Protein AF-0000000087527273 (afdb_homodimer)

Radius of gyration: 26.48 Å; Cα contacts (8 Å, |Δi|>4): 1247; chains: 2; bounding box: 47×79×61 Å

InterPro domains:
  IPR000304 Pyrroline-5-carboxylate reductase-like [MF_01925] (5-268)
  IPR000304 Pyrroline-5-carboxylate reductase-like [PIRSF000193] (7-270)
  IPR000304 Pyrroline-5-carboxylate reductase-like [TIGR00112] (7-268)
  IPR008927 6-phosphogluconate dehydrogenase-like, C-terminal domain superfamily [SSF48179] (163-269)
  IPR028939 Pyrroline-5-carboxylate reductase, catalytic, N-terminal [PF03807] (7-101)
  IPR029036 Pyrroline-5-carboxylate reductase, dimerisation domain [PF14748] (164-268)
  IPR036291 NAD(P)-binding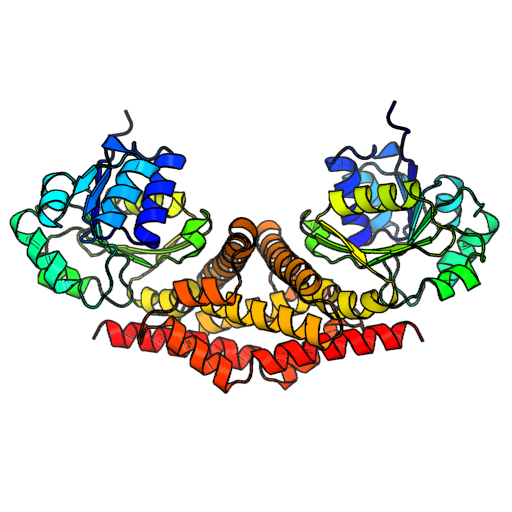 domain superfamily [SSF51735] (7-162)
  IPR053790 Pyrroline-5-carboxylate reductase-like conserved site [PS00521] (223-246)

Nearest PDB structures (foldseek):
  2rcy-assembly1_A  TM=9.368E-01  e=1.283E-28  Plasmodium falciparum 3D7
  5uax-assembly1_E  TM=9.467E-01  e=1.026E-27  Homo sapiens
  2rcy-assembly1_B-2  TM=9.434E-01  e=1.641E-26  Plasmodium falciparum 3D7
  2rcy-assembly1_D-2  TM=9.380E-01  e=2.476E-25  Plasmodium falciparum 3D7
  2ahr-assembly1_E  TM=9.218E-01  e=1.065E-22  Streptococcus pyogenes M1 GAS

Structure (mmCIF, N/CA/C/O backbone):
data_AF-0000000087527273-model_v1
#
loop_
_entity.id
_entity.type
_entity.pdbx_description
1 polymer 'Pyrroline-5-carboxylate reductase'
#
loop_
_atom_site.group_PDB
_atom_site.id
_atom_site.type_symbol
_atom_site.label_atom_id
_atom_site.label_alt_id
_atom_site.label_comp_id
_atom_site.label_asym_id
_atom_site.label_entity_id
_atom_site.label_seq_id
_atom_site.pdbx_PDB_ins_code
_atom_site.Cartn_x
_atom_site.Cartn_y
_atom_site.Cartn_z
_atom_site.occupancy
_atom_site.B_iso_or_equiv
_atom_site.auth_seq_id
_atom_site.auth_comp_id
_atom_site.auth_asym_id
_atom_site.auth_atom_id
_atom_site.pdbx_PDB_model_num
ATOM 1 N N . MET A 1 1 ? -1.279 -35.938 15.32 1 35.81 1 MET A N 1
ATOM 2 C CA . MET A 1 1 ? 0.022 -35.375 14.992 1 35.81 1 MET A CA 1
ATOM 3 C C . MET A 1 1 ? 0.002 -34.75 13.609 1 35.81 1 MET A C 1
ATOM 5 O O . MET A 1 1 ? -0.466 -35.344 12.648 1 35.81 1 MET A O 1
ATOM 9 N N . LYS A 1 2 ? 0.248 -33.469 13.531 1 56.56 2 LYS A N 1
ATOM 10 C CA . LYS A 1 2 ? 0.127 -32.875 12.203 1 56.56 2 LYS A CA 1
ATOM 11 C C . LYS A 1 2 ? 1.088 -33.531 11.219 1 56.56 2 LYS A C 1
ATOM 13 O O . LYS A 1 2 ? 2.291 -33.625 11.477 1 56.56 2 LYS A O 1
ATOM 18 N N . LYS A 1 3 ? 0.528 -34.375 10.297 1 73.62 3 LYS A N 1
ATOM 19 C CA . LYS A 1 3 ? 1.35 -35.062 9.305 1 73.62 3 LYS A CA 1
ATOM 20 C C . LYS A 1 3 ? 2.406 -34.125 8.727 1 73.62 3 LYS A C 1
ATOM 22 O O . LYS A 1 3 ? 2.115 -32.969 8.422 1 73.62 3 LYS A O 1
ATOM 27 N N . THR A 1 4 ? 3.676 -34.688 8.789 1 85.88 4 THR A N 1
ATOM 28 C CA . THR A 1 4 ? 4.797 -33.906 8.258 1 85.88 4 THR A CA 1
ATOM 29 C C . THR A 1 4 ? 4.613 -33.656 6.762 1 85.88 4 THR A C 1
ATOM 31 O O . THR A 1 4 ? 4.277 -34.562 6.004 1 85.88 4 THR A O 1
ATOM 34 N N . LEU A 1 5 ? 4.652 -32.406 6.418 1 91.62 5 LEU A N 1
ATOM 35 C CA . LEU A 1 5 ? 4.488 -32 5.023 1 91.62 5 LEU A CA 1
ATOM 36 C C . LEU A 1 5 ? 5.836 -31.953 4.316 1 91.62 5 LEU A C 1
ATOM 38 O O . LEU A 1 5 ? 6.703 -31.156 4.695 1 91.62 5 LEU A O 1
ATOM 42 N N . TYR A 1 6 ? 6.066 -32.969 3.4 1 94.12 6 TYR A N 1
ATOM 43 C CA . TYR A 1 6 ? 7.246 -32.938 2.545 1 94.12 6 TYR A CA 1
ATOM 44 C C . TYR A 1 6 ? 6.949 -32.25 1.224 1 94.12 6 TYR A C 1
ATOM 46 O O . TYR A 1 6 ? 6.129 -32.719 0.434 1 94.12 6 TYR A O 1
ATOM 54 N N . VAL A 1 7 ? 7.688 -31.141 0.986 1 97.56 7 VAL A N 1
ATOM 55 C CA . VAL A 1 7 ? 7.367 -30.312 -0.168 1 97.56 7 VAL A CA 1
ATOM 56 C C . VAL A 1 7 ? 8.562 -30.25 -1.113 1 97.56 7 VAL A C 1
ATOM 58 O O . VAL A 1 7 ? 9.703 -30.094 -0.673 1 97.56 7 VAL A O 1
ATOM 61 N N . GLY A 1 8 ? 8.312 -30.594 -2.316 1 97.88 8 GLY A N 1
ATOM 62 C CA . GLY A 1 8 ? 9.281 -30.375 -3.381 1 97.88 8 GLY A CA 1
ATOM 63 C C . GLY A 1 8 ? 9 -29.109 -4.188 1 97.88 8 GLY A C 1
ATOM 64 O O . GLY A 1 8 ? 7.848 -28.812 -4.492 1 97.88 8 GLY A O 1
ATOM 65 N N . MET A 1 9 ? 10.055 -28.344 -4.469 1 97.75 9 MET A N 1
ATOM 66 C CA . MET A 1 9 ? 9.977 -27.156 -5.297 1 97.75 9 MET A CA 1
ATOM 67 C C . MET A 1 9 ? 10.797 -27.312 -6.57 1 97.75 9 MET A C 1
ATOM 69 O O . MET A 1 9 ? 11.969 -27.688 -6.516 1 97.75 9 MET A O 1
ATOM 73 N N . ILE A 1 10 ? 10.148 -27.156 -7.652 1 97.44 10 ILE A N 1
ATOM 74 C CA . ILE A 1 10 ? 10.883 -27.109 -8.914 1 97.44 10 ILE A CA 1
ATOM 75 C C . ILE A 1 10 ? 10.984 -25.656 -9.391 1 97.44 10 ILE A C 1
ATOM 77 O O . ILE A 1 10 ? 10.023 -25.094 -9.914 1 97.44 10 ILE A O 1
ATOM 81 N N . GLY A 1 11 ? 12.188 -25.078 -9.32 1 95.88 11 GLY A N 1
ATOM 82 C CA . GLY A 1 11 ? 12.414 -23.656 -9.5 1 95.88 11 GLY A CA 1
ATOM 83 C C . GLY A 1 11 ? 12.734 -22.922 -8.203 1 95.88 11 GLY A C 1
ATOM 84 O O . GLY A 1 11 ? 11.867 -22.797 -7.336 1 95.88 11 GLY A O 1
ATOM 85 N N . GLY A 1 12 ? 13.875 -22.453 -8.062 1 94.75 12 GLY A N 1
ATOM 86 C CA . GLY A 1 12 ? 14.32 -21.75 -6.875 1 94.75 12 GLY A CA 1
ATOM 87 C C . GLY A 1 12 ? 14.422 -20.25 -7.082 1 94.75 12 GLY A C 1
ATOM 88 O O . GLY A 1 12 ? 15.281 -19.594 -6.484 1 94.75 12 GLY A O 1
ATOM 89 N N . GLY A 1 13 ? 13.633 -19.719 -7.969 1 92.81 13 GLY A N 1
ATOM 90 C CA . GLY A 1 13 ? 13.648 -18.281 -8.203 1 92.81 13 GLY A CA 1
ATOM 91 C C . GLY A 1 13 ? 12.992 -17.484 -7.082 1 92.81 13 GLY A C 1
ATOM 92 O O . GLY A 1 13 ? 12.922 -17.953 -5.945 1 92.81 13 GLY A O 1
ATOM 93 N N . GLN A 1 14 ? 12.539 -16.281 -7.359 1 90.44 14 GLN A N 1
ATOM 94 C CA . GLN A 1 14 ? 12.008 -15.367 -6.355 1 90.44 14 GLN A CA 1
ATOM 95 C C . GLN A 1 14 ? 10.758 -15.938 -5.691 1 90.44 14 GLN A C 1
ATOM 97 O O . GLN A 1 14 ? 10.641 -15.93 -4.465 1 90.44 14 GLN A O 1
ATOM 102 N N . MET A 1 15 ? 9.836 -16.375 -6.543 1 93.94 15 MET A N 1
ATOM 103 C CA . MET A 1 15 ? 8.602 -16.906 -5.984 1 93.94 15 MET A CA 1
ATOM 104 C C . MET A 1 15 ? 8.867 -18.188 -5.191 1 93.94 15 MET A C 1
ATOM 106 O O . MET A 1 15 ? 8.281 -18.406 -4.133 1 93.94 15 MET A O 1
ATOM 110 N N . GLY A 1 16 ? 9.703 -19.078 -5.809 1 95.75 16 GLY A N 1
ATOM 111 C CA . GLY A 1 16 ? 10.094 -20.266 -5.066 1 95.75 16 GLY A CA 1
ATOM 112 C C . GLY A 1 16 ? 10.688 -19.953 -3.707 1 95.75 16 GLY A C 1
ATOM 113 O O . GLY A 1 16 ? 10.328 -20.578 -2.709 1 95.75 16 GLY A O 1
ATOM 114 N N . GLU A 1 17 ? 11.562 -19 -3.668 1 94.94 17 GLU A N 1
ATOM 115 C CA . GLU A 1 17 ? 12.195 -18.578 -2.42 1 94.94 17 GLU A CA 1
ATOM 116 C C . GLU A 1 17 ? 11.164 -18.062 -1.427 1 94.94 17 GLU A C 1
ATOM 118 O O . GLU A 1 17 ? 11.219 -18.375 -0.237 1 94.94 17 GLU A O 1
ATOM 123 N N . ALA A 1 18 ? 10.258 -17.234 -1.884 1 95.88 18 ALA A N 1
ATOM 124 C CA . ALA A 1 18 ? 9.211 -16.688 -1.03 1 95.88 18 ALA A CA 1
ATOM 125 C C . ALA A 1 18 ? 8.406 -17.812 -0.371 1 95.88 18 ALA A C 1
ATOM 127 O O . ALA A 1 18 ? 8.086 -17.734 0.817 1 95.88 18 ALA A O 1
ATOM 128 N N . LEU A 1 19 ? 8.109 -18.797 -1.13 1 97.56 19 LEU A N 1
ATOM 129 C CA . LEU A 1 19 ? 7.305 -19.891 -0.621 1 97.56 19 LEU A CA 1
ATOM 130 C C . LEU A 1 19 ? 8.094 -20.719 0.385 1 97.56 19 LEU A C 1
ATOM 132 O O . LEU A 1 19 ? 7.551 -21.156 1.407 1 97.56 19 LEU A O 1
ATOM 136 N N . ILE A 1 20 ? 9.367 -20.984 0.062 1 97.31 20 ILE A N 1
ATOM 137 C CA . ILE A 1 20 ? 10.242 -21.688 0.998 1 97.31 20 ILE A CA 1
ATOM 138 C C . ILE A 1 20 ? 10.266 -20.953 2.334 1 97.31 20 ILE A C 1
ATOM 140 O O . ILE A 1 20 ? 9.984 -21.547 3.381 1 97.31 20 ILE A O 1
ATOM 144 N N . ARG A 1 21 ? 10.523 -19.688 2.285 1 96.69 21 ARG A N 1
ATOM 145 C CA . ARG A 1 21 ? 10.586 -18.844 3.482 1 96.69 21 ARG A CA 1
ATOM 146 C C . ARG A 1 21 ? 9.266 -18.875 4.242 1 96.69 21 ARG A C 1
ATOM 148 O O . ARG A 1 21 ? 9.242 -19.078 5.457 1 96.69 21 ARG A O 1
ATOM 155 N N . GLY A 1 22 ? 8.195 -18.688 3.52 1 96.88 22 GLY A N 1
ATOM 156 C CA . GLY A 1 22 ? 6.875 -18.672 4.137 1 96.88 22 GLY A CA 1
ATOM 157 C C . GLY A 1 22 ? 6.535 -19.969 4.848 1 96.88 22 GLY A C 1
ATOM 158 O O . GLY A 1 22 ? 6.023 -19.938 5.969 1 96.88 22 GLY A O 1
ATOM 159 N N . MET A 1 23 ? 6.801 -21.078 4.219 1 97.06 23 MET A N 1
ATOM 160 C CA . MET A 1 23 ? 6.48 -22.375 4.793 1 97.06 23 MET A CA 1
ATOM 161 C C . MET A 1 23 ? 7.281 -22.625 6.066 1 97.06 23 MET A C 1
ATOM 163 O O . MET A 1 23 ? 6.754 -23.156 7.047 1 97.06 23 MET A O 1
ATOM 167 N N . ILE A 1 24 ? 8.539 -22.203 6.062 1 97.25 24 ILE A N 1
ATOM 168 C CA . ILE A 1 24 ? 9.406 -22.406 7.219 1 97.25 24 ILE A CA 1
ATOM 169 C C . ILE A 1 24 ? 9 -21.469 8.352 1 97.25 24 ILE A C 1
ATOM 171 O O . ILE A 1 24 ? 8.789 -21.906 9.484 1 97.25 24 ILE A O 1
ATOM 175 N N . GLU A 1 25 ? 8.828 -20.234 8.07 1 95.88 25 GLU A N 1
ATOM 176 C CA . GLU A 1 25 ? 8.547 -19.219 9.086 1 95.88 25 GLU A CA 1
ATOM 177 C C . GLU A 1 25 ? 7.176 -19.438 9.719 1 95.88 25 GLU A C 1
ATOM 179 O O . GLU A 1 25 ? 6.973 -19.156 10.898 1 95.88 25 GLU A O 1
ATOM 184 N N . SER A 1 26 ? 6.266 -19.906 8.93 1 95.31 26 SER A N 1
ATOM 185 C CA . SER A 1 26 ? 4.918 -20.141 9.445 1 95.31 26 SER A CA 1
ATOM 186 C C . SER A 1 26 ? 4.852 -21.422 10.266 1 95.31 26 SER A C 1
ATOM 188 O O . SER A 1 26 ? 3.867 -21.656 10.969 1 95.31 26 SER A O 1
ATOM 190 N N . GLY A 1 27 ? 5.883 -22.266 10.102 1 95.62 27 GLY A N 1
ATOM 191 C CA . GLY A 1 27 ? 5.898 -23.547 10.805 1 95.62 27 GLY A CA 1
ATOM 192 C C . GLY A 1 27 ? 5.133 -24.641 10.086 1 95.62 27 GLY A C 1
ATOM 193 O O . GLY A 1 27 ? 4.887 -25.703 10.641 1 95.62 27 GLY A O 1
ATOM 194 N N . LEU A 1 28 ? 4.711 -24.359 8.898 1 95.31 28 LEU A N 1
ATOM 195 C CA . LEU A 1 28 ? 3.971 -25.344 8.125 1 95.31 28 LEU A CA 1
ATOM 196 C C . LEU A 1 28 ? 4.797 -26.625 7.938 1 95.31 28 LEU A C 1
ATOM 198 O O . LEU A 1 28 ? 4.25 -27.719 7.922 1 95.31 28 LEU A O 1
ATOM 202 N N . THR A 1 29 ? 6.086 -26.453 7.738 1 95.81 29 THR A N 1
ATOM 203 C CA . THR A 1 29 ? 7.039 -27.562 7.641 1 95.81 29 THR A CA 1
ATOM 204 C C . THR A 1 29 ? 8.445 -27.094 8.016 1 95.81 29 THR A C 1
ATOM 206 O O . THR A 1 29 ? 8.641 -25.938 8.367 1 95.81 29 THR A O 1
ATOM 209 N N . LYS A 1 30 ? 9.344 -28.031 8.102 1 96.88 30 LYS A N 1
ATOM 210 C CA . LYS A 1 30 ? 10.734 -27.719 8.43 1 96.88 30 LYS A CA 1
ATOM 211 C C . LYS A 1 30 ? 11.602 -27.672 7.176 1 96.88 30 LYS A C 1
ATOM 213 O O . LYS A 1 30 ? 11.266 -28.297 6.16 1 96.88 30 LYS A O 1
ATOM 218 N N . ALA A 1 31 ? 12.68 -26.984 7.258 1 97.94 31 ALA A N 1
ATOM 219 C CA . ALA A 1 31 ? 13.602 -26.812 6.137 1 97.94 31 ALA A CA 1
ATOM 220 C C . ALA A 1 31 ? 14.062 -28.156 5.59 1 97.94 31 ALA A C 1
ATOM 222 O O . ALA A 1 31 ? 14.172 -28.344 4.375 1 97.94 31 ALA A O 1
ATOM 223 N N . GLU A 1 32 ? 14.281 -29.125 6.469 1 96.44 32 GLU A N 1
ATOM 224 C CA . GLU A 1 32 ? 14.805 -30.422 6.066 1 96.44 32 GLU A CA 1
ATOM 225 C C . GLU A 1 32 ? 13.789 -31.203 5.242 1 96.44 32 GLU A C 1
ATOM 227 O O . GLU A 1 32 ? 14.141 -32.156 4.555 1 96.44 32 GLU A O 1
ATOM 232 N N . ASN A 1 33 ? 12.531 -30.734 5.383 1 96.94 33 ASN A N 1
ATOM 233 C CA . ASN A 1 33 ? 11.461 -31.422 4.66 1 96.94 33 ASN A CA 1
ATOM 234 C C . ASN A 1 33 ? 11.211 -30.766 3.299 1 96.94 33 ASN A C 1
ATOM 236 O O . ASN A 1 33 ? 10.297 -31.172 2.572 1 96.94 33 ASN A O 1
ATOM 240 N N . ILE A 1 34 ? 11.953 -29.781 2.889 1 98 34 ILE A N 1
ATOM 241 C CA . ILE A 1 34 ? 11.805 -29.078 1.615 1 98 34 ILE A CA 1
ATOM 242 C C . ILE A 1 34 ? 12.977 -29.438 0.697 1 98 34 ILE A C 1
ATOM 244 O O . ILE A 1 34 ? 14.133 -29.328 1.098 1 98 34 ILE A O 1
ATOM 248 N N . THR A 1 35 ? 12.688 -29.953 -0.451 1 98 35 THR A N 1
ATOM 249 C CA . THR A 1 35 ? 13.672 -30.188 -1.501 1 98 35 THR A CA 1
ATOM 250 C C . THR A 1 35 ? 13.422 -29.281 -2.697 1 98 35 THR A C 1
ATOM 252 O O . THR A 1 35 ? 12.297 -29.203 -3.207 1 98 35 THR A O 1
ATOM 255 N N . VAL A 1 36 ? 14.492 -28.578 -3.199 1 98.19 36 VAL A N 1
ATOM 256 C CA . VAL A 1 36 ? 14.32 -27.609 -4.277 1 98.19 36 VAL A CA 1
ATOM 257 C C . VAL A 1 36 ? 15.227 -27.984 -5.449 1 98.19 36 VAL A C 1
ATOM 259 O O . VAL A 1 36 ? 16.422 -28.219 -5.27 1 98.19 36 VAL A O 1
ATOM 262 N N . ALA A 1 37 ? 14.641 -28.125 -6.594 1 97.69 37 ALA A N 1
ATOM 263 C CA . ALA A 1 37 ? 15.406 -28.281 -7.828 1 97.69 37 ALA A CA 1
ATOM 264 C C . ALA A 1 37 ? 15.727 -26.922 -8.445 1 97.69 37 ALA A C 1
ATOM 266 O O . ALA A 1 37 ? 14.812 -26.141 -8.766 1 97.69 37 ALA A O 1
ATOM 267 N N . GLU A 1 38 ? 16.953 -26.578 -8.688 1 96.62 38 GLU A N 1
ATOM 268 C CA . GLU A 1 38 ? 17.453 -25.328 -9.242 1 96.62 38 GLU A CA 1
ATOM 269 C C . GLU A 1 38 ? 18.719 -25.547 -10.055 1 96.62 38 GLU A C 1
ATOM 271 O O . GLU A 1 38 ? 19.703 -26.062 -9.539 1 96.62 38 GLU A O 1
ATOM 276 N N . PRO A 1 39 ? 18.609 -25.172 -11.328 1 92.94 39 PRO A N 1
ATOM 277 C CA . PRO A 1 39 ? 19.734 -25.516 -12.211 1 92.94 39 PRO A CA 1
ATOM 278 C C . PRO A 1 39 ? 20.984 -24.688 -11.93 1 92.94 39 PRO A C 1
ATOM 280 O O . PRO A 1 39 ? 22.094 -25.156 -12.188 1 92.94 39 PRO A O 1
ATOM 283 N N . MET A 1 40 ? 20.875 -23.5 -11.43 1 95.25 40 MET A N 1
ATOM 284 C CA . MET A 1 40 ? 22.031 -22.625 -11.203 1 95.25 40 MET A CA 1
ATOM 285 C C . MET A 1 40 ? 22.719 -22.969 -9.883 1 95.25 40 MET A C 1
ATOM 287 O O . MET A 1 40 ? 22.109 -22.875 -8.812 1 95.25 40 MET A O 1
ATOM 291 N N . VAL A 1 41 ? 23.969 -23.219 -9.977 1 96.75 41 VAL A N 1
ATOM 292 C CA . VAL A 1 41 ? 24.734 -23.672 -8.82 1 96.75 41 VAL A CA 1
ATOM 293 C C . VAL A 1 41 ? 24.734 -22.594 -7.746 1 96.75 41 VAL A C 1
ATOM 295 O O . VAL A 1 41 ? 24.5 -22.875 -6.566 1 96.75 41 VAL A O 1
ATOM 298 N N . ARG A 1 42 ? 25.016 -21.344 -8.148 1 97 42 ARG A N 1
ATOM 299 C CA . ARG A 1 42 ? 25.078 -20.25 -7.195 1 97 42 ARG A CA 1
ATOM 300 C C . ARG A 1 42 ? 23.75 -20.094 -6.457 1 97 42 ARG A C 1
ATOM 302 O O . ARG A 1 42 ? 23.734 -19.812 -5.254 1 97 42 ARG A O 1
ATOM 309 N N . ARG A 1 43 ? 22.672 -20.281 -7.141 1 96.94 43 ARG A N 1
ATOM 310 C CA . ARG A 1 43 ? 21.344 -20.156 -6.547 1 96.94 43 ARG A CA 1
ATOM 311 C C . ARG A 1 43 ? 21.062 -21.328 -5.613 1 96.94 43 ARG A C 1
ATOM 313 O O . ARG A 1 43 ? 20.453 -21.141 -4.551 1 96.94 43 ARG A O 1
ATOM 320 N N . ARG A 1 44 ? 21.438 -22.531 -5.977 1 97.12 44 ARG A N 1
ATOM 321 C CA . ARG A 1 44 ? 21.297 -23.688 -5.098 1 97.12 44 ARG A CA 1
ATOM 322 C C . ARG A 1 44 ? 22.031 -23.484 -3.787 1 97.12 44 ARG A C 1
ATOM 324 O O . ARG A 1 44 ? 21.5 -23.734 -2.709 1 97.12 44 ARG A O 1
ATOM 331 N N . GLU A 1 45 ? 23.25 -22.984 -3.92 1 97.69 45 GLU A N 1
ATOM 332 C CA . GLU A 1 45 ? 24.078 -22.734 -2.74 1 97.69 45 GLU A CA 1
ATOM 333 C C . GLU A 1 45 ? 23.438 -21.672 -1.846 1 97.69 45 GLU A C 1
ATOM 335 O O . GLU A 1 45 ? 23.422 -21.812 -0.622 1 97.69 45 GLU A O 1
ATOM 340 N N . TYR A 1 46 ? 22.938 -20.703 -2.455 1 97.62 46 TYR A N 1
ATOM 341 C CA . TYR A 1 46 ? 22.297 -19.625 -1.709 1 97.62 46 TYR A CA 1
ATOM 342 C C . TYR A 1 46 ? 21.078 -20.141 -0.939 1 97.62 46 TYR A C 1
ATOM 344 O O . TYR A 1 46 ? 20.953 -19.891 0.263 1 97.62 46 TYR A O 1
ATOM 352 N N . LEU A 1 47 ? 20.188 -20.875 -1.572 1 97.69 47 LEU A N 1
ATOM 353 C CA . LEU A 1 47 ? 18.984 -21.391 -0.944 1 97.69 47 LEU A CA 1
ATOM 354 C C . LEU A 1 47 ? 19.328 -22.375 0.17 1 97.69 47 LEU A C 1
ATOM 356 O O . LEU A 1 47 ? 18.703 -22.375 1.229 1 97.69 47 LEU A O 1
ATOM 360 N N . GLY A 1 48 ? 20.281 -23.25 -0.128 1 97.56 48 GLY A N 1
ATOM 361 C CA . GLY A 1 48 ? 20.734 -24.203 0.874 1 97.56 48 GLY A CA 1
ATOM 362 C C . GLY A 1 48 ? 21.328 -23.547 2.104 1 97.56 48 GLY A C 1
ATOM 363 O O . GLY A 1 48 ? 21.031 -23.938 3.232 1 97.56 48 GLY A O 1
ATOM 364 N N . SER A 1 49 ? 22.156 -22.531 1.898 1 97.81 49 SER A N 1
ATOM 365 C CA . SER A 1 49 ? 22.844 -21.859 3.004 1 97.81 49 SER A CA 1
ATOM 366 C C . SER A 1 49 ? 21.906 -20.938 3.766 1 97.81 49 SER A C 1
ATOM 368 O O . SER A 1 49 ? 21.984 -20.828 4.992 1 97.81 49 SER A O 1
ATOM 370 N N . THR A 1 50 ? 21.016 -20.328 3.094 1 97.38 50 THR A N 1
ATOM 371 C CA . THR A 1 50 ? 20.141 -19.312 3.691 1 97.38 50 THR A CA 1
ATOM 372 C C . THR A 1 50 ? 18.984 -19.969 4.434 1 97.38 50 THR A C 1
ATOM 374 O O . THR A 1 50 ? 18.625 -19.531 5.527 1 97.38 50 THR A O 1
ATOM 377 N N . TYR A 1 51 ? 18.453 -21 3.854 1 97.69 51 TYR A N 1
ATOM 378 C CA . TYR A 1 51 ? 17.203 -21.531 4.398 1 97.69 51 TYR A CA 1
ATOM 379 C C . TYR A 1 51 ? 17.406 -22.969 4.906 1 97.69 51 TYR A C 1
ATOM 381 O O . TYR A 1 51 ? 16.5 -23.547 5.512 1 97.69 51 TYR A O 1
ATOM 389 N N . GLN A 1 52 ? 18.531 -23.578 4.621 1 98 52 GLN A N 1
ATOM 390 C CA . GLN A 1 52 ? 18.891 -24.922 5.07 1 98 52 GLN A CA 1
ATOM 391 C C . GLN A 1 52 ? 18 -25.984 4.41 1 98 52 GLN A C 1
ATOM 393 O O . GLN A 1 52 ? 17.672 -27 5.027 1 98 52 GLN A O 1
ATOM 398 N N . VAL A 1 53 ? 17.531 -25.688 3.246 1 98.12 53 VAL A N 1
ATOM 399 C CA . VAL A 1 53 ? 16.75 -26.656 2.477 1 98.12 53 VAL A CA 1
ATOM 400 C C . VAL A 1 53 ? 17.688 -27.547 1.658 1 98.12 53 VAL A C 1
ATOM 402 O O . VAL A 1 53 ? 18.875 -27.234 1.511 1 98.12 53 VAL A O 1
ATOM 405 N N . LYS A 1 54 ? 17.172 -28.656 1.222 1 97.44 54 LYS A N 1
ATOM 406 C CA . LYS A 1 54 ? 17.922 -29.531 0.312 1 97.44 54 LYS A CA 1
ATOM 407 C C . LYS A 1 54 ? 17.797 -29.047 -1.13 1 97.44 54 LYS A C 1
ATOM 409 O O . LYS A 1 54 ? 16.719 -29.094 -1.721 1 97.44 54 LYS A O 1
ATOM 414 N N . ALA A 1 55 ? 18.875 -28.609 -1.687 1 97.19 55 ALA A N 1
ATOM 415 C CA . ALA A 1 55 ? 18.875 -28.141 -3.074 1 97.19 55 ALA A CA 1
ATOM 416 C C . ALA A 1 55 ? 19.469 -29.203 -3.998 1 97.19 55 ALA A C 1
ATOM 418 O O . ALA A 1 55 ? 20.562 -29.734 -3.73 1 97.19 55 ALA A O 1
ATOM 419 N N . VAL A 1 56 ? 18.781 -29.594 -4.984 1 96.69 56 VAL A N 1
ATOM 420 C CA . VAL A 1 56 ? 19.219 -30.641 -5.906 1 96.69 56 VAL A CA 1
ATOM 421 C C . VAL A 1 56 ? 19.266 -30.078 -7.328 1 96.69 56 VAL A C 1
ATOM 423 O O . VAL A 1 56 ? 18.828 -28.953 -7.578 1 96.69 56 VAL A O 1
ATOM 426 N N . GLU A 1 57 ? 19.688 -30.859 -8.266 1 94.06 57 GLU A N 1
ATOM 427 C CA . GLU A 1 57 ? 19.953 -30.375 -9.609 1 94.06 57 GLU A CA 1
ATOM 428 C C . GLU A 1 57 ? 18.75 -30.56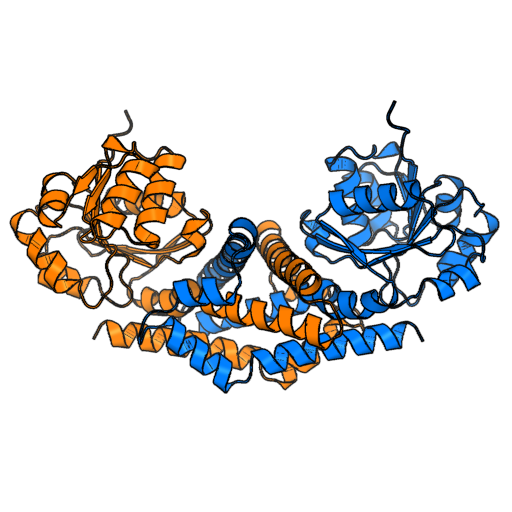2 -10.523 1 94.06 57 GLU A C 1
ATOM 430 O O . GLU A 1 57 ? 18.531 -29.781 -11.453 1 94.06 57 GLU A O 1
ATOM 435 N N . THR A 1 58 ? 18 -31.625 -10.234 1 93.44 58 THR A N 1
ATOM 436 C CA . THR A 1 58 ? 17.016 -31.953 -11.258 1 93.44 58 THR A CA 1
ATOM 437 C C . THR A 1 58 ? 15.625 -32.062 -10.641 1 93.44 58 THR A C 1
ATOM 439 O O . THR A 1 58 ? 15.484 -32.375 -9.461 1 93.44 58 THR A O 1
ATOM 442 N N . ALA A 1 59 ? 14.609 -31.891 -11.523 1 95.25 59 ALA A N 1
ATOM 443 C CA . ALA A 1 59 ? 13.211 -32.031 -11.141 1 95.25 59 ALA A CA 1
ATOM 444 C C . ALA A 1 59 ? 12.891 -33.469 -10.781 1 95.25 59 ALA A C 1
ATOM 446 O O . ALA A 1 59 ? 12.062 -33.75 -9.898 1 95.25 59 ALA A O 1
ATOM 447 N N . ALA A 1 60 ? 13.523 -34.406 -11.398 1 94 60 ALA A N 1
ATOM 448 C CA . ALA A 1 60 ? 13.305 -35.812 -11.148 1 94 60 ALA A CA 1
ATOM 449 C C . ALA A 1 60 ? 13.594 -36.156 -9.695 1 94 60 ALA A C 1
ATOM 451 O O . ALA A 1 60 ? 12.859 -36.938 -9.078 1 94 60 ALA A O 1
ATOM 452 N N . GLU A 1 61 ? 14.641 -35.625 -9.18 1 94.19 61 GLU A N 1
ATOM 453 C CA . GLU A 1 61 ? 15.023 -35.875 -7.793 1 94.19 61 GLU A CA 1
ATOM 454 C C . GLU A 1 61 ? 13.961 -35.375 -6.824 1 94.19 61 GLU A C 1
ATOM 456 O O . GLU A 1 61 ? 13.695 -36 -5.797 1 94.19 61 GLU A O 1
ATOM 461 N N . VAL A 1 62 ? 13.406 -34.188 -7.156 1 96.06 62 VAL A N 1
ATOM 462 C CA . VAL A 1 62 ? 12.352 -33.625 -6.332 1 96.06 62 VAL A CA 1
ATOM 463 C C . VAL A 1 62 ? 11.133 -34.531 -6.332 1 96.06 62 VAL A C 1
ATOM 465 O O . VAL A 1 62 ? 10.539 -34.781 -5.277 1 96.06 62 VAL A O 1
ATOM 468 N N . ALA A 1 63 ? 10.75 -35.031 -7.5 1 93.69 63 ALA A N 1
ATOM 469 C CA . ALA A 1 63 ? 9.57 -35.875 -7.637 1 93.69 63 ALA A CA 1
ATOM 470 C C . ALA A 1 63 ? 9.734 -37.156 -6.852 1 93.69 63 ALA A C 1
ATOM 472 O O . ALA A 1 63 ? 8.75 -37.75 -6.371 1 93.69 63 ALA A O 1
ATOM 473 N N . GLU A 1 64 ? 10.977 -37.594 -6.66 1 91.25 64 GLU A N 1
ATOM 474 C CA . GLU A 1 64 ? 11.266 -38.844 -5.93 1 91.25 64 GLU A CA 1
ATOM 475 C C . GLU A 1 64 ? 11.133 -38.625 -4.426 1 91.25 64 GLU A C 1
ATOM 477 O O . GLU A 1 64 ? 10.727 -39.531 -3.699 1 91.25 64 GLU A O 1
ATOM 482 N N . LYS A 1 65 ? 11.328 -37.438 -3.979 1 90.19 65 LYS A N 1
ATOM 483 C CA . LYS A 1 65 ? 11.523 -37.219 -2.551 1 90.19 65 LYS A CA 1
ATOM 484 C C . LYS A 1 65 ? 10.328 -36.5 -1.938 1 90.19 65 LYS A C 1
ATOM 486 O O . LYS A 1 65 ? 10.242 -36.344 -0.717 1 90.19 65 LYS A O 1
ATOM 491 N N . SER A 1 66 ? 9.453 -36.062 -2.742 1 94 66 SER A N 1
ATOM 492 C CA . SER A 1 66 ? 8.352 -35.25 -2.24 1 94 66 SER A CA 1
ATOM 493 C C . SER A 1 66 ? 7.02 -35.719 -2.812 1 94 66 SER A C 1
ATOM 495 O O . SER A 1 66 ? 6.969 -36.281 -3.918 1 94 66 SER A O 1
ATOM 497 N N . ARG A 1 67 ? 6.027 -35.5 -2.018 1 92.88 67 ARG A N 1
ATOM 498 C CA . ARG A 1 67 ? 4.699 -35.875 -2.484 1 92.88 67 ARG A CA 1
ATOM 499 C C . ARG A 1 67 ? 3.889 -34.656 -2.883 1 92.88 67 ARG A C 1
ATOM 501 O O . ARG A 1 67 ? 2.926 -34.75 -3.646 1 92.88 67 ARG A O 1
ATOM 508 N N . VAL A 1 68 ? 4.16 -33.5 -2.344 1 97.56 68 VAL A N 1
ATOM 509 C CA . VAL A 1 68 ? 3.637 -32.219 -2.795 1 97.56 68 VAL A CA 1
ATOM 510 C C . VAL A 1 68 ? 4.707 -31.484 -3.594 1 97.56 68 VAL A C 1
ATOM 512 O O . VAL A 1 68 ? 5.773 -31.156 -3.064 1 97.56 68 VAL A O 1
ATOM 515 N N . ILE A 1 69 ? 4.449 -31.266 -4.832 1 98.12 69 ILE A N 1
ATOM 516 C CA . ILE A 1 69 ? 5.434 -30.641 -5.715 1 98.12 69 ILE A CA 1
ATOM 517 C C . ILE A 1 69 ? 4.895 -29.312 -6.234 1 98.12 69 ILE A C 1
ATOM 519 O O . ILE A 1 69 ? 3.832 -29.266 -6.859 1 98.12 69 ILE A O 1
ATOM 523 N N . ILE A 1 70 ? 5.613 -28.25 -5.969 1 98.5 70 ILE A N 1
ATOM 524 C CA . ILE A 1 70 ? 5.281 -26.938 -6.492 1 98.5 70 ILE A CA 1
ATOM 525 C C . ILE A 1 70 ? 6.102 -26.656 -7.75 1 98.5 70 ILE A C 1
ATOM 527 O O . ILE A 1 70 ? 7.332 -26.656 -7.707 1 98.5 70 ILE A O 1
ATOM 531 N N . LEU A 1 71 ? 5.414 -26.453 -8.805 1 97.88 71 LEU A N 1
ATOM 532 C CA . LEU A 1 71 ? 6.031 -26.094 -10.078 1 97.88 71 LEU A CA 1
ATOM 533 C C . LEU A 1 71 ? 6.18 -24.578 -10.203 1 97.88 71 LEU A C 1
ATOM 535 O O . LEU A 1 71 ? 5.273 -23.906 -10.688 1 97.88 71 LEU A O 1
ATOM 539 N N . ALA A 1 72 ? 7.359 -24.094 -9.844 1 96.81 72 ALA A N 1
ATOM 540 C CA . ALA A 1 72 ? 7.645 -22.672 -9.805 1 96.81 72 ALA A CA 1
ATOM 541 C C . ALA A 1 72 ? 8.578 -22.266 -10.938 1 96.81 72 ALA A C 1
ATOM 543 O O . ALA A 1 72 ? 9.594 -21.594 -10.711 1 96.81 72 ALA A O 1
ATOM 544 N N . VAL A 1 73 ? 8.273 -22.656 -12.156 1 94.44 73 VAL A N 1
ATOM 545 C CA . VAL A 1 73 ? 9.078 -22.359 -13.336 1 94.44 73 VAL A CA 1
ATOM 546 C C . VAL A 1 73 ? 8.289 -21.469 -14.289 1 94.44 73 VAL A C 1
ATOM 548 O O . VAL A 1 73 ? 7.062 -21.359 -14.172 1 94.44 73 VAL A O 1
ATOM 551 N N . LYS A 1 74 ? 8.984 -20.891 -15.18 1 90.12 74 LYS A N 1
ATOM 552 C CA . LYS A 1 74 ? 8.344 -20.078 -16.219 1 90.12 74 LYS A CA 1
ATOM 553 C C . LYS A 1 74 ? 7.5 -20.938 -17.156 1 90.12 74 LYS A C 1
ATOM 555 O O . LYS A 1 74 ? 7.809 -22.109 -17.359 1 90.12 74 LYS A O 1
ATOM 560 N N . PRO A 1 75 ? 6.473 -20.297 -17.734 1 93.12 75 PRO A N 1
ATOM 561 C CA . PRO A 1 75 ? 5.57 -21.062 -18.594 1 93.12 75 PRO A CA 1
ATOM 562 C C . PRO A 1 75 ? 6.301 -21.734 -19.766 1 93.12 75 PRO A C 1
ATOM 564 O O . PRO A 1 75 ? 5.992 -22.875 -20.109 1 93.12 75 PRO A O 1
ATOM 567 N N . GLN A 1 76 ? 7.312 -21.141 -20.25 1 89.56 76 GLN A N 1
ATOM 568 C CA . GLN A 1 76 ? 7.98 -21.609 -21.469 1 89.56 76 GLN A CA 1
ATOM 569 C C . GLN A 1 76 ? 8.734 -22.906 -21.219 1 89.56 76 GLN A C 1
ATOM 571 O O . GLN A 1 76 ? 8.977 -23.688 -22.141 1 89.56 76 GLN A O 1
ATOM 576 N N . ILE A 1 77 ? 9.07 -23.203 -20 1 92.38 77 ILE A N 1
ATOM 577 C CA . ILE A 1 77 ? 9.883 -24.391 -19.734 1 92.38 77 ILE A CA 1
ATOM 578 C C . ILE A 1 77 ? 9.062 -25.422 -18.953 1 92.38 77 ILE A C 1
ATOM 580 O O . ILE A 1 77 ? 9.602 -26.406 -18.469 1 92.38 77 ILE A O 1
ATOM 584 N N . MET A 1 78 ? 7.789 -25.25 -18.844 1 95.44 78 MET A N 1
ATOM 585 C CA . MET A 1 78 ? 6.91 -26.125 -18.062 1 95.44 78 MET A CA 1
ATOM 586 C C . MET A 1 78 ? 6.898 -27.531 -18.625 1 95.44 78 MET A C 1
ATOM 588 O O . MET A 1 78 ? 7.082 -28.5 -17.891 1 95.44 78 MET A O 1
ATOM 592 N N . GLU A 1 79 ? 6.723 -27.656 -19.938 1 96 79 GLU A N 1
ATOM 593 C CA . GLU A 1 79 ? 6.582 -28.969 -20.547 1 96 79 GLU A CA 1
ATOM 594 C C . GLU A 1 79 ? 7.836 -29.812 -20.328 1 96 79 GLU A C 1
ATOM 596 O O . GLU A 1 79 ? 7.754 -30.953 -19.844 1 96 79 GLU A O 1
ATOM 601 N N . PRO A 1 80 ? 9.039 -29.297 -20.641 1 95.62 80 PRO A N 1
ATOM 602 C CA . PRO A 1 80 ? 10.242 -30.094 -20.391 1 95.62 80 PRO A CA 1
ATOM 603 C C . PRO A 1 80 ? 10.391 -30.5 -18.922 1 95.62 80 PRO A C 1
ATOM 605 O O . PRO A 1 80 ? 10.828 -31.609 -18.625 1 95.62 80 PRO A O 1
ATOM 608 N N . VAL A 1 81 ? 10.07 -29.672 -18.016 1 95.38 81 VAL A N 1
ATOM 609 C CA . VAL A 1 81 ? 10.18 -29.922 -16.594 1 95.38 81 VAL A CA 1
ATOM 610 C C . VAL A 1 81 ? 9.219 -31.031 -16.188 1 95.38 81 VAL A C 1
ATOM 612 O O . VAL A 1 81 ? 9.586 -31.953 -15.461 1 95.38 81 VAL A O 1
ATOM 615 N N . LEU A 1 82 ? 7.988 -30.953 -16.641 1 96.19 82 LEU A N 1
ATOM 616 C CA . LEU A 1 82 ? 6.984 -31.969 -16.344 1 96.19 82 LEU A CA 1
ATOM 617 C C . LEU A 1 82 ? 7.406 -33.344 -16.891 1 96.19 82 LEU A C 1
ATOM 619 O O . LEU A 1 82 ? 7.254 -34.344 -16.203 1 96.19 82 LEU A O 1
ATOM 623 N N . ARG A 1 83 ? 7.883 -33.344 -18.047 1 96 83 ARG A N 1
ATOM 624 C CA . ARG A 1 83 ? 8.305 -34.594 -18.672 1 96 83 ARG A CA 1
ATOM 625 C C . ARG A 1 83 ? 9.422 -35.25 -17.875 1 96 83 ARG A C 1
ATOM 627 O O . ARG A 1 83 ? 9.484 -36.469 -17.781 1 96 83 ARG A O 1
ATOM 634 N N . GLN A 1 84 ? 10.266 -34.406 -17.297 1 93.88 84 GLN A N 1
ATOM 635 C CA . GLN A 1 84 ? 11.336 -34.938 -16.453 1 93.88 84 GLN A CA 1
ATOM 636 C C . GLN A 1 84 ? 10.773 -35.625 -15.211 1 93.88 84 GLN A C 1
ATOM 638 O O . GLN A 1 84 ? 11.414 -36.531 -14.656 1 93.88 84 GLN A O 1
ATOM 643 N N . CYS A 1 85 ? 9.625 -35.25 -14.797 1 93.69 85 CYS A N 1
ATOM 644 C CA . CYS A 1 85 ? 9.047 -35.719 -13.547 1 93.69 85 CYS A CA 1
ATOM 645 C C . CYS A 1 85 ? 8.141 -36.938 -13.789 1 93.69 85 CYS A C 1
ATOM 647 O O . CYS A 1 85 ? 7.879 -37.719 -12.867 1 93.69 85 CYS A O 1
ATOM 649 N N . CYS A 1 86 ? 7.66 -37.156 -14.977 1 91.38 86 CYS A N 1
ATOM 650 C CA . CYS A 1 86 ? 6.578 -38.062 -15.32 1 91.38 86 CYS A CA 1
ATOM 651 C C . CYS A 1 86 ? 6.859 -39.469 -14.797 1 91.38 86 CYS A C 1
ATOM 653 O O . CYS A 1 86 ? 5.973 -40.125 -14.242 1 91.38 86 CYS A O 1
ATOM 655 N N . ALA A 1 87 ? 8.109 -39.906 -14.953 1 90.5 87 ALA A N 1
ATOM 656 C CA . ALA A 1 87 ? 8.461 -41.281 -14.602 1 90.5 87 ALA A CA 1
ATOM 657 C C . ALA A 1 87 ? 8.344 -41.5 -13.094 1 90.5 87 ALA A C 1
ATOM 659 O O . ALA A 1 87 ? 8.211 -42.625 -12.633 1 90.5 87 ALA A O 1
ATOM 660 N N . HIS A 1 88 ? 8.367 -40.469 -12.359 1 93.19 88 HIS A N 1
ATOM 661 C CA . HIS A 1 88 ? 8.398 -40.594 -10.906 1 93.19 88 HIS A CA 1
ATOM 662 C C . HIS A 1 88 ? 7.055 -40.219 -10.297 1 93.19 88 HIS A C 1
ATOM 664 O O . HIS A 1 88 ? 6.844 -40.375 -9.094 1 93.19 88 HIS A O 1
ATOM 670 N N . LEU A 1 89 ? 6.156 -39.656 -11.047 1 93.75 89 LEU A N 1
ATOM 671 C CA . LEU A 1 89 ? 4.867 -39.219 -10.531 1 93.75 89 LEU A CA 1
ATOM 672 C C . LEU A 1 89 ? 3.904 -40.375 -10.359 1 93.75 89 LEU A C 1
ATOM 674 O O . LEU A 1 89 ? 3.83 -41.25 -11.219 1 93.75 89 LEU A O 1
ATOM 678 N N . THR A 1 90 ? 3.275 -40.438 -9.25 1 90.81 90 THR A N 1
ATOM 679 C CA . THR A 1 90 ? 2.215 -41.375 -8.961 1 90.81 90 THR A CA 1
ATOM 680 C C . THR A 1 90 ? 0.937 -40.656 -8.531 1 90.81 90 THR A C 1
ATOM 682 O O . THR A 1 90 ? 0.894 -39.438 -8.492 1 90.81 90 THR A O 1
ATOM 685 N N . ASP A 1 91 ? -0.112 -41.469 -8.172 1 88.88 91 ASP A N 1
ATOM 686 C CA . ASP A 1 91 ? -1.399 -40.906 -7.773 1 88.88 91 ASP A CA 1
ATOM 687 C C . ASP A 1 91 ? -1.318 -40.25 -6.387 1 88.88 91 ASP A C 1
ATOM 689 O O . ASP A 1 91 ? -2.223 -39.531 -5.98 1 88.88 91 ASP A O 1
ATOM 693 N N . ASP A 1 92 ? -0.203 -40.469 -5.785 1 89.75 92 ASP A N 1
ATOM 694 C CA . ASP A 1 92 ? -0.036 -39.906 -4.441 1 89.75 92 ASP A CA 1
ATOM 695 C C . ASP A 1 92 ? 0.557 -38.5 -4.484 1 89.75 92 ASP A C 1
ATOM 697 O O . ASP A 1 92 ? 0.619 -37.844 -3.459 1 89.75 92 ASP A O 1
ATOM 701 N N . HIS A 1 93 ? 0.921 -38.125 -5.684 1 95.12 93 HIS A N 1
ATOM 702 C CA . HIS A 1 93 ? 1.545 -36.812 -5.812 1 95.12 93 HIS A CA 1
ATOM 703 C C . HIS A 1 93 ? 0.497 -35.719 -6.008 1 95.12 93 HIS A C 1
ATOM 705 O O . HIS A 1 93 ? -0.497 -35.906 -6.707 1 95.12 93 HIS A O 1
ATOM 711 N N . LEU A 1 94 ? 0.63 -34.625 -5.34 1 97.81 94 LEU A N 1
ATOM 712 C CA . LEU A 1 94 ? -0.073 -33.375 -5.602 1 97.81 94 LEU A CA 1
ATOM 713 C C . LEU A 1 94 ? 0.828 -32.406 -6.344 1 97.81 94 LEU A C 1
ATOM 715 O O . LEU A 1 94 ? 1.915 -32.062 -5.863 1 97.81 94 LEU A O 1
ATOM 719 N N . LEU A 1 95 ? 0.417 -31.984 -7.535 1 98.19 95 LEU A N 1
ATOM 720 C CA . LEU A 1 95 ? 1.137 -30.969 -8.297 1 98.19 95 LEU A CA 1
ATOM 721 C C . LEU A 1 95 ? 0.486 -29.609 -8.133 1 98.19 95 LEU A C 1
ATOM 723 O O . LEU A 1 95 ? -0.727 -29.469 -8.305 1 98.19 95 LEU A O 1
ATOM 727 N N . ILE A 1 96 ? 1.262 -28.625 -7.738 1 98.62 96 ILE A N 1
ATOM 728 C CA . ILE A 1 96 ? 0.811 -27.234 -7.617 1 98.62 96 ILE A CA 1
ATOM 729 C C . ILE A 1 96 ? 1.588 -26.359 -8.594 1 98.62 96 ILE A C 1
ATOM 731 O O . ILE A 1 96 ? 2.801 -26.188 -8.453 1 98.62 96 ILE A O 1
ATOM 735 N N . SER A 1 97 ? 0.94 -25.812 -9.547 1 98.44 97 SER A N 1
ATOM 736 C CA . SER A 1 97 ? 1.596 -24.953 -10.531 1 98.44 97 SER A CA 1
ATOM 737 C C . SER A 1 97 ? 1.327 -23.484 -10.258 1 98.44 97 SER A C 1
ATOM 739 O O . SER A 1 97 ? 0.188 -23.094 -9.992 1 98.44 97 SER A O 1
ATOM 741 N N . ILE A 1 98 ? 2.365 -22.672 -10.344 1 97.75 98 ILE A N 1
ATOM 742 C CA . ILE A 1 98 ? 2.18 -21.219 -10.188 1 97.75 98 ILE A CA 1
ATOM 743 C C . ILE A 1 98 ? 2.562 -20.5 -11.477 1 97.75 98 ILE A C 1
ATOM 745 O O . ILE A 1 98 ? 2.869 -19.312 -11.461 1 97.75 98 ILE A O 1
ATOM 749 N N . ALA A 1 99 ? 2.631 -21.25 -12.617 1 94.94 99 ALA A N 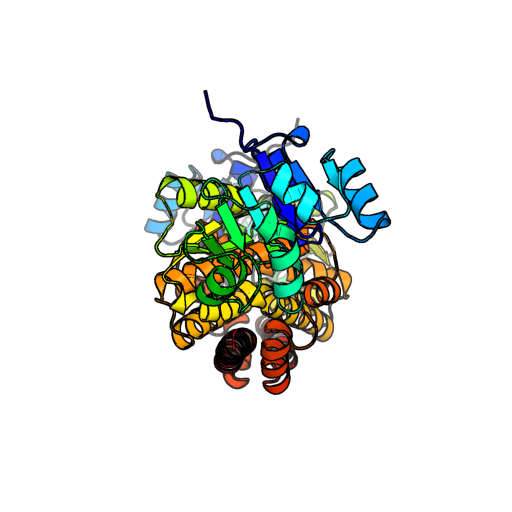1
ATOM 750 C CA . ALA A 1 99 ? 3.008 -20.672 -13.906 1 94.94 99 ALA A CA 1
ATOM 751 C C . ALA A 1 99 ? 1.847 -19.906 -14.523 1 94.94 99 ALA A C 1
ATOM 753 O O . ALA A 1 99 ? 0.73 -20.406 -14.625 1 94.94 99 ALA A O 1
ATOM 754 N N . ALA A 1 100 ? 2.164 -18.688 -14.969 1 93.19 100 ALA A N 1
ATOM 755 C CA . ALA A 1 100 ? 1.153 -17.828 -15.586 1 93.19 100 ALA A CA 1
ATOM 756 C C . ALA A 1 100 ? 0.663 -18.422 -16.906 1 93.19 100 ALA A C 1
ATOM 758 O O . ALA A 1 100 ? 1.466 -18.844 -17.734 1 93.19 100 ALA A O 1
ATOM 759 N N . GLY A 1 101 ? -0.633 -18.531 -17.031 1 94.69 101 GLY A N 1
ATOM 760 C CA . GLY A 1 101 ? -1.248 -18.797 -18.328 1 94.69 101 GLY A CA 1
ATOM 761 C C . GLY A 1 101 ? -1.336 -20.266 -18.656 1 94.69 101 GLY A C 1
ATOM 762 O O . GLY A 1 101 ? -1.979 -20.656 -19.625 1 94.69 101 GLY A O 1
ATOM 763 N N . ILE A 1 102 ? -0.701 -21.188 -17.906 1 96.56 102 ILE A N 1
ATOM 764 C CA . ILE A 1 102 ? -0.724 -22.609 -18.188 1 96.56 102 ILE A CA 1
ATOM 765 C C . ILE A 1 102 ? -1.961 -23.25 -17.547 1 96.56 102 ILE A C 1
ATOM 767 O O . ILE A 1 102 ? -2.059 -23.344 -16.328 1 96.56 102 ILE A O 1
ATOM 771 N N . PRO A 1 103 ? -2.855 -23.719 -18.312 1 97.44 103 PRO A N 1
ATOM 772 C CA . PRO A 1 103 ? -4.094 -24.25 -17.734 1 97.44 103 PRO A CA 1
ATOM 773 C C . PRO A 1 103 ? -3.91 -25.656 -17.141 1 97.44 103 PRO A C 1
ATOM 775 O O . PRO A 1 103 ? -2.939 -26.344 -17.469 1 97.44 103 PRO A O 1
ATOM 778 N N . LEU A 1 104 ? -4.848 -26.047 -16.344 1 97.75 104 LEU A N 1
ATOM 779 C CA . LEU A 1 104 ? -4.863 -27.375 -15.734 1 97.75 104 LEU A CA 1
ATOM 780 C C . LEU A 1 104 ? -4.828 -28.453 -16.797 1 97.75 104 LEU A C 1
ATOM 782 O O . LEU A 1 104 ? -4.145 -29.469 -16.641 1 97.75 104 LEU A O 1
ATOM 786 N N . SER A 1 105 ? -5.559 -28.25 -17.891 1 96.81 105 SER A N 1
ATOM 787 C CA . SER A 1 105 ? -5.66 -29.234 -18.953 1 96.81 105 SER A CA 1
ATOM 788 C C . SER A 1 105 ? -4.297 -29.531 -19.578 1 96.81 105 SER A C 1
ATOM 790 O O . SER A 1 105 ? -4.008 -30.672 -19.953 1 96.81 105 SER A O 1
ATOM 792 N N . PHE A 1 106 ? -3.5 -28.516 -19.688 1 96.75 106 PHE A N 1
ATOM 793 C CA . PHE A 1 106 ? -2.16 -28.703 -20.234 1 96.75 106 PHE A CA 1
ATOM 794 C C . PHE A 1 106 ? -1.33 -29.609 -19.328 1 96.75 106 PHE A C 1
ATOM 796 O O . PHE A 1 106 ? -0.676 -30.531 -19.812 1 96.75 106 PHE A O 1
ATOM 803 N N . ILE A 1 107 ? -1.312 -29.328 -18.031 1 97.12 107 ILE A N 1
ATOM 804 C CA . ILE A 1 107 ? -0.538 -30.109 -17.078 1 97.12 107 ILE A CA 1
ATOM 805 C C . ILE A 1 107 ? -1.049 -31.547 -17.047 1 97.12 107 ILE A C 1
ATOM 807 O O . ILE A 1 107 ? -0.258 -32.5 -17 1 97.12 107 ILE A O 1
ATOM 811 N N . GLU A 1 108 ? -2.342 -31.703 -17.156 1 95.75 108 GLU A N 1
ATOM 812 C CA . GLU A 1 108 ? -2.945 -33.031 -17.219 1 95.75 108 GLU A CA 1
ATOM 813 C C . GLU A 1 108 ? -2.457 -33.812 -18.438 1 95.75 108 GLU A C 1
ATOM 815 O O . GLU A 1 108 ? -2.162 -35 -18.359 1 95.75 108 GLU A O 1
ATOM 820 N N . GLN A 1 109 ? -2.445 -33.125 -19.484 1 95.38 109 GLN A N 1
ATOM 821 C CA . GLN A 1 109 ? -2.043 -33.75 -20.734 1 95.38 109 GLN A CA 1
ATOM 822 C C . GLN A 1 109 ? -0.602 -34.25 -20.672 1 95.38 109 GLN A C 1
ATOM 824 O O . GLN A 1 109 ? -0.283 -35.344 -21.188 1 95.38 109 GLN A O 1
ATOM 829 N N . VAL A 1 110 ? 0.243 -33.531 -20.031 1 96 110 VAL A N 1
ATOM 830 C CA . VAL A 1 110 ? 1.665 -33.844 -20.016 1 96 110 VAL A CA 1
ATOM 831 C C . VAL A 1 110 ? 1.961 -34.812 -18.875 1 96 110 VAL A C 1
ATOM 833 O O . VAL A 1 110 ? 2.652 -35.812 -19.062 1 96 110 VAL A O 1
ATOM 836 N N . ALA A 1 111 ? 1.428 -34.594 -17.688 1 94.38 111 ALA A N 1
ATOM 837 C CA . ALA A 1 111 ? 1.783 -35.312 -16.469 1 94.38 111 ALA A CA 1
ATOM 838 C C . ALA A 1 111 ? 0.898 -36.562 -16.297 1 94.38 111 ALA A C 1
ATOM 840 O O . ALA A 1 111 ? 1.232 -37.469 -15.539 1 94.38 111 ALA A O 1
ATOM 841 N N . GLY A 1 112 ? -0.236 -36.562 -17.016 1 91.94 112 GLY A N 1
ATOM 842 C CA . GLY A 1 112 ? -1.183 -37.656 -16.891 1 91.94 112 GLY A CA 1
ATOM 843 C C . GLY A 1 112 ? -2.543 -37.219 -16.375 1 91.94 112 GLY A C 1
ATOM 844 O O . GLY A 1 112 ? -2.635 -36.375 -15.492 1 91.94 112 GLY A O 1
ATOM 845 N N . ASP A 1 113 ? -3.613 -37.781 -16.719 1 88.19 113 ASP A N 1
ATOM 846 C CA . ASP A 1 113 ? -4.988 -37.344 -16.516 1 88.19 113 ASP A CA 1
ATOM 847 C C . ASP A 1 113 ? -5.473 -37.719 -15.109 1 88.19 113 ASP A C 1
ATOM 849 O O . ASP A 1 113 ? -6.496 -37.188 -14.648 1 88.19 113 ASP A O 1
ATOM 853 N N . LYS A 1 114 ? -4.773 -38.5 -14.43 1 90.94 114 LYS A N 1
ATOM 854 C CA . LYS A 1 114 ? -5.23 -38.906 -13.117 1 90.94 114 LYS A CA 1
ATOM 855 C C . LYS A 1 114 ? -4.531 -38.125 -12.008 1 90.94 114 LYS A C 1
ATOM 857 O O . LYS A 1 114 ? -4.809 -38.344 -10.82 1 90.94 114 LYS A O 1
ATOM 862 N N . ARG A 1 115 ? -3.738 -37.219 -12.453 1 94.25 115 ARG A N 1
ATOM 863 C CA . ARG A 1 115 ? -2.943 -36.5 -11.477 1 94.25 115 ARG A CA 1
ATOM 864 C C . ARG A 1 115 ? -3.797 -35.469 -10.734 1 94.25 115 ARG A C 1
ATOM 866 O O . ARG A 1 115 ? -4.723 -34.875 -11.312 1 94.25 115 ARG A O 1
ATOM 873 N N . ARG A 1 116 ? -3.531 -35.312 -9.414 1 97.81 116 ARG A N 1
ATOM 874 C CA . ARG A 1 116 ? -4.098 -34.25 -8.617 1 97.81 116 ARG A CA 1
ATOM 875 C C . ARG A 1 116 ? -3.314 -32.938 -8.812 1 97.81 116 ARG A C 1
ATOM 877 O O . ARG A 1 116 ? -2.121 -32.875 -8.516 1 97.81 116 ARG A O 1
ATOM 884 N N . ILE A 1 117 ? -3.979 -31.938 -9.367 1 98.31 117 ILE A N 1
ATOM 885 C CA . ILE A 1 117 ? -3.289 -30.719 -9.773 1 98.31 117 ILE A CA 1
ATOM 886 C C . ILE A 1 117 ? -4.047 -29.5 -9.25 1 98.31 117 ILE A C 1
ATOM 888 O O . ILE A 1 117 ? -5.27 -29.422 -9.367 1 98.31 117 ILE A O 1
ATOM 892 N N . VAL A 1 118 ? -3.348 -28.578 -8.633 1 98.75 118 VAL A N 1
ATOM 893 C CA . VAL A 1 118 ? -3.85 -27.266 -8.273 1 98.75 118 VAL A CA 1
ATOM 894 C C . VAL A 1 118 ? -3.092 -26.188 -9.047 1 98.75 118 VAL A C 1
ATOM 896 O O . VAL A 1 118 ? -1.86 -26.219 -9.125 1 98.75 118 VAL A O 1
ATOM 899 N N . ARG A 1 119 ? -3.803 -25.312 -9.68 1 98.56 119 ARG A N 1
ATOM 900 C CA . ARG A 1 119 ? -3.238 -24.125 -10.305 1 98.56 119 ARG A CA 1
ATOM 901 C C . ARG A 1 119 ? -3.385 -22.906 -9.398 1 98.56 119 ARG A C 1
ATOM 903 O O . ARG A 1 119 ? -4.473 -22.641 -8.883 1 98.56 119 ARG A O 1
ATOM 910 N N . VAL A 1 120 ? -2.287 -22.203 -9.133 1 98.75 120 VAL A N 1
ATOM 911 C CA . VAL A 1 120 ? -2.293 -21.031 -8.266 1 98.75 120 VAL A CA 1
ATOM 912 C C . VAL A 1 120 ? -1.646 -19.844 -8.992 1 98.75 120 VAL A C 1
ATOM 914 O O . VAL A 1 120 ? -0.624 -20.016 -9.664 1 98.75 120 VAL A O 1
ATOM 917 N N . MET A 1 121 ? -2.266 -18.719 -8.914 1 98.56 121 MET A N 1
ATOM 918 C CA . MET A 1 121 ? -1.649 -17.484 -9.375 1 98.56 121 MET A CA 1
ATOM 919 C C . MET A 1 121 ? -1.26 -16.594 -8.195 1 98.56 121 MET A C 1
ATOM 921 O O . MET A 1 121 ? -2.092 -15.844 -7.672 1 98.56 121 MET A O 1
ATOM 925 N N . PRO A 1 122 ? -0.026 -16.625 -7.824 1 98.31 122 PRO A N 1
ATOM 926 C CA . PRO A 1 122 ? 0.468 -15.711 -6.785 1 98.31 122 PRO A CA 1
ATOM 927 C C . PRO A 1 122 ? 1.036 -14.414 -7.355 1 98.31 122 PRO A C 1
ATOM 929 O O . PRO A 1 122 ? 0.835 -14.117 -8.539 1 98.31 122 PRO A O 1
ATOM 932 N N . ASN A 1 123 ? 1.605 -13.57 -6.461 1 97.88 123 ASN A N 1
ATOM 933 C CA . ASN A 1 123 ? 2.309 -12.375 -6.922 1 97.88 123 ASN A CA 1
ATOM 934 C C . ASN A 1 123 ? 3.492 -12.039 -6.02 1 97.88 123 ASN A C 1
ATOM 936 O O . ASN A 1 123 ? 3.672 -12.656 -4.969 1 97.88 123 ASN A O 1
ATOM 940 N N . THR A 1 124 ? 4.359 -11.172 -6.402 1 96.81 124 THR A N 1
ATOM 941 C CA . THR A 1 124 ? 5.691 -10.969 -5.848 1 96.81 124 THR A CA 1
ATOM 942 C C . THR A 1 124 ? 5.602 -10.453 -4.414 1 96.81 124 THR A C 1
ATOM 944 O O . THR A 1 124 ? 6.512 -10.688 -3.609 1 96.81 124 THR A O 1
ATOM 947 N N . PRO A 1 125 ? 4.57 -9.797 -4 1 98.44 125 PRO A N 1
ATOM 948 C CA . PRO A 1 125 ? 4.512 -9.367 -2.6 1 98.44 125 PRO A CA 1
ATOM 949 C C . PRO A 1 125 ? 4.57 -10.539 -1.621 1 98.44 125 PRO A C 1
ATOM 951 O O . PRO A 1 125 ? 4.742 -10.336 -0.417 1 98.44 125 PRO A O 1
ATOM 954 N N . ALA A 1 126 ? 4.418 -11.773 -2.133 1 97.94 126 ALA A N 1
ATOM 955 C CA . ALA A 1 126 ? 4.66 -12.961 -1.319 1 97.94 126 ALA A CA 1
ATOM 956 C C . ALA A 1 126 ? 6.043 -12.914 -0.672 1 97.94 126 ALA A C 1
ATOM 958 O O . ALA A 1 126 ? 6.258 -13.492 0.393 1 97.94 126 ALA A O 1
ATOM 959 N N . LEU A 1 127 ? 6.941 -12.172 -1.257 1 95.94 127 LEU A N 1
ATOM 960 C CA . LEU A 1 127 ? 8.312 -12.047 -0.777 1 95.94 127 LEU A CA 1
ATOM 961 C C . LEU A 1 127 ? 8.352 -11.375 0.589 1 95.94 127 LEU A C 1
ATOM 963 O O . LEU A 1 127 ? 9.344 -11.484 1.313 1 95.94 127 LEU A O 1
ATOM 967 N N . VAL A 1 128 ? 7.312 -10.633 0.919 1 96.69 128 VAL A N 1
ATOM 968 C CA . VAL A 1 128 ? 7.23 -9.977 2.221 1 96.69 128 VAL A CA 1
ATOM 969 C C . VAL A 1 128 ? 5.984 -10.453 2.961 1 96.69 128 VAL A C 1
ATOM 971 O O . VAL A 1 128 ? 5.375 -9.695 3.721 1 96.69 128 VAL A O 1
ATOM 974 N N . LEU A 1 129 ? 5.543 -11.648 2.584 1 96.31 129 LEU A N 1
ATOM 975 C CA . LEU A 1 129 ? 4.453 -12.359 3.244 1 96.31 129 LEU A CA 1
ATOM 976 C C . LEU A 1 129 ? 3.143 -11.594 3.107 1 96.31 129 LEU A C 1
ATOM 978 O O . LEU A 1 129 ? 2.318 -11.586 4.027 1 96.31 129 LEU A O 1
ATOM 982 N N . ALA A 1 130 ? 2.99 -10.836 2.061 1 98.12 130 ALA A N 1
ATOM 983 C CA . ALA A 1 130 ? 1.775 -10.07 1.79 1 98.12 130 ALA A CA 1
ATOM 984 C C . ALA A 1 130 ? 1.272 -10.328 0.372 1 98.12 130 ALA A C 1
ATOM 986 O O . ALA A 1 130 ? 0.773 -9.414 -0.289 1 98.12 130 ALA A O 1
ATOM 987 N N . GLY A 1 131 ? 1.456 -11.508 -0.065 1 98.5 131 GLY A N 1
ATOM 988 C CA . GLY A 1 131 ? 1.037 -11.898 -1.401 1 98.5 131 GLY A CA 1
ATOM 989 C C . GLY A 1 131 ? -0.47 -11.977 -1.555 1 98.5 131 GLY A C 1
ATOM 990 O O . GLY A 1 131 ? -1.192 -12.133 -0.568 1 98.5 131 GLY A O 1
ATOM 991 N N . ALA A 1 132 ? -0.932 -11.789 -2.762 1 98.75 132 ALA A N 1
ATOM 992 C CA . ALA A 1 132 ? -2.295 -12.086 -3.199 1 98.75 132 ALA A CA 1
ATOM 993 C C . ALA A 1 132 ? -2.318 -13.25 -4.184 1 98.75 132 ALA A C 1
ATOM 995 O O . ALA A 1 132 ? -1.699 -13.188 -5.246 1 98.75 132 ALA A O 1
ATOM 996 N N . SER A 1 133 ? -3.008 -14.344 -3.785 1 98.75 133 SER A N 1
ATOM 997 C CA . SER A 1 133 ? -3.037 -15.531 -4.633 1 98.75 133 SER A CA 1
ATOM 998 C C . SER A 1 133 ? -4.465 -16.016 -4.848 1 98.75 133 SER A C 1
ATOM 1000 O O . SER A 1 133 ? -5.34 -15.789 -4.012 1 98.75 133 SER A O 1
ATOM 1002 N N . ALA A 1 134 ? -4.699 -16.609 -5.926 1 98.88 134 ALA A N 1
ATOM 1003 C CA . ALA A 1 134 ? -5.922 -17.344 -6.223 1 98.88 134 ALA A CA 1
ATOM 1004 C C . ALA A 1 134 ? -5.602 -18.734 -6.766 1 98.88 134 ALA A C 1
ATOM 1006 O O . ALA A 1 134 ? -4.59 -18.938 -7.441 1 98.88 134 ALA A O 1
ATOM 1007 N N . MET A 1 135 ? -6.48 -19.719 -6.441 1 98.75 135 MET A N 1
ATOM 1008 C CA . MET A 1 135 ? -6.156 -21.094 -6.809 1 98.75 135 MET A CA 1
ATOM 1009 C C . MET A 1 135 ? -7.391 -21.828 -7.336 1 98.75 135 MET A C 1
ATOM 1011 O O . MET A 1 135 ? -8.523 -21.438 -7.027 1 98.75 135 MET A O 1
ATOM 1015 N N . SER A 1 136 ? -7.176 -22.781 -8.109 1 98.75 136 SER A N 1
ATOM 1016 C CA . SER A 1 136 ? -8.18 -23.688 -8.656 1 98.75 136 SER A CA 1
ATOM 1017 C C . SER A 1 136 ? -7.633 -25.109 -8.789 1 98.75 136 SER A C 1
ATOM 1019 O O . SER A 1 136 ? -6.469 -25.297 -9.148 1 98.75 136 SER A O 1
ATOM 1021 N N . GLY A 1 137 ? -8.453 -26.109 -8.484 1 98.5 137 GLY A N 1
ATOM 1022 C CA . GLY A 1 137 ? -8.07 -27.5 -8.617 1 98.5 137 GLY A CA 1
ATOM 1023 C C . GLY A 1 137 ? -8.734 -28.203 -9.797 1 98.5 137 GLY A C 1
ATOM 1024 O O . GLY A 1 137 ? -9.773 -27.75 -10.281 1 98.5 137 GLY A O 1
ATOM 1025 N N . ASN A 1 138 ? -8.047 -29.234 -10.297 1 97.69 138 ASN A N 1
ATOM 1026 C CA . ASN A 1 138 ? -8.68 -30.016 -11.352 1 97.69 138 ASN A CA 1
ATOM 1027 C C . ASN A 1 138 ? -9.711 -31 -10.781 1 97.69 138 ASN A C 1
ATOM 1029 O O . ASN A 1 138 ? -10.055 -30.906 -9.602 1 97.69 138 ASN A O 1
ATOM 1033 N N . GLU A 1 139 ? -10.25 -31.812 -11.617 1 96.38 139 GLU A N 1
ATOM 1034 C CA . GLU A 1 139 ? -11.352 -32.688 -11.234 1 96.38 139 GLU A CA 1
ATOM 1035 C C . GLU A 1 139 ? -10.883 -33.781 -10.281 1 96.38 139 GLU A C 1
ATOM 1037 O O . GLU A 1 139 ? -11.688 -34.344 -9.539 1 96.38 139 GLU A O 1
ATOM 1042 N N . ASN A 1 140 ? -9.625 -34.062 -10.234 1 96.69 140 ASN A N 1
ATOM 1043 C CA . ASN A 1 140 ? -9.078 -35.188 -9.453 1 96.69 140 ASN A CA 1
ATOM 1044 C C . ASN A 1 140 ? -8.727 -34.75 -8.039 1 96.69 140 ASN A C 1
ATOM 1046 O O . ASN A 1 140 ? -8.367 -35.562 -7.199 1 96.69 140 ASN A O 1
ATOM 1050 N N . ILE A 1 141 ? -8.844 -33.5 -7.742 1 96.69 141 ILE A N 1
ATOM 1051 C CA . ILE A 1 141 ? -8.367 -32.969 -6.477 1 96.69 141 ILE A CA 1
ATOM 1052 C C . ILE A 1 141 ? -9.25 -33.438 -5.336 1 96.69 141 ILE A C 1
ATOM 1054 O O . ILE A 1 141 ? -10.453 -33.656 -5.52 1 96.69 141 ILE A O 1
ATOM 1058 N N . ARG A 1 142 ? -8.594 -33.594 -4.223 1 96.12 142 ARG A N 1
ATOM 1059 C CA . ARG A 1 142 ? -9.281 -33.875 -2.963 1 96.12 142 ARG A CA 1
ATOM 1060 C C . ARG A 1 142 ? -9.32 -32.625 -2.09 1 96.12 142 ARG A C 1
ATOM 1062 O O . ARG A 1 142 ? -8.57 -31.672 -2.316 1 96.12 142 ARG A O 1
ATOM 1069 N N . GLN A 1 143 ? -10.25 -32.656 -1.146 1 96.31 143 GLN A N 1
ATOM 1070 C CA . GLN A 1 143 ? -10.367 -31.531 -0.228 1 96.31 143 GLN A CA 1
ATOM 1071 C C . GLN A 1 143 ? -9.047 -31.281 0.502 1 96.31 143 GLN A C 1
ATOM 1073 O O . GLN A 1 143 ? -8.648 -30.125 0.692 1 96.31 143 GLN A O 1
ATOM 1078 N N . GLU A 1 144 ? -8.453 -32.281 0.913 1 96.31 144 GLU A N 1
ATOM 1079 C CA . GLU A 1 144 ? -7.18 -32.188 1.626 1 96.31 144 GLU A CA 1
ATOM 1080 C C . GLU A 1 144 ? -6.117 -31.516 0.765 1 96.31 144 GLU A C 1
ATOM 1082 O O . GLU A 1 144 ? -5.258 -30.797 1.28 1 96.31 144 GLU A O 1
ATOM 1087 N N . ASP A 1 145 ? -6.141 -31.781 -0.502 1 97.44 145 ASP A N 1
ATOM 1088 C CA . ASP A 1 145 ? -5.191 -31.172 -1.429 1 97.44 145 ASP A CA 1
ATOM 1089 C C . ASP A 1 145 ? -5.363 -29.656 -1.47 1 97.44 145 ASP A C 1
ATOM 1091 O O . ASP A 1 145 ? -4.379 -28.906 -1.412 1 97.44 145 ASP A O 1
ATOM 1095 N N . MET A 1 146 ? -6.605 -29.25 -1.53 1 98 146 MET A N 1
ATOM 1096 C CA . MET A 1 146 ? -6.91 -27.812 -1.562 1 98 146 MET A CA 1
ATOM 1097 C C . MET A 1 146 ? -6.496 -27.141 -0.257 1 98 146 MET A C 1
ATOM 1099 O O . MET A 1 146 ? -6.035 -26 -0.261 1 98 146 MET A O 1
ATOM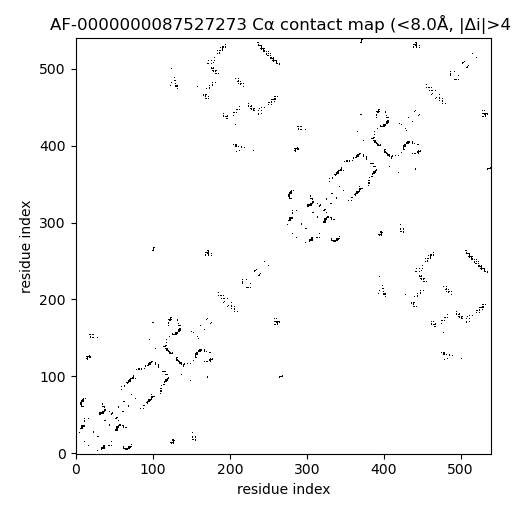 1103 N N . GLU A 1 147 ? -6.691 -27.797 0.783 1 97.75 147 GLU A N 1
ATOM 1104 C CA . GLU A 1 147 ? -6.301 -27.281 2.088 1 97.75 147 GLU A CA 1
ATOM 1105 C C . GLU A 1 147 ? -4.789 -27.094 2.184 1 97.75 147 GLU A C 1
ATOM 1107 O O . GLU A 1 147 ? -4.305 -26.109 2.725 1 97.75 147 GLU A O 1
ATOM 1112 N N . ILE A 1 148 ? -4.082 -28.078 1.674 1 97.12 148 ILE A N 1
ATOM 1113 C CA . ILE A 1 148 ? -2.625 -28.016 1.673 1 97.12 148 ILE A CA 1
ATOM 1114 C C . ILE A 1 148 ? -2.17 -26.797 0.863 1 97.12 148 ILE A C 1
ATOM 1116 O O . ILE A 1 148 ? -1.338 -26.016 1.323 1 97.12 148 ILE A O 1
ATOM 1120 N N . ALA A 1 149 ? -2.715 -26.656 -0.329 1 98.25 149 ALA A N 1
ATOM 1121 C CA . ALA A 1 149 ? -2.377 -25.5 -1.172 1 98.25 149 ALA A CA 1
ATOM 1122 C C . ALA A 1 149 ? -2.717 -24.188 -0.477 1 98.25 149 ALA A C 1
ATOM 1124 O O . ALA A 1 149 ? -1.922 -23.25 -0.492 1 98.25 149 ALA A O 1
ATOM 1125 N N . GLN A 1 150 ? -3.875 -24.156 0.12 1 98.19 150 GLN A N 1
ATOM 1126 C CA . GLN A 1 150 ? -4.312 -22.969 0.851 1 98.19 150 GLN A CA 1
ATOM 1127 C C . GLN A 1 150 ? -3.33 -22.625 1.966 1 98.19 150 GLN A C 1
ATOM 1129 O O . GLN A 1 150 ? -2.977 -21.453 2.143 1 98.19 150 GLN A O 1
ATOM 1134 N N . GLN A 1 151 ? -2.926 -23.578 2.678 1 97.62 151 GLN A N 1
ATOM 1135 C CA . GLN A 1 151 ? -2.006 -23.344 3.787 1 97.62 151 GLN A CA 1
ATOM 1136 C C . GLN A 1 151 ? -0.661 -22.828 3.287 1 97.62 151 GLN A C 1
ATOM 1138 O O . GLN A 1 151 ? -0.076 -21.922 3.893 1 97.62 151 GLN A O 1
ATOM 1143 N N . ILE A 1 152 ? -0.21 -23.406 2.225 1 98 152 ILE A N 1
ATOM 1144 C CA . ILE A 1 152 ? 1.078 -23.016 1.667 1 98 152 ILE A CA 1
ATOM 1145 C C . ILE A 1 152 ? 1.031 -21.547 1.262 1 98 152 ILE A C 1
ATOM 1147 O O . ILE A 1 152 ? 1.875 -20.75 1.684 1 98 152 ILE A O 1
ATOM 1151 N N . PHE A 1 153 ? 0.025 -21.125 0.58 1 98.44 153 PHE A N 1
ATOM 1152 C CA . PHE A 1 153 ? 0.012 -19.781 0.027 1 98.44 153 PHE A CA 1
ATOM 1153 C C . PHE A 1 153 ? -0.5 -18.781 1.055 1 98.44 153 PHE A C 1
ATOM 1155 O O . PHE A 1 153 ? -0.179 -17.594 0.985 1 98.44 153 PHE A O 1
ATOM 1162 N N . ALA A 1 154 ? -1.28 -19.281 2.012 1 97.12 154 ALA A N 1
ATOM 1163 C CA . ALA A 1 154 ? -1.678 -18.422 3.123 1 97.12 154 ALA A CA 1
ATOM 1164 C C . ALA A 1 154 ? -0.479 -18.062 3.996 1 97.12 154 ALA A C 1
ATOM 1166 O O . ALA A 1 154 ? -0.508 -17.062 4.727 1 97.12 154 ALA A O 1
ATOM 1167 N N . SER A 1 155 ? 0.586 -18.891 3.918 1 96.94 155 SER A N 1
ATOM 1168 C CA . SER A 1 155 ? 1.792 -18.625 4.695 1 96.94 155 SER A CA 1
ATOM 1169 C C . SER A 1 155 ? 2.537 -17.406 4.168 1 96.94 155 SER A C 1
ATOM 1171 O O . SER A 1 155 ? 3.365 -16.828 4.875 1 96.94 155 SER A O 1
ATOM 1173 N N . VAL A 1 156 ? 2.25 -16.984 2.963 1 98.06 156 VAL A N 1
ATOM 1174 C CA . VAL A 1 156 ? 2.979 -15.867 2.379 1 98.06 156 VAL A CA 1
ATOM 1175 C C . VAL A 1 156 ? 1.995 -14.773 1.96 1 98.06 156 VAL A C 1
ATOM 1177 O O . VAL A 1 156 ? 2.33 -13.906 1.147 1 98.06 156 VAL A O 1
ATOM 1180 N N . GLY A 1 157 ? 0.842 -14.734 2.436 1 98.06 157 GLY A N 1
ATOM 1181 C CA . GLY A 1 157 ? -0.187 -13.758 2.107 1 98.06 157 GLY A CA 1
ATOM 1182 C C . GLY A 1 157 ? -1.592 -14.32 2.197 1 98.06 157 GLY A C 1
ATOM 1183 O O . GLY A 1 157 ? -1.933 -15.008 3.166 1 98.06 157 GLY A O 1
ATOM 1184 N N . THR A 1 158 ? -2.436 -13.953 1.195 1 98.31 158 THR A N 1
ATOM 1185 C CA . THR A 1 158 ? -3.797 -14.469 1.12 1 98.31 158 THR A CA 1
ATOM 1186 C C . THR A 1 158 ? -3.957 -15.398 -0.078 1 98.31 158 THR A C 1
ATOM 1188 O O . THR A 1 158 ? -3.174 -15.336 -1.028 1 98.31 158 THR A O 1
ATOM 1191 N N . CYS A 1 159 ? -4.914 -16.25 0.009 1 98.56 159 CYS A N 1
ATOM 1192 C CA . CYS A 1 159 ? -5.207 -17.172 -1.086 1 98.56 159 CYS A CA 1
ATOM 1193 C C . CYS A 1 159 ? -6.691 -17.5 -1.143 1 98.56 159 CYS A C 1
ATOM 1195 O O . CYS A 1 159 ? -7.266 -17.969 -0.159 1 98.56 159 CYS A O 1
ATOM 1197 N N . ILE A 1 160 ? -7.281 -17.234 -2.275 1 98.56 160 ILE A N 1
ATOM 1198 C CA . ILE A 1 160 ? -8.703 -17.531 -2.418 1 98.56 160 ILE A CA 1
ATOM 1199 C C . ILE A 1 160 ? -8.906 -18.578 -3.512 1 98.56 160 ILE A C 1
ATOM 1201 O O . ILE A 1 160 ? -8.07 -18.719 -4.402 1 98.56 160 ILE A O 1
ATOM 1205 N N . GLU A 1 161 ? -9.984 -19.328 -3.389 1 98.56 161 GLU A N 1
ATOM 1206 C CA . GLU A 1 161 ? -10.352 -20.297 -4.422 1 98.56 161 GLU A CA 1
ATOM 1207 C C . GLU A 1 161 ? -11.297 -19.688 -5.449 1 98.56 161 GLU A C 1
ATOM 1209 O O . GLU A 1 161 ? -12.258 -19 -5.086 1 98.56 161 GLU A O 1
ATOM 1214 N N . VAL A 1 162 ? -11.023 -19.875 -6.699 1 98.62 162 VAL A N 1
ATOM 1215 C CA . VAL A 1 162 ? -11.867 -19.391 -7.797 1 98.62 162 VAL A CA 1
ATOM 1216 C C . VAL A 1 162 ? -11.961 -20.469 -8.875 1 98.62 162 VAL A C 1
ATOM 1218 O O . VAL A 1 162 ? -11.125 -21.375 -8.93 1 98.62 162 VAL A O 1
ATOM 1221 N N . PRO A 1 163 ? -12.977 -20.375 -9.734 1 98.38 163 PRO A N 1
ATOM 1222 C CA . PRO A 1 163 ? -12.953 -21.219 -10.922 1 98.38 163 PRO A CA 1
ATOM 1223 C C . PRO A 1 163 ? -11.75 -20.953 -11.82 1 98.38 163 PRO A C 1
ATOM 1225 O O . PRO A 1 163 ? -11.289 -19.812 -11.906 1 98.38 163 PRO A O 1
ATOM 1228 N N . GLU A 1 164 ? -11.242 -21.984 -12.508 1 98.25 164 GLU A N 1
ATOM 1229 C CA . GLU A 1 164 ? -10.016 -21.859 -13.289 1 98.25 164 GLU A CA 1
ATOM 1230 C C . GLU A 1 164 ? -10.148 -20.781 -14.352 1 98.25 164 GLU A C 1
ATOM 1232 O O . GLU A 1 164 ? -9.18 -20.078 -14.664 1 98.25 164 GLU A O 1
ATOM 1237 N N . ASN A 1 165 ? -11.359 -20.625 -14.93 1 97.75 165 ASN A N 1
ATOM 1238 C CA . ASN A 1 165 ? -11.547 -19.688 -16.031 1 97.75 165 ASN A CA 1
ATOM 1239 C C . ASN A 1 165 ? -11.344 -18.25 -15.586 1 97.75 165 ASN A C 1
ATOM 1241 O O . ASN A 1 165 ? -11.258 -17.344 -16.422 1 97.75 165 ASN A O 1
ATOM 1245 N N . LEU A 1 166 ? -11.266 -17.969 -14.273 1 98.69 166 LEU A N 1
ATOM 1246 C CA . LEU A 1 166 ? -11.047 -16.625 -13.758 1 98.69 166 LEU A CA 1
ATOM 1247 C C . LEU A 1 166 ? -9.562 -16.359 -13.516 1 98.69 166 LEU A C 1
ATOM 1249 O O . LEU A 1 166 ? -9.164 -15.219 -13.25 1 98.69 166 LEU A O 1
ATOM 1253 N N . LEU A 1 167 ? -8.695 -17.359 -13.672 1 98.69 167 LEU A N 1
ATOM 1254 C CA . LEU A 1 167 ? -7.301 -17.219 -13.258 1 98.69 167 LEU A CA 1
ATOM 1255 C C . LEU A 1 167 ? -6.531 -16.312 -14.219 1 98.69 167 LEU A C 1
ATOM 1257 O O . LEU A 1 167 ? -5.535 -15.695 -13.836 1 98.69 167 LEU A O 1
ATOM 1261 N N . ASP A 1 168 ? -7.008 -16.25 -15.477 1 98.69 168 ASP A N 1
ATOM 1262 C CA . ASP A 1 168 ? -6.359 -15.297 -16.359 1 98.69 168 ASP A CA 1
ATOM 1263 C C . ASP A 1 168 ? -6.629 -13.859 -15.922 1 98.69 168 ASP A C 1
ATOM 1265 O O . ASP A 1 168 ? -5.738 -13.008 -15.984 1 98.69 168 ASP A O 1
ATOM 1269 N N . ALA A 1 169 ? -7.879 -13.617 -15.531 1 98.88 169 ALA A N 1
ATOM 1270 C CA . ALA A 1 169 ? -8.219 -12.305 -15.008 1 98.88 169 ALA A CA 1
ATOM 1271 C C . ALA A 1 169 ? -7.449 -12.008 -13.719 1 98.88 169 ALA A C 1
ATOM 1273 O O . ALA A 1 169 ? -7.016 -10.875 -13.492 1 98.88 169 ALA A O 1
ATOM 1274 N N . VAL A 1 170 ? -7.234 -13.008 -12.867 1 98.94 170 VAL A N 1
ATOM 1275 C CA . VAL A 1 170 ? -6.43 -12.875 -11.656 1 98.94 170 VAL A CA 1
ATOM 1276 C C . VAL A 1 170 ? -4.996 -12.508 -12.031 1 98.94 170 VAL A C 1
ATOM 1278 O O . VAL A 1 170 ? -4.387 -11.641 -11.398 1 98.94 170 VAL A O 1
ATOM 1281 N N . THR A 1 171 ? -4.477 -13.188 -13.016 1 98.62 171 THR A N 1
ATOM 1282 C CA . THR A 1 171 ? -3.127 -12.906 -13.492 1 98.62 171 THR A CA 1
ATOM 1283 C C . THR A 1 171 ? -3.002 -11.445 -13.93 1 98.62 171 THR A C 1
ATOM 1285 O O . THR A 1 171 ? -2.031 -10.773 -13.586 1 98.62 171 THR A O 1
ATOM 1288 N N . GLY A 1 172 ? -3.971 -10.953 -14.648 1 98.81 172 GLY A N 1
ATOM 1289 C CA . GLY A 1 172 ? -3.959 -9.578 -15.109 1 98.81 172 GLY A CA 1
ATOM 1290 C C . GLY A 1 172 ? -4.062 -8.57 -13.984 1 98.81 172 GLY A C 1
ATOM 1291 O O . GLY A 1 172 ? -3.432 -7.508 -14.031 1 98.81 172 GLY A O 1
ATOM 1292 N N . LEU A 1 173 ? -4.848 -8.875 -12.977 1 98.88 173 LEU A N 1
ATOM 1293 C CA . LEU A 1 173 ? -5.102 -7.934 -11.891 1 98.88 173 LEU A CA 1
ATOM 1294 C C . LEU A 1 173 ? -4.016 -8.031 -10.828 1 98.88 173 LEU A C 1
ATOM 1296 O O . LEU A 1 173 ? -3.209 -7.109 -10.672 1 98.88 173 LEU A O 1
ATOM 1300 N N . SER A 1 174 ? -3.938 -9.156 -10.156 1 98.81 174 SER A N 1
ATOM 1301 C CA . SER A 1 174 ? -3.059 -9.258 -9 1 98.81 174 SER A CA 1
ATOM 1302 C C . SER A 1 174 ? -1.704 -9.844 -9.375 1 98.81 174 SER A C 1
ATOM 1304 O O . SER A 1 174 ? -0.686 -9.516 -8.766 1 98.81 174 SER A O 1
ATOM 1306 N N . GLY A 1 175 ? -1.682 -10.727 -10.352 1 98.38 175 GLY A N 1
ATOM 1307 C CA . GLY A 1 175 ? -0.402 -11.242 -10.812 1 98.38 175 GLY A CA 1
ATOM 1308 C C . GLY A 1 175 ? 0.511 -10.172 -11.375 1 98.38 175 GLY A C 1
ATOM 1309 O O . GLY A 1 175 ? 1.691 -10.109 -11.023 1 98.38 175 GLY A O 1
ATOM 1310 N N . SER A 1 176 ? -0.066 -9.352 -12.211 1 98.62 176 SER A N 1
ATOM 1311 C CA . SER A 1 176 ? 0.68 -8.273 -12.859 1 98.62 176 SER A CA 1
ATOM 1312 C C . SER A 1 176 ? 0.583 -6.977 -12.062 1 98.62 176 SER A C 1
ATOM 1314 O O . SER A 1 176 ? 1.343 -6.039 -12.305 1 98.62 176 SER A O 1
ATOM 1316 N N . GLY A 1 177 ? -0.311 -6.941 -11.125 1 98.81 177 GLY A N 1
ATOM 1317 C CA . GLY A 1 177 ? -0.705 -5.762 -10.367 1 98.81 177 GLY A CA 1
ATOM 1318 C C . GLY A 1 177 ? 0.47 -5.039 -9.734 1 98.81 177 GLY A C 1
ATOM 1319 O O . GLY A 1 177 ? 0.55 -3.809 -9.789 1 98.81 177 GLY A O 1
ATOM 1320 N N . PRO A 1 178 ? 1.402 -5.766 -9.102 1 98.81 178 PRO A N 1
ATOM 1321 C CA . PRO A 1 178 ? 2.566 -5.094 -8.516 1 98.81 178 PRO A CA 1
ATOM 1322 C C . PRO A 1 178 ? 3.295 -4.199 -9.523 1 98.81 178 PRO A C 1
ATOM 1324 O O . PRO A 1 178 ? 3.76 -3.113 -9.164 1 98.81 178 PRO A O 1
ATOM 1327 N N . GLY A 1 179 ? 3.402 -4.652 -10.758 1 98.81 179 GLY A N 1
ATOM 1328 C CA . GLY A 1 179 ? 4.02 -3.816 -11.781 1 98.81 179 GLY A CA 1
ATOM 1329 C C . GLY A 1 179 ? 3.322 -2.482 -11.961 1 98.81 179 GLY A C 1
ATOM 1330 O O . GLY A 1 179 ? 3.979 -1.45 -12.125 1 98.81 179 GLY A O 1
ATOM 1331 N N . TYR A 1 180 ? 1.953 -2.461 -11.938 1 98.94 180 TYR A N 1
ATOM 1332 C CA . TYR A 1 180 ? 1.178 -1.23 -12.039 1 98.94 180 TYR A CA 1
ATOM 1333 C C . TYR A 1 180 ? 1.422 -0.328 -10.836 1 98.94 180 TYR A C 1
ATOM 1335 O O . TYR A 1 180 ? 1.575 0.887 -10.984 1 98.94 180 TYR A O 1
ATOM 1343 N N . VAL A 1 181 ? 1.468 -0.961 -9.688 1 98.94 181 VAL A N 1
ATOM 1344 C CA . VAL A 1 181 ? 1.634 -0.23 -8.43 1 98.94 181 VAL A CA 1
ATOM 1345 C C . VAL A 1 181 ? 2.996 0.459 -8.414 1 98.94 181 VAL A C 1
ATOM 1347 O O . VAL A 1 181 ? 3.102 1.628 -8.039 1 98.94 181 VAL A O 1
ATOM 1350 N N . PHE A 1 182 ? 4.07 -0.218 -8.805 1 98.94 182 PHE A N 1
ATOM 1351 C CA . PHE A 1 182 ? 5.402 0.368 -8.797 1 98.94 182 PHE A CA 1
ATOM 1352 C C . PHE A 1 182 ? 5.516 1.47 -9.844 1 98.94 182 PHE A C 1
ATOM 1354 O O . PHE A 1 182 ? 6.227 2.457 -9.641 1 98.94 182 PHE A O 1
ATOM 1361 N N . THR A 1 183 ? 4.844 1.291 -11.016 1 98.88 183 THR A N 1
ATOM 1362 C CA . THR A 1 183 ? 4.797 2.355 -12.008 1 98.88 183 THR A CA 1
ATOM 1363 C C . THR A 1 183 ? 4.129 3.604 -11.438 1 98.88 183 THR A C 1
ATOM 1365 O O . THR A 1 183 ? 4.617 4.719 -11.633 1 98.88 183 THR A O 1
ATOM 1368 N N . PHE A 1 184 ? 3.025 3.393 -10.742 1 98.94 184 PHE A N 1
ATOM 1369 C CA . PHE A 1 184 ? 2.297 4.473 -10.086 1 98.94 184 PHE A CA 1
ATOM 1370 C C . PHE A 1 184 ? 3.162 5.137 -9.023 1 98.94 184 PHE A C 1
ATOM 1372 O O . PHE A 1 184 ? 3.195 6.367 -8.922 1 98.94 184 PHE A O 1
ATOM 1379 N N . LEU A 1 185 ? 3.875 4.379 -8.219 1 98.88 185 LEU A N 1
ATOM 1380 C CA . LEU A 1 185 ? 4.762 4.898 -7.184 1 98.88 185 LEU A CA 1
ATOM 1381 C C . LEU A 1 185 ? 5.867 5.754 -7.793 1 98.88 185 LEU A C 1
ATOM 1383 O O . LEU A 1 185 ? 6.18 6.832 -7.277 1 98.88 185 LEU A O 1
ATOM 1387 N N . GLU A 1 186 ? 6.473 5.266 -8.891 1 98.81 186 GLU A N 1
ATOM 1388 C CA . GLU A 1 186 ? 7.488 6.051 -9.578 1 98.81 186 GLU A CA 1
ATOM 1389 C C . GLU A 1 186 ? 6.934 7.402 -10.016 1 98.81 186 GLU A C 1
ATOM 1391 O O . GLU A 1 186 ? 7.617 8.422 -9.906 1 98.81 186 GLU A O 1
ATOM 1396 N N . ALA A 1 187 ? 5.738 7.367 -10.531 1 98.88 187 ALA A N 1
ATOM 1397 C CA . ALA A 1 187 ? 5.098 8.594 -10.992 1 98.88 187 ALA A CA 1
ATOM 1398 C C . ALA A 1 187 ? 4.871 9.562 -9.836 1 98.88 187 ALA A C 1
ATOM 1400 O O . ALA A 1 187 ? 5.055 10.773 -9.984 1 98.88 187 ALA A O 1
ATOM 1401 N N . LEU A 1 188 ? 4.422 9.086 -8.672 1 98.94 188 LEU A N 1
ATOM 1402 C CA . LEU A 1 188 ? 4.25 9.922 -7.488 1 98.94 188 LEU A CA 1
ATOM 1403 C C . LEU A 1 188 ? 5.57 10.57 -7.078 1 98.94 188 LEU A C 1
ATOM 1405 O O . LEU A 1 188 ? 5.617 11.766 -6.797 1 98.94 188 LEU A O 1
ATOM 1409 N N . ILE A 1 189 ? 6.637 9.719 -7.023 1 98.88 189 ILE A N 1
ATOM 1410 C CA . ILE A 1 189 ? 7.957 10.211 -6.637 1 98.88 189 ILE A CA 1
ATOM 1411 C C . ILE A 1 189 ? 8.391 11.328 -7.586 1 98.88 189 ILE A C 1
ATOM 1413 O O . ILE A 1 189 ? 8.789 12.406 -7.145 1 98.88 189 ILE A O 1
ATOM 1417 N N . ASP A 1 190 ? 8.266 11.078 -8.891 1 98.88 190 ASP A N 1
ATOM 1418 C CA . ASP A 1 190 ? 8.641 12.078 -9.891 1 98.88 190 ASP A CA 1
ATOM 1419 C C . ASP A 1 190 ? 7.77 13.328 -9.766 1 98.88 190 ASP A C 1
ATOM 1421 O O . ASP A 1 190 ? 8.234 14.438 -10.008 1 98.88 190 ASP A O 1
ATOM 1425 N N . GLY A 1 191 ? 6.484 13.117 -9.461 1 98.88 191 GLY A N 1
ATOM 1426 C CA . GLY A 1 191 ? 5.613 14.25 -9.203 1 98.88 191 GLY A CA 1
ATOM 1427 C C . GLY A 1 191 ? 6.074 15.109 -8.039 1 98.88 191 GLY A C 1
ATOM 1428 O O . GLY A 1 191 ? 6.004 16.344 -8.102 1 98.88 191 GLY A O 1
ATOM 1429 N N . GLY A 1 192 ? 6.5 14.461 -6.938 1 98.88 192 GLY A N 1
ATOM 1430 C CA . GLY A 1 192 ? 7.082 15.195 -5.832 1 98.88 192 GLY A CA 1
ATOM 1431 C C . GLY A 1 192 ? 8.312 15.992 -6.223 1 98.88 192 GLY A C 1
ATOM 1432 O O . GLY A 1 192 ? 8.461 17.156 -5.84 1 98.88 192 GLY A O 1
ATOM 1433 N N . VAL A 1 193 ? 9.211 15.391 -6.996 1 98.88 193 VAL A N 1
ATOM 1434 C CA . VAL A 1 193 ? 10.414 16.047 -7.465 1 98.88 193 VAL A CA 1
ATOM 1435 C C . VAL A 1 193 ? 10.039 17.234 -8.359 1 98.88 193 VAL A C 1
ATOM 1437 O O . VAL A 1 193 ? 10.602 18.328 -8.219 1 98.88 193 VAL A O 1
ATOM 1440 N N . LEU A 1 194 ? 9.117 17.016 -9.266 1 98.81 194 LEU A N 1
ATOM 1441 C CA . LEU A 1 194 ? 8.625 18.078 -10.141 1 98.81 194 LEU A CA 1
ATOM 1442 C C . LEU A 1 194 ? 8.117 19.266 -9.32 1 98.81 194 LEU A C 1
ATOM 1444 O O . LEU A 1 194 ? 8.32 20.422 -9.695 1 98.81 194 LEU A O 1
ATOM 1448 N N . ALA A 1 195 ? 7.5 18.984 -8.195 1 98.69 195 ALA A N 1
ATOM 1449 C CA . ALA A 1 195 ? 6.902 20 -7.34 1 98.69 195 ALA A CA 1
ATOM 1450 C C . ALA A 1 195 ? 7.961 20.688 -6.48 1 98.69 195 ALA A C 1
ATOM 1452 O O . ALA A 1 195 ? 7.66 21.641 -5.754 1 98.69 195 ALA A O 1
ATOM 1453 N N . GLY A 1 196 ? 9.211 20.172 -6.516 1 98.56 196 GLY A N 1
ATOM 1454 C CA . GLY A 1 196 ? 10.297 20.891 -5.875 1 98.56 196 GLY A CA 1
ATOM 1455 C C . GLY A 1 196 ? 10.938 20.125 -4.734 1 98.56 196 GLY A C 1
ATOM 1456 O O . GLY A 1 196 ? 11.914 20.594 -4.137 1 98.56 196 GLY A O 1
ATOM 1457 N N . LEU A 1 197 ? 10.5 18.953 -4.441 1 98.88 197 LEU A N 1
ATOM 1458 C CA . LEU A 1 197 ? 11.07 18.172 -3.348 1 98.88 197 LEU A CA 1
ATOM 1459 C C . LEU A 1 197 ? 12.367 17.5 -3.783 1 98.88 197 LEU A C 1
ATOM 1461 O O . LEU A 1 197 ? 12.461 17 -4.906 1 98.88 197 LEU A O 1
ATOM 1465 N N . PRO A 1 198 ? 13.367 17.484 -2.84 1 98.69 198 PRO A N 1
ATOM 1466 C CA . PRO A 1 198 ? 14.484 16.578 -3.105 1 98.69 198 PRO A CA 1
ATOM 1467 C C . PRO A 1 198 ? 14.047 15.125 -3.252 1 98.69 198 PRO A C 1
ATOM 1469 O O . PRO A 1 198 ? 13.148 14.664 -2.535 1 98.69 198 PRO A O 1
ATOM 1472 N N . ARG A 1 199 ? 14.711 14.398 -4.133 1 98.12 199 ARG A N 1
ATOM 1473 C CA . ARG A 1 199 ? 14.281 13.055 -4.512 1 98.12 199 ARG A CA 1
ATOM 1474 C C . ARG A 1 199 ? 14.195 12.148 -3.293 1 98.12 199 ARG A C 1
ATOM 1476 O O . ARG A 1 199 ? 13.219 11.406 -3.127 1 98.12 199 ARG A O 1
ATOM 1483 N N . PRO A 1 200 ? 15.18 12.133 -2.32 1 98.19 200 PRO A N 1
ATOM 1484 C CA . PRO A 1 200 ? 15.062 11.242 -1.166 1 98.19 200 PRO A CA 1
ATOM 1485 C C . PRO A 1 200 ? 13.82 11.531 -0.323 1 98.19 200 PRO A C 1
ATOM 1487 O O . PRO A 1 200 ? 13.195 10.602 0.193 1 98.19 200 PRO A O 1
ATOM 1490 N N . ILE A 1 201 ? 13.43 12.812 -0.181 1 98.56 201 ILE A N 1
ATOM 1491 C CA . ILE A 1 201 ? 12.25 13.203 0.57 1 98.56 201 ILE A CA 1
ATOM 1492 C C . ILE A 1 201 ? 10.992 12.766 -0.176 1 98.56 201 ILE A C 1
ATOM 1494 O O . ILE A 1 201 ? 10.07 12.203 0.423 1 98.56 201 ILE A O 1
ATOM 1498 N N . ALA A 1 202 ? 10.992 12.992 -1.521 1 98.81 202 ALA A N 1
ATOM 1499 C CA . ALA A 1 202 ? 9.859 12.57 -2.35 1 98.81 202 ALA A CA 1
ATOM 1500 C C . ALA A 1 202 ? 9.648 11.062 -2.262 1 98.81 202 ALA A C 1
ATOM 1502 O O . ALA A 1 202 ? 8.516 10.594 -2.168 1 98.81 202 ALA A O 1
ATOM 1503 N N . GLU A 1 203 ? 10.758 10.297 -2.32 1 98.62 203 GLU A N 1
ATOM 1504 C CA . GLU A 1 203 ? 10.695 8.844 -2.246 1 98.62 203 GLU A CA 1
ATOM 1505 C C . GLU A 1 203 ? 10.125 8.383 -0.91 1 98.62 203 GLU A C 1
ATOM 1507 O O . GLU A 1 203 ? 9.25 7.512 -0.87 1 98.62 203 GLU A O 1
ATOM 1512 N N . GLN A 1 204 ? 10.602 8.961 0.162 1 98.38 204 GLN A N 1
ATOM 1513 C CA . GLN A 1 204 ? 10.141 8.586 1.495 1 98.38 204 GLN A CA 1
ATOM 1514 C C . GLN A 1 204 ? 8.664 8.898 1.678 1 98.38 204 GLN A C 1
ATOM 1516 O O . GLN A 1 204 ? 7.895 8.047 2.135 1 98.38 204 GLN A O 1
ATOM 1521 N N . LEU A 1 205 ? 8.242 10.078 1.31 1 98.81 205 LEU A N 1
ATOM 1522 C CA . LEU A 1 205 ? 6.859 10.508 1.498 1 98.81 205 LEU A CA 1
ATOM 1523 C C . LEU A 1 205 ? 5.914 9.727 0.595 1 98.81 205 LEU A C 1
ATOM 1525 O O . LEU A 1 205 ? 4.836 9.312 1.027 1 98.81 205 LEU A O 1
ATOM 1529 N N . ALA A 1 206 ? 6.32 9.523 -0.673 1 98.88 206 ALA A N 1
ATOM 1530 C CA . ALA A 1 206 ? 5.473 8.805 -1.62 1 98.88 206 ALA A CA 1
ATOM 1531 C C . ALA A 1 206 ? 5.273 7.352 -1.188 1 98.88 206 ALA A C 1
ATOM 1533 O O . ALA A 1 206 ? 4.148 6.844 -1.196 1 98.88 206 ALA A O 1
ATOM 1534 N N . THR A 1 207 ? 6.387 6.668 -0.816 1 98.81 207 THR A N 1
ATOM 1535 C CA . THR A 1 207 ? 6.324 5.266 -0.421 1 98.81 207 THR A CA 1
ATOM 1536 C C . THR A 1 207 ? 5.477 5.094 0.836 1 98.81 207 THR A C 1
ATOM 1538 O O . THR A 1 207 ? 4.633 4.199 0.905 1 98.81 207 THR A O 1
ATOM 1541 N N . GLN A 1 208 ? 5.664 5.957 1.836 1 98.81 208 GLN A N 1
ATOM 1542 C CA . GLN A 1 208 ? 4.891 5.91 3.072 1 98.81 208 GLN A CA 1
ATOM 1543 C C . GLN A 1 208 ? 3.412 6.18 2.807 1 98.81 208 GLN A C 1
ATOM 1545 O O . GLN A 1 208 ? 2.541 5.574 3.436 1 98.81 208 GLN A O 1
ATOM 1550 N N . THR A 1 209 ? 3.146 7.133 1.923 1 98.88 209 THR A N 1
ATOM 1551 C CA . THR A 1 209 ? 1.773 7.48 1.574 1 98.88 209 THR A CA 1
ATOM 1552 C C . THR A 1 209 ? 1.071 6.305 0.902 1 98.88 209 THR A C 1
ATOM 1554 O O . THR A 1 209 ? -0.075 5.988 1.229 1 98.88 209 THR A O 1
ATOM 1557 N N . LEU A 1 210 ? 1.762 5.691 -0.072 1 98.88 210 LEU A N 1
ATOM 1558 C CA . LEU A 1 210 ? 1.211 4.52 -0.744 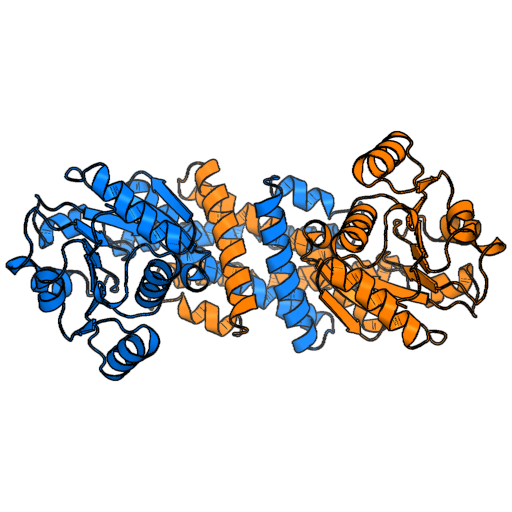1 98.88 210 LEU A CA 1
ATOM 1559 C C . LEU A 1 210 ? 0.923 3.406 0.257 1 98.88 210 LEU A C 1
ATOM 1561 O O . LEU A 1 210 ? -0.177 2.85 0.274 1 98.88 210 LEU A O 1
ATOM 1565 N N . TYR A 1 211 ? 1.858 3.084 1.109 1 98.81 211 TYR A N 1
ATOM 1566 C CA . TYR A 1 211 ? 1.735 2.025 2.104 1 98.81 211 TYR A CA 1
ATOM 1567 C C . TYR A 1 211 ? 0.613 2.33 3.09 1 98.81 211 TYR A C 1
ATOM 1569 O O . TYR A 1 211 ? -0.242 1.479 3.348 1 98.81 211 TYR A O 1
ATOM 1577 N N . GLY A 1 212 ? 0.667 3.494 3.635 1 98.69 212 GLY A N 1
ATOM 1578 C CA . GLY A 1 212 ? -0.34 3.875 4.613 1 98.69 212 GLY A CA 1
ATOM 1579 C C . GLY A 1 212 ? -1.749 3.871 4.047 1 98.69 212 GLY A C 1
ATOM 1580 O O . GLY A 1 212 ? -2.693 3.461 4.727 1 98.69 212 GLY A O 1
ATOM 1581 N N . SER A 1 213 ? -1.944 4.398 2.816 1 98.81 213 SER A N 1
ATOM 1582 C CA . SER A 1 213 ? -3.26 4.402 2.186 1 98.81 213 SER A CA 1
ATOM 1583 C C . SER A 1 213 ? -3.768 2.982 1.954 1 98.81 213 SER A C 1
ATOM 1585 O O . SER A 1 213 ? -4.941 2.691 2.186 1 98.81 213 SER A O 1
ATOM 1587 N N . ALA A 1 214 ? -2.855 2.131 1.486 1 98.69 214 ALA A N 1
ATOM 1588 C CA . ALA A 1 214 ? -3.23 0.735 1.285 1 98.69 214 ALA A CA 1
ATOM 1589 C C . ALA A 1 214 ? -3.615 0.075 2.605 1 98.69 214 ALA A C 1
ATOM 1591 O O . ALA A 1 214 ? -4.594 -0.675 2.672 1 98.69 214 ALA A O 1
ATOM 1592 N N . LYS A 1 215 ? -2.836 0.307 3.631 1 98.25 215 LYS A N 1
ATOM 1593 C CA . LYS A 1 215 ? -3.111 -0.218 4.965 1 98.25 215 LYS A CA 1
ATOM 1594 C C . LYS A 1 215 ? -4.457 0.282 5.484 1 98.25 215 LYS A C 1
ATOM 1596 O O . LYS A 1 215 ? -5.211 -0.477 6.094 1 98.25 215 LYS A O 1
ATOM 1601 N N . LEU A 1 216 ? -4.723 1.562 5.277 1 98.06 216 LEU A N 1
ATOM 1602 C CA . LEU A 1 216 ? -5.992 2.152 5.684 1 98.06 216 LEU A CA 1
ATOM 1603 C C . LEU A 1 216 ? -7.164 1.424 5.031 1 98.06 216 LEU A C 1
ATOM 1605 O O . LEU A 1 216 ? -8.141 1.083 5.703 1 98.06 216 LEU A O 1
ATOM 1609 N N . ALA A 1 217 ? -7.082 1.193 3.729 1 98.12 217 ALA A N 1
ATOM 1610 C CA . ALA A 1 217 ? -8.125 0.462 3.014 1 98.12 217 ALA A CA 1
ATOM 1611 C C . ALA A 1 217 ? -8.281 -0.951 3.568 1 98.12 217 ALA A C 1
ATOM 1613 O O . ALA A 1 217 ? -9.406 -1.425 3.77 1 98.12 217 ALA A O 1
ATOM 1614 N N . MET A 1 218 ? -7.191 -1.611 3.83 1 97 218 MET A N 1
ATOM 1615 C CA . MET A 1 218 ? -7.191 -2.994 4.297 1 97 218 MET A CA 1
ATOM 1616 C C . MET A 1 218 ? -7.793 -3.1 5.691 1 97 218 MET A C 1
ATOM 1618 O O . MET A 1 218 ? -8.594 -4 5.965 1 97 218 MET A O 1
ATOM 1622 N N . GLU A 1 219 ? -7.457 -2.215 6.605 1 96.44 219 GLU A N 1
ATOM 1623 C CA . GLU A 1 219 ? -7.84 -2.336 8.008 1 96.44 219 GLU A CA 1
ATOM 1624 C C . GLU A 1 219 ? -9.266 -1.854 8.234 1 96.44 219 GLU A C 1
ATOM 1626 O O . GLU A 1 219 ? -10 -2.414 9.055 1 96.44 219 GLU A O 1
ATOM 1631 N N . THR A 1 220 ? -9.617 -0.793 7.547 1 95.5 220 THR A N 1
ATOM 1632 C CA . THR A 1 220 ? -10.953 -0.238 7.777 1 95.5 220 THR A CA 1
ATOM 1633 C C . THR A 1 220 ? -12 -1.004 6.977 1 95.5 220 THR A C 1
ATOM 1635 O O . THR A 1 220 ? -13.188 -0.949 7.297 1 95.5 220 THR A O 1
ATOM 1638 N N . ARG A 1 221 ? -11.664 -1.671 5.859 1 95.5 221 ARG A N 1
ATOM 1639 C CA . ARG A 1 221 ? -12.531 -2.391 4.938 1 95.5 221 ARG A CA 1
ATOM 1640 C C . ARG A 1 221 ? -13.562 -1.455 4.316 1 95.5 221 ARG A C 1
ATOM 1642 O O . ARG A 1 221 ? -14.609 -1.902 3.848 1 95.5 221 ARG A O 1
ATOM 1649 N N . GLU A 1 222 ? -13.289 -0.163 4.453 1 96.31 222 GLU A N 1
ATOM 1650 C CA . GLU A 1 222 ? -14.141 0.801 3.77 1 96.31 222 GLU A CA 1
ATOM 1651 C C . GLU A 1 222 ? -13.859 0.827 2.27 1 96.31 222 GLU A C 1
ATOM 1653 O O . GLU A 1 222 ? -12.711 0.678 1.846 1 96.31 222 GLU A O 1
ATOM 1658 N N . PRO A 1 223 ? -14.945 1.039 1.463 1 97.44 223 PRO A N 1
ATOM 1659 C CA . PRO A 1 223 ? -14.711 1.179 0.024 1 97.44 223 PRO A CA 1
ATOM 1660 C C . PRO A 1 223 ? -13.766 2.33 -0.31 1 97.44 223 PRO A C 1
ATOM 1662 O O . PRO A 1 223 ? -13.797 3.373 0.348 1 97.44 223 PRO A O 1
ATOM 1665 N N . ALA A 1 224 ? -12.977 2.152 -1.353 1 97.5 224 ALA A N 1
ATOM 1666 C CA . ALA A 1 224 ? -12 3.145 -1.79 1 97.5 224 ALA A CA 1
ATOM 1667 C C . ALA A 1 224 ? -12.664 4.5 -2.029 1 97.5 224 ALA A C 1
A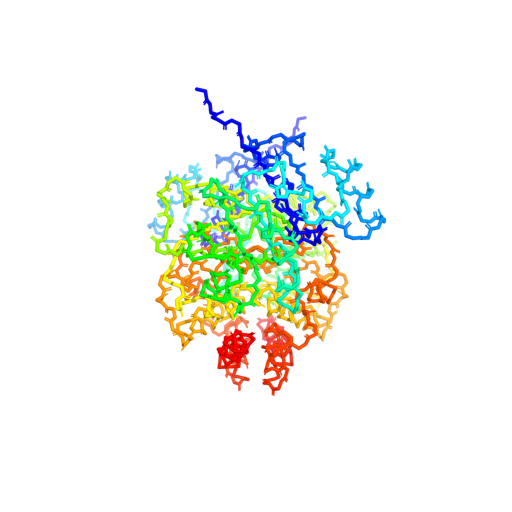TOM 1669 O O . ALA A 1 224 ? -12.078 5.543 -1.729 1 97.5 224 ALA A O 1
ATOM 1670 N N . ALA A 1 225 ? -13.844 4.473 -2.598 1 97.38 225 ALA A N 1
ATOM 1671 C CA . ALA A 1 225 ? -14.57 5.707 -2.885 1 97.38 225 ALA A CA 1
ATOM 1672 C C . ALA A 1 225 ? -14.859 6.48 -1.604 1 97.38 225 ALA A C 1
ATOM 1674 O O . ALA A 1 225 ? -14.836 7.715 -1.597 1 97.38 225 ALA A O 1
ATOM 1675 N N . VAL A 1 226 ? -15.219 5.797 -0.563 1 97.62 226 VAL A N 1
ATOM 1676 C CA . VAL A 1 226 ? -15.516 6.414 0.727 1 97.62 226 VAL A CA 1
ATOM 1677 C C . VAL A 1 226 ? -14.242 7.008 1.319 1 97.62 226 VAL A C 1
ATOM 1679 O O . VAL A 1 226 ? -14.242 8.148 1.789 1 97.62 226 VAL A O 1
ATOM 1682 N N . LEU A 1 227 ? -13.133 6.285 1.314 1 97.81 227 LEU A N 1
ATOM 1683 C CA . LEU A 1 227 ? -11.852 6.758 1.828 1 97.81 227 LEU A CA 1
ATOM 1684 C C . LEU A 1 227 ? -11.367 7.969 1.043 1 97.81 227 LEU A C 1
ATOM 1686 O O . LEU A 1 227 ? -10.828 8.922 1.624 1 97.81 227 LEU A O 1
ATOM 1690 N N . LYS A 1 228 ? -11.531 7.902 -0.304 1 97.88 228 LYS A N 1
ATOM 1691 C CA . LYS A 1 228 ? -11.211 9.039 -1.16 1 97.88 228 LYS A CA 1
ATOM 1692 C C . LYS A 1 228 ? -11.992 10.281 -0.739 1 97.88 228 LYS A C 1
ATOM 1694 O O . LYS A 1 228 ? -11.43 11.375 -0.665 1 97.88 228 LYS A O 1
ATOM 1699 N N . GLY A 1 229 ? -13.258 10.109 -0.445 1 96.38 229 GLY A N 1
ATOM 1700 C CA . GLY A 1 229 ? -14.094 11.211 0.011 1 96.38 229 GLY A CA 1
ATOM 1701 C C . GLY A 1 229 ? -13.609 11.828 1.31 1 96.38 229 GLY A C 1
ATOM 1702 O O . GLY A 1 229 ? -13.688 13.039 1.494 1 96.38 229 GLY A O 1
ATOM 1703 N N . LYS A 1 230 ? -13.078 11.055 2.162 1 93.62 230 LYS A N 1
ATOM 1704 C CA . LYS A 1 230 ? -12.641 11.5 3.482 1 93.62 230 LYS A CA 1
ATOM 1705 C C . LYS A 1 230 ? -11.398 12.375 3.383 1 93.62 230 LYS A C 1
ATOM 1707 O O . LYS A 1 230 ? -11.109 13.156 4.293 1 93.62 230 LYS A O 1
ATOM 1712 N N . VAL A 1 231 ? -10.672 12.281 2.254 1 95.06 231 VAL A N 1
ATOM 1713 C CA . VAL A 1 231 ? -9.453 13.07 2.117 1 95.06 231 VAL A CA 1
ATOM 1714 C C . VAL A 1 231 ? -9.664 14.18 1.09 1 95.06 231 VAL A C 1
ATOM 1716 O O . VAL A 1 231 ? -8.711 14.859 0.691 1 95.06 231 VAL A O 1
ATOM 1719 N N . THR A 1 232 ? -10.859 14.359 0.664 1 95.12 232 THR A N 1
ATOM 1720 C CA . THR A 1 232 ? -11.195 15.383 -0.322 1 95.12 232 THR A CA 1
ATOM 1721 C C . THR A 1 232 ? -12.078 16.453 0.296 1 95.12 232 THR A C 1
ATOM 1723 O O . THR A 1 232 ? -13.242 16.203 0.611 1 95.12 232 THR A O 1
ATOM 1726 N N . SER A 1 233 ? -11.555 17.641 0.489 1 91.5 233 SER A N 1
ATOM 1727 C CA . SER A 1 233 ? -12.305 18.766 1.015 1 91.5 233 SER A CA 1
ATOM 1728 C C . SER A 1 233 ? -12.781 19.688 -0.109 1 91.5 233 SER A C 1
ATOM 1730 O O . SER A 1 233 ? -12.203 19.688 -1.198 1 91.5 233 SER A O 1
ATOM 1732 N N . PRO A 1 234 ? -13.898 20.438 0.105 1 92.81 234 PRO A N 1
ATOM 1733 C CA . PRO A 1 234 ? -14.398 21.359 -0.918 1 92.81 234 PRO A CA 1
ATOM 1734 C C . PRO A 1 234 ? -13.344 22.375 -1.361 1 92.81 234 PRO A C 1
ATOM 1736 O O . PRO A 1 234 ? -12.852 23.172 -0.543 1 92.81 234 PRO A O 1
ATOM 1739 N N . GLY A 1 235 ? -13 22.344 -2.664 1 93.56 235 GLY A N 1
ATOM 1740 C CA . GLY A 1 235 ? -12.039 23.281 -3.225 1 93.56 235 GLY A CA 1
ATOM 1741 C C . GLY A 1 235 ? -10.625 23.047 -2.74 1 93.56 235 GLY A C 1
ATOM 1742 O O . GLY A 1 235 ? -9.766 23.922 -2.885 1 93.56 235 GLY A O 1
ATOM 1743 N N . GLY A 1 236 ? -10.344 21.875 -2.211 1 95.19 236 GLY A N 1
ATOM 1744 C CA . GLY A 1 236 ? -9.055 21.609 -1.6 1 95.19 236 GLY A CA 1
ATOM 1745 C C . GLY A 1 236 ? -8.016 21.125 -2.594 1 95.19 236 GLY A C 1
ATOM 1746 O O . GLY A 1 236 ? -8.242 21.156 -3.805 1 95.19 236 GLY A O 1
ATOM 1747 N N . THR A 1 237 ? -6.844 20.766 -2.057 1 97.56 237 THR A N 1
ATOM 1748 C CA . THR A 1 237 ? -5.715 20.359 -2.881 1 97.56 237 THR A CA 1
ATOM 1749 C C . THR A 1 237 ? -5.965 18.984 -3.496 1 97.56 237 THR A C 1
ATOM 1751 O O . THR A 1 237 ? -5.684 18.766 -4.676 1 97.56 237 THR A O 1
ATOM 1754 N N . THR A 1 238 ? -6.562 18.078 -2.762 1 98.12 238 THR A N 1
ATOM 1755 C CA . THR A 1 238 ? -6.75 16.703 -3.207 1 98.12 238 THR A CA 1
ATOM 1756 C C . THR A 1 238 ? -7.691 16.641 -4.41 1 98.12 238 THR A C 1
ATOM 1758 O O . THR A 1 238 ? -7.406 15.961 -5.395 1 98.12 238 THR A O 1
ATOM 1761 N N . ILE A 1 239 ? -8.867 17.359 -4.316 1 98.38 239 ILE A N 1
ATOM 1762 C CA . ILE A 1 239 ? -9.836 17.312 -5.406 1 98.38 239 ILE A CA 1
ATOM 1763 C C . ILE A 1 239 ? -9.219 17.938 -6.656 1 98.38 239 ILE A C 1
ATOM 1765 O O . ILE A 1 239 ? -9.516 17.516 -7.777 1 98.38 239 ILE A O 1
ATOM 1769 N N . THR A 1 240 ? -8.398 18.938 -6.461 1 98.56 240 THR A N 1
ATOM 1770 C CA . THR A 1 240 ? -7.711 19.562 -7.59 1 98.56 240 THR A CA 1
ATOM 1771 C C . THR A 1 240 ? -6.805 18.547 -8.289 1 98.56 240 THR A C 1
ATOM 1773 O O . THR A 1 240 ? -6.781 18.484 -9.523 1 98.56 240 THR A O 1
ATOM 1776 N N . GLY A 1 241 ? -6.027 17.781 -7.523 1 98.81 241 GLY A N 1
ATOM 1777 C CA . GLY A 1 241 ? -5.219 16.719 -8.102 1 98.81 241 GLY A CA 1
ATOM 1778 C C . GLY A 1 241 ? -6.047 15.641 -8.773 1 98.81 241 GLY A C 1
ATOM 1779 O O . GLY A 1 241 ? -5.711 15.188 -9.867 1 98.81 241 GLY A O 1
ATOM 1780 N N . ILE A 1 242 ? -7.125 15.219 -8.164 1 98.88 242 ILE A N 1
ATOM 1781 C CA . ILE A 1 242 ? -7.988 14.172 -8.695 1 98.88 242 ILE A CA 1
ATOM 1782 C C . ILE A 1 242 ? -8.594 14.625 -10.023 1 98.88 242 ILE A C 1
ATOM 1784 O O . ILE A 1 242 ? -8.75 13.82 -10.945 1 98.88 242 ILE A O 1
ATOM 1788 N N . GLN A 1 243 ? -9.016 15.891 -10.102 1 98.81 243 GLN A N 1
ATOM 1789 C CA . GLN A 1 243 ? -9.523 16.422 -11.359 1 98.81 243 GLN A CA 1
ATOM 1790 C C . GLN A 1 243 ? -8.539 16.188 -12.5 1 98.81 243 GLN A C 1
ATOM 1792 O O . GLN A 1 243 ? -8.938 15.781 -13.594 1 98.81 243 GLN A O 1
ATOM 1797 N N . VAL A 1 244 ? -7.273 16.422 -12.234 1 98.81 244 VAL A N 1
ATOM 1798 C CA . VAL A 1 244 ? -6.234 16.234 -13.242 1 98.81 244 VAL A CA 1
ATOM 1799 C C . VAL A 1 244 ? -6.148 14.75 -13.609 1 98.81 244 VAL A C 1
ATOM 1801 O O . VAL A 1 244 ? -6 14.406 -14.789 1 98.81 244 VAL A O 1
ATOM 1804 N N . LEU A 1 245 ? -6.203 13.844 -12.625 1 98.81 245 LEU A N 1
ATOM 1805 C CA . LEU A 1 245 ? -6.191 12.406 -12.898 1 98.81 245 LEU A CA 1
ATOM 1806 C C . LEU A 1 245 ? -7.34 12.023 -13.828 1 98.81 245 LEU A C 1
ATOM 1808 O O . LEU A 1 245 ? -7.156 11.219 -14.742 1 98.81 245 LEU A O 1
ATOM 1812 N N . GLU A 1 246 ? -8.523 12.586 -13.516 1 98.38 246 GLU A N 1
ATOM 1813 C CA . GLU A 1 246 ? -9.695 12.289 -14.328 1 98.38 246 GLU A CA 1
ATOM 1814 C C . GLU A 1 246 ? -9.539 12.836 -15.742 1 98.38 246 GLU A C 1
ATOM 1816 O O . GLU A 1 246 ? -9.883 12.164 -16.719 1 98.38 246 GLU A O 1
ATOM 1821 N N . GLU A 1 247 ? -9.07 14.023 -15.867 1 98.44 247 GLU A N 1
ATOM 1822 C CA . GLU A 1 247 ? -8.852 14.633 -17.172 1 98.44 247 GLU A CA 1
ATOM 1823 C C . GLU A 1 247 ? -7.832 13.836 -17.984 1 98.44 247 GLU A C 1
ATOM 1825 O O . GLU A 1 247 ? -7.934 13.766 -19.219 1 98.44 247 GLU A O 1
ATOM 1830 N N . GLY A 1 248 ? -6.898 13.219 -17.328 1 98.31 248 GLY A N 1
ATOM 1831 C CA . GLY A 1 248 ? -5.875 12.414 -17.969 1 98.31 248 GLY A CA 1
ATOM 1832 C C . GLY A 1 248 ? -6.289 10.977 -18.172 1 98.31 248 GLY A C 1
ATOM 1833 O O . GLY A 1 248 ? -5.496 10.156 -18.641 1 98.31 248 GLY A O 1
ATOM 1834 N N . CYS A 1 249 ? -7.48 10.594 -17.781 1 98.06 249 CYS A N 1
ATOM 1835 C CA . CYS A 1 249 ? -8.086 9.281 -17.984 1 98.06 249 CYS A CA 1
ATOM 1836 C C . CYS A 1 249 ? -7.336 8.203 -17.219 1 98.06 249 CYS A C 1
ATOM 1838 O O . CYS A 1 249 ? -7.105 7.109 -17.75 1 98.06 249 CYS A O 1
ATOM 1840 N N . LEU A 1 250 ? -6.934 8.508 -16.047 1 98.56 250 LEU A N 1
ATOM 1841 C CA . LEU A 1 250 ? -6.18 7.551 -15.242 1 98.56 250 LEU A CA 1
ATOM 1842 C C . LEU A 1 250 ? -6.953 6.246 -15.086 1 98.56 250 LEU A C 1
ATOM 1844 O O . LEU A 1 250 ? -6.414 5.168 -15.344 1 98.56 250 LEU A O 1
ATOM 1848 N N . ARG A 1 251 ? -8.258 6.324 -14.688 1 98.06 251 ARG A N 1
ATOM 1849 C CA . ARG A 1 251 ? -9.047 5.133 -14.391 1 98.06 251 ARG A CA 1
ATOM 1850 C C . ARG A 1 251 ? -9.188 4.246 -15.625 1 98.06 251 ARG A C 1
ATOM 1852 O O . ARG A 1 251 ? -8.945 3.039 -15.562 1 98.06 251 ARG A O 1
ATOM 1859 N N . GLY A 1 252 ? -9.531 4.855 -16.734 1 98.56 252 GLY A N 1
ATOM 1860 C CA . GLY A 1 252 ? -9.664 4.09 -17.969 1 98.56 252 GLY A CA 1
ATOM 1861 C C . GLY A 1 252 ? -8.375 3.414 -18.391 1 98.56 252 GLY A C 1
ATOM 1862 O O . GLY A 1 252 ? -8.391 2.275 -18.859 1 98.56 252 GLY A O 1
ATOM 1863 N N . THR A 1 253 ? -7.281 4.133 -18.297 1 98.81 253 THR A N 1
ATOM 1864 C CA . THR A 1 253 ? -5.965 3.623 -18.672 1 98.81 253 THR A CA 1
ATOM 1865 C C . THR A 1 253 ? -5.598 2.406 -17.828 1 98.81 253 THR A C 1
ATOM 1867 O O . THR A 1 253 ? -5.121 1.399 -18.344 1 98.81 253 THR A O 1
ATOM 1870 N N . VAL A 1 254 ? -5.832 2.463 -16.516 1 98.94 254 VAL A N 1
ATOM 1871 C CA . VAL A 1 254 ? -5.512 1.366 -15.609 1 98.94 254 VAL A CA 1
ATOM 1872 C C . VAL A 1 254 ? -6.406 0.166 -15.914 1 98.94 254 VAL A C 1
ATOM 1874 O O . VAL A 1 254 ? -5.938 -0.975 -15.938 1 98.94 254 VAL A O 1
ATOM 1877 N N . MET A 1 255 ? -7.703 0.382 -16.109 1 98.88 255 MET A N 1
ATOM 1878 C CA . MET A 1 255 ? -8.625 -0.693 -16.469 1 98.88 255 MET A CA 1
ATOM 1879 C C . MET A 1 255 ? -8.172 -1.418 -17.719 1 98.88 255 MET A C 1
ATOM 1881 O O . MET A 1 255 ? -8.141 -2.65 -17.766 1 98.88 255 MET A O 1
ATOM 1885 N N . THR A 1 256 ? -7.789 -0.674 -18.734 1 98.88 256 THR A N 1
ATOM 1886 C CA . THR A 1 256 ? -7.352 -1.254 -20 1 98.88 256 THR A CA 1
ATOM 1887 C C . THR A 1 256 ? -6.062 -2.049 -19.812 1 98.88 256 THR A C 1
ATOM 1889 O O . THR A 1 256 ? -5.859 -3.074 -20.469 1 98.88 256 THR A O 1
ATOM 1892 N N . ALA A 1 257 ? -5.164 -1.552 -18.938 1 98.94 257 ALA A N 1
ATOM 1893 C CA . ALA A 1 257 ? -3.932 -2.271 -18.641 1 98.94 257 ALA A CA 1
ATOM 1894 C C . ALA A 1 257 ? -4.23 -3.658 -18.078 1 98.94 257 ALA A C 1
ATOM 1896 O O . ALA A 1 257 ? -3.629 -4.648 -18.5 1 98.94 257 ALA A O 1
ATOM 1897 N N . VAL A 1 258 ? -5.148 -3.752 -17.109 1 98.94 258 VAL A N 1
ATOM 1898 C CA . VAL A 1 258 ? -5.531 -5.027 -16.516 1 98.94 258 VAL A CA 1
ATOM 1899 C C . VAL A 1 258 ? -6.105 -5.945 -17.594 1 98.94 258 VAL A C 1
ATOM 1901 O O . VAL A 1 258 ? -5.77 -7.133 -17.641 1 98.94 258 VAL A O 1
ATOM 1904 N N . GLU A 1 259 ? -6.977 -5.402 -18.406 1 98.81 259 GLU A N 1
ATOM 1905 C CA . GLU A 1 259 ? -7.586 -6.18 -19.484 1 98.81 259 GLU A CA 1
ATOM 1906 C C . GLU A 1 259 ? -6.531 -6.707 -20.453 1 98.81 259 GLU A C 1
ATOM 1908 O O . GLU A 1 259 ? -6.574 -7.875 -20.844 1 98.81 259 GLU A O 1
ATOM 1913 N N . ALA A 1 260 ? -5.617 -5.867 -20.875 1 98.88 260 ALA A N 1
ATOM 1914 C CA . ALA A 1 260 ? -4.562 -6.262 -21.797 1 98.88 260 ALA A CA 1
ATOM 1915 C C . ALA A 1 260 ? -3.707 -7.383 -21.219 1 98.88 260 ALA A C 1
ATOM 1917 O O . ALA A 1 260 ? -3.355 -8.336 -21.922 1 98.88 260 ALA A O 1
ATOM 1918 N N . ALA A 1 261 ? -3.32 -7.23 -19.984 1 98.81 261 ALA A N 1
ATOM 1919 C CA . ALA A 1 261 ? -2.541 -8.266 -19.312 1 98.81 261 ALA A CA 1
ATOM 1920 C C . ALA A 1 261 ? -3.322 -9.57 -19.219 1 98.81 261 ALA A C 1
ATOM 1922 O O . ALA A 1 261 ? -2.748 -10.656 -19.344 1 98.81 261 ALA A O 1
ATOM 1923 N N . THR A 1 262 ? -4.609 -9.492 -18.906 1 98.75 262 THR A N 1
ATOM 1924 C CA . THR A 1 262 ? -5.477 -10.664 -18.859 1 98.75 262 THR A CA 1
ATOM 1925 C C . THR A 1 262 ? -5.48 -11.383 -20.219 1 98.75 262 THR A C 1
ATOM 1927 O O . THR A 1 262 ? -5.348 -12.609 -20.266 1 98.75 262 THR A O 1
ATOM 1930 N N . GLU A 1 263 ? -5.66 -10.625 -21.281 1 98.5 263 GLU A N 1
ATOM 1931 C CA . GLU A 1 263 ? -5.668 -11.203 -22.625 1 98.5 263 GLU A CA 1
ATOM 1932 C C . GLU A 1 263 ? -4.324 -11.844 -22.953 1 98.5 263 GLU A C 1
ATOM 1934 O O . GLU A 1 263 ? -4.273 -12.891 -23.594 1 98.5 263 GLU A O 1
ATOM 1939 N N . ARG A 1 264 ? -3.268 -11.195 -22.562 1 97.88 264 ARG A N 1
ATOM 1940 C CA . ARG A 1 264 ? -1.942 -11.773 -22.766 1 97.88 264 ARG A CA 1
ATOM 1941 C C . ARG A 1 264 ? -1.808 -13.102 -22.016 1 97.88 264 ARG A C 1
ATOM 1943 O O . ARG A 1 264 ? -1.196 -14.047 -22.531 1 97.88 264 ARG A O 1
ATOM 1950 N N . SER A 1 265 ? -2.318 -13.195 -20.797 1 97.44 265 SER A N 1
ATOM 1951 C CA . SER A 1 265 ? -2.311 -14.438 -20.031 1 97.44 265 SER A CA 1
ATOM 1952 C C . SER A 1 265 ? -3.033 -15.547 -20.781 1 97.44 265 SER A C 1
ATOM 1954 O O . SER A 1 265 ? -2.545 -16.688 -20.859 1 97.44 265 SER A O 1
ATOM 1956 N N . LYS A 1 266 ? -4.199 -15.234 -21.344 1 96.94 266 LYS A N 1
ATOM 1957 C CA . LYS A 1 266 ? -4.938 -16.203 -22.141 1 96.94 266 LYS A CA 1
ATOM 1958 C C . LYS A 1 266 ? -4.105 -16.703 -23.328 1 96.94 266 LYS A C 1
ATOM 1960 O O . LYS A 1 266 ? -4.098 -17.891 -23.641 1 96.94 266 LYS A O 1
ATOM 1965 N N . ALA A 1 267 ? -3.432 -15.766 -23.922 1 96.06 267 ALA A N 1
ATOM 1966 C CA . ALA A 1 267 ? -2.621 -16.094 -25.094 1 96.06 267 ALA A CA 1
ATOM 1967 C C . ALA A 1 267 ? -1.46 -17 -24.719 1 96.06 267 ALA A C 1
ATOM 1969 O O . ALA A 1 267 ? -1.062 -17.859 -25.516 1 96.06 267 ALA A O 1
ATOM 1970 N N . LEU A 1 268 ? -0.83 -16.828 -23.594 1 91.38 268 LEU A N 1
ATOM 1971 C CA . LEU A 1 268 ? 0.275 -17.656 -23.125 1 91.38 268 LEU A CA 1
ATOM 1972 C C . LEU A 1 268 ? -0.167 -19.109 -22.969 1 91.38 268 LEU A C 1
ATOM 1974 O O . LEU A 1 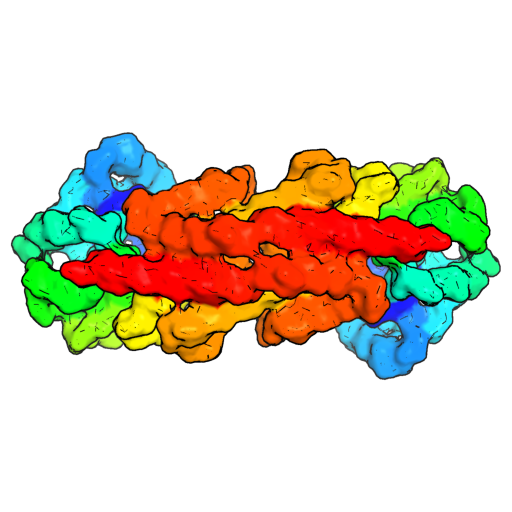268 ? 0.652 -20.016 -23.062 1 91.38 268 LEU A O 1
ATOM 1978 N N . GLY A 1 269 ? -1.44 -19.391 -22.656 1 87.81 269 GLY A N 1
ATOM 1979 C CA . GLY A 1 269 ? -1.954 -20.734 -22.422 1 87.81 269 GLY A CA 1
ATOM 1980 C C . GLY A 1 269 ? -2.32 -21.453 -23.703 1 87.81 269 GLY A C 1
ATOM 1981 O O . GLY A 1 269 ? -2.648 -22.641 -23.688 1 87.81 269 GLY A O 1
ATOM 1982 N N . GLN A 1 270 ? -2.393 -20.75 -24.812 1 84.31 270 GLN A N 1
ATOM 1983 C CA . GLN A 1 270 ? -2.699 -21.359 -26.109 1 84.31 270 GLN A CA 1
ATOM 1984 C C . GLN A 1 270 ? -1.431 -21.844 -26.797 1 84.31 270 GLN A C 1
ATOM 1986 O O . GLN A 1 270 ? -1.446 -22.875 -27.5 1 84.31 270 GLN A O 1
ATOM 1991 N N . MET B 1 1 ? 12.352 11.914 35.125 1 35.81 1 MET B N 1
ATOM 1992 C CA . MET B 1 1 ? 10.945 11.578 34.938 1 35.81 1 MET B CA 1
ATOM 1993 C C . MET B 1 1 ? 10.406 12.195 33.656 1 35.81 1 MET B C 1
ATOM 1995 O O . MET B 1 1 ? 10.609 13.391 33.406 1 35.81 1 MET B O 1
ATOM 1999 N N . LYS B 1 2 ? 9.938 11.391 32.75 1 56.59 2 LYS B N 1
ATOM 2000 C CA . LYS B 1 2 ? 9.516 12.016 31.5 1 56.59 2 LYS B CA 1
ATOM 2001 C C . LYS B 1 2 ? 8.398 13.023 31.75 1 56.59 2 LYS B C 1
ATOM 2003 O O . LYS B 1 2 ? 7.379 12.695 32.344 1 56.59 2 LYS B O 1
ATOM 2008 N N . LYS B 1 3 ? 8.742 14.375 31.672 1 72.94 3 LYS B N 1
ATOM 2009 C CA . LYS B 1 3 ? 7.754 15.422 31.875 1 72.94 3 LYS B CA 1
ATOM 2010 C C . LYS B 1 3 ? 6.434 15.078 31.188 1 72.94 3 LYS B C 1
ATOM 2012 O O . LYS B 1 3 ? 6.418 14.602 30.062 1 72.94 3 LYS B O 1
ATOM 2017 N N . THR B 1 4 ? 5.355 15.18 32.062 1 86.06 4 THR B N 1
ATOM 2018 C CA . THR B 1 4 ? 4.016 14.898 31.547 1 86.06 4 THR B CA 1
ATOM 2019 C C . THR B 1 4 ? 3.648 15.875 30.438 1 86.06 4 THR B C 1
ATOM 2021 O O . THR B 1 4 ? 3.854 17.078 30.562 1 86.06 4 THR B O 1
ATOM 2024 N N . LEU B 1 5 ? 3.307 15.312 29.328 1 91.69 5 LEU B N 1
ATOM 2025 C CA . LEU B 1 5 ? 2.932 16.109 28.156 1 91.69 5 LEU B CA 1
ATOM 2026 C C . LEU B 1 5 ? 1.431 16.391 28.156 1 91.69 5 LEU B C 1
ATOM 2028 O O . LEU B 1 5 ? 0.627 15.453 28.062 1 91.69 5 LEU B O 1
ATOM 2032 N N . TYR B 1 6 ? 1.076 17.703 28.469 1 94.19 6 TYR B N 1
ATOM 2033 C CA . TYR B 1 6 ? -0.31 18.141 28.359 1 94.19 6 TYR B CA 1
ATOM 2034 C C . TYR B 1 6 ? -0.583 18.719 26.969 1 94.19 6 TYR B C 1
ATOM 2036 O O . TYR B 1 6 ? -0.003 19.734 26.594 1 94.19 6 TYR B O 1
ATOM 2044 N N . VAL B 1 7 ? -1.524 18.062 26.266 1 97.56 7 VAL B N 1
ATOM 2045 C CA . VAL B 1 7 ? -1.746 18.438 24.875 1 97.56 7 VAL B CA 1
ATOM 2046 C C . VAL B 1 7 ? -3.182 18.922 24.688 1 97.56 7 VAL B C 1
ATOM 2048 O O . VAL B 1 7 ? -4.121 18.297 25.203 1 97.56 7 VAL B O 1
ATOM 2051 N N . GLY B 1 8 ? -3.293 20.078 24.156 1 97.88 8 GLY B N 1
ATOM 2052 C CA . GLY B 1 8 ? -4.578 20.578 23.703 1 97.88 8 GLY B CA 1
ATOM 2053 C C . GLY B 1 8 ? -4.789 20.422 22.219 1 97.88 8 GLY B C 1
ATOM 2054 O O . GLY B 1 8 ? -3.871 20.641 21.422 1 97.88 8 GLY B O 1
ATOM 2055 N N . MET B 1 9 ? -5.98 19.953 21.828 1 97.75 9 MET B N 1
ATOM 2056 C CA . MET B 1 9 ? -6.379 19.812 20.438 1 97.75 9 MET B CA 1
ATOM 2057 C C . MET B 1 9 ? -7.539 20.75 20.094 1 97.75 9 MET B C 1
ATOM 2059 O O . MET B 1 9 ? -8.555 20.75 20.797 1 97.75 9 MET B O 1
ATOM 2063 N N . ILE B 1 10 ? -7.312 21.562 19.141 1 97.44 10 ILE B N 1
ATOM 2064 C CA . ILE B 1 10 ? -8.422 22.359 18.625 1 97.44 10 ILE B CA 1
ATOM 2065 C C . ILE B 1 10 ? -8.914 21.766 17.312 1 97.44 10 ILE B C 1
ATOM 2067 O O . ILE B 1 10 ? -8.281 21.938 16.266 1 97.44 10 ILE B O 1
ATOM 2071 N N . GLY B 1 11 ? -10.094 21.141 17.312 1 95.88 11 GLY B N 1
ATOM 2072 C CA . GLY B 1 11 ? -10.602 20.328 16.234 1 95.88 11 GLY B CA 1
ATOM 2073 C C . GLY B 1 11 ? -10.578 18.844 16.531 1 95.88 11 GLY B C 1
ATOM 2074 O O . GLY B 1 11 ? -9.508 18.234 16.641 1 95.88 11 GLY B O 1
ATOM 2075 N N . GLY B 1 12 ? -11.672 18.266 16.656 1 94.81 12 GLY B N 1
ATOM 2076 C CA . GLY B 1 12 ? -11.797 16.844 16.953 1 94.81 12 GLY B CA 1
ATOM 2077 C C . GLY B 1 12 ? -12.211 16.016 15.75 1 94.81 12 GLY B C 1
ATOM 2078 O O . GLY B 1 12 ? -12.922 15.016 15.898 1 94.81 12 GLY B O 1
ATOM 2079 N N . GLY B 1 13 ? -11.852 16.453 14.586 1 92.88 13 GLY B N 1
ATOM 2080 C CA . GLY B 1 13 ? -12.18 15.695 13.383 1 92.88 13 GLY B CA 1
ATOM 2081 C C . GLY B 1 13 ? -11.328 14.445 13.211 1 92.88 13 GLY B C 1
ATOM 2082 O O . GLY B 1 13 ? -10.812 13.906 14.195 1 92.88 13 GLY B O 1
ATOM 2083 N N . GLN B 1 14 ? -11.188 13.961 11.992 1 90.56 14 GLN B N 1
ATOM 2084 C CA . GLN B 1 14 ? -10.508 12.703 11.703 1 90.56 14 GLN B CA 1
ATOM 2085 C C . GLN B 1 14 ? -9.039 12.766 12.094 1 90.56 14 GLN B C 1
ATOM 2087 O O . GLN B 1 14 ? -8.523 11.867 12.758 1 90.56 14 GLN B O 1
ATOM 2092 N N . MET B 1 15 ? -8.391 13.82 11.633 1 94.06 15 MET B N 1
ATOM 2093 C CA . MET B 1 15 ? -6.965 13.945 11.938 1 94.06 15 MET B CA 1
ATOM 2094 C C . MET B 1 15 ? -6.75 14.133 13.438 1 94.06 15 MET B C 1
ATOM 2096 O O . MET B 1 15 ? -5.816 13.57 14.008 1 94.06 15 MET B O 1
ATOM 2100 N N . GLY B 1 16 ? -7.582 15.047 14.031 1 95.81 16 GLY B N 1
ATOM 2101 C CA . GLY B 1 16 ? -7.512 15.195 15.477 1 95.81 16 GLY B CA 1
ATOM 2102 C C . GLY B 1 16 ? -7.66 13.883 16.219 1 95.81 16 GLY B C 1
ATOM 2103 O O . GLY B 1 16 ? -6.895 13.602 17.141 1 95.81 16 GLY B O 1
ATOM 2104 N N . GLU B 1 17 ? -8.617 13.094 15.82 1 94.94 17 GLU B N 1
ATOM 2105 C CA . GLU B 1 17 ? -8.852 11.797 16.438 1 94.94 17 GLU B CA 1
ATOM 2106 C C . GLU B 1 17 ? -7.648 10.875 16.266 1 94.94 17 GLU B C 1
ATOM 2108 O O . GLU B 1 17 ? -7.258 10.18 17.219 1 94.94 17 GLU B O 1
ATOM 2113 N N . ALA B 1 18 ? -7.098 10.82 15.094 1 95.81 18 ALA B N 1
ATOM 2114 C CA . ALA B 1 18 ? -5.922 10 14.82 1 95.81 18 ALA B CA 1
ATOM 2115 C C . ALA B 1 18 ? -4.777 10.352 15.766 1 95.81 18 ALA B C 1
ATOM 2117 O O . ALA B 1 18 ? -4.094 9.461 16.281 1 95.81 18 ALA B O 1
ATOM 2118 N N . LEU B 1 19 ? -4.598 11.609 15.969 1 97.56 19 LEU B N 1
ATOM 2119 C CA . LEU B 1 19 ? -3.502 12.062 16.812 1 97.56 19 LEU B CA 1
ATOM 2120 C C . LEU B 1 19 ? -3.77 11.727 18.281 1 97.56 19 LEU B C 1
ATOM 2122 O O . LEU B 1 19 ? -2.857 11.32 19 1 97.56 19 LEU B O 1
ATOM 2126 N N . ILE B 1 20 ? -5.012 11.938 18.719 1 97.31 20 ILE B N 1
ATOM 2127 C CA . ILE B 1 20 ? -5.402 11.555 20.062 1 97.31 20 ILE B CA 1
ATOM 2128 C C . ILE B 1 20 ? -5.098 10.078 20.297 1 97.31 20 ILE B C 1
ATOM 2130 O O . ILE B 1 20 ? -4.402 9.719 21.234 1 97.31 20 ILE B O 1
ATOM 2134 N N . ARG B 1 21 ? -5.562 9.25 19.406 1 96.62 21 ARG B N 1
ATOM 2135 C CA . ARG B 1 21 ? -5.355 7.805 19.5 1 96.62 21 ARG B CA 1
ATOM 2136 C C . ARG B 1 21 ? -3.871 7.465 19.516 1 96.62 21 ARG B C 1
ATOM 2138 O O . ARG B 1 21 ? -3.418 6.68 20.344 1 96.62 21 ARG B O 1
ATOM 2145 N N . GLY B 1 22 ? -3.143 8.039 18.594 1 96.88 22 GLY B N 1
ATOM 2146 C CA . GLY B 1 22 ? -1.716 7.773 18.484 1 96.88 22 GLY B CA 1
ATOM 2147 C C . GLY B 1 22 ? -0.954 8.133 19.75 1 96.88 22 GLY B C 1
ATOM 2148 O O . GLY B 1 22 ? -0.109 7.363 20.219 1 96.88 22 GLY B O 1
ATOM 2149 N N . MET B 1 23 ? -1.234 9.281 20.297 1 97 23 MET B N 1
ATOM 2150 C CA . MET B 1 23 ? -0.538 9.742 21.5 1 97 23 MET B CA 1
ATOM 2151 C C . MET B 1 23 ? -0.82 8.828 22.688 1 97 23 MET B C 1
ATOM 2153 O O . MET B 1 23 ? 0.081 8.523 23.469 1 97 23 MET B O 1
ATOM 2157 N N . ILE B 1 24 ? -2.059 8.359 22.781 1 97.25 24 ILE B N 1
ATOM 2158 C CA . ILE B 1 24 ? -2.449 7.492 23.891 1 97.25 24 ILE B CA 1
ATOM 2159 C C . ILE B 1 24 ? -1.844 6.105 23.703 1 97.25 24 ILE B C 1
ATOM 2161 O O . ILE B 1 24 ? -1.197 5.574 24.609 1 97.25 24 ILE B O 1
ATOM 2165 N N . GLU B 1 25 ? -1.984 5.539 22.578 1 95.81 25 GLU B N 1
ATOM 2166 C CA . GLU B 1 25 ? -1.547 4.172 22.312 1 95.81 25 GLU B CA 1
ATOM 2167 C C . GLU B 1 25 ? -0.027 4.055 22.375 1 95.81 25 GLU B C 1
ATOM 2169 O O . GLU B 1 25 ? 0.506 3.02 22.781 1 95.81 25 GLU B O 1
ATOM 2174 N N . SER B 1 26 ? 0.635 5.078 21.969 1 95.31 26 SER B N 1
ATOM 2175 C CA . SER B 1 26 ? 2.094 5.051 21.984 1 95.31 26 SER B CA 1
ATOM 2176 C C . SER B 1 26 ? 2.633 5.277 23.391 1 95.31 26 SER B C 1
ATOM 2178 O O . SER B 1 26 ? 3.822 5.074 23.641 1 95.31 26 SER B O 1
ATOM 2180 N N . GLY B 1 27 ? 1.762 5.797 24.281 1 95.56 27 GLY B N 1
ATOM 2181 C CA . GLY B 1 27 ? 2.184 6.094 25.641 1 95.56 27 GLY B CA 1
ATOM 2182 C C . GLY B 1 27 ? 2.826 7.457 25.781 1 95.56 27 GLY B C 1
ATOM 2183 O O . GLY B 1 27 ? 3.418 7.766 26.812 1 95.56 27 GLY B O 1
ATOM 2184 N N . LEU B 1 28 ? 2.777 8.227 24.75 1 95.31 28 LEU B N 1
ATOM 2185 C CA . LEU B 1 28 ? 3.369 9.562 24.797 1 95.31 28 LEU B CA 1
ATOM 2186 C C . LEU B 1 28 ? 2.742 10.391 25.922 1 95.31 28 LEU B C 1
ATOM 2188 O O . LEU B 1 28 ? 3.42 11.203 26.547 1 95.31 28 LEU B O 1
ATOM 2192 N N . THR B 1 29 ? 1.456 10.242 26.109 1 95.81 29 THR B N 1
ATOM 2193 C CA . THR B 1 29 ? 0.717 10.875 27.203 1 95.81 29 THR B CA 1
ATOM 2194 C C . THR B 1 29 ? -0.537 10.078 27.547 1 95.81 29 THR B C 1
ATOM 2196 O O . THR B 1 29 ? -0.796 9.031 26.938 1 95.81 29 THR B O 1
ATOM 2199 N N . LYS B 1 30 ? -1.202 10.477 28.594 1 96.88 30 LYS B N 1
ATOM 2200 C CA . LYS B 1 30 ? -2.43 9.812 29.016 1 96.88 30 LYS B CA 1
ATOM 2201 C C . LYS B 1 30 ? -3.662 10.586 28.547 1 96.88 30 LYS B C 1
ATOM 2203 O O . LYS B 1 30 ? -3.592 11.797 28.312 1 96.88 30 LYS B O 1
ATOM 2208 N N . ALA B 1 31 ? -4.75 9.906 28.438 1 97.94 31 ALA B N 1
ATOM 2209 C CA . ALA B 1 31 ? -6.004 10.492 27.969 1 97.94 31 ALA B CA 1
ATOM 2210 C C . ALA B 1 31 ? -6.395 11.695 28.812 1 97.94 31 ALA B C 1
ATOM 2212 O O . ALA B 1 31 ? -6.875 12.703 28.281 1 97.94 31 ALA B O 1
ATOM 2213 N N . GLU B 1 32 ? -6.152 11.641 30.109 1 96.44 32 GLU B N 1
ATOM 2214 C CA . GLU B 1 32 ? -6.566 12.703 31.031 1 96.44 32 GLU B CA 1
ATOM 2215 C C . GLU B 1 32 ? -5.77 13.977 30.781 1 96.44 32 GLU B C 1
ATOM 2217 O O . GLU B 1 32 ? -6.172 15.062 31.219 1 96.44 32 GLU B O 1
ATOM 2222 N N . ASN B 1 33 ? -4.625 13.766 30.109 1 96.94 33 ASN B N 1
ATOM 2223 C CA . ASN B 1 33 ? -3.758 14.906 29.828 1 96.94 33 ASN B CA 1
ATOM 2224 C C . ASN B 1 33 ? -4.078 15.547 28.484 1 96.94 33 ASN B C 1
ATOM 2226 O O . ASN B 1 33 ? -3.406 16.484 28.062 1 96.94 33 ASN B O 1
ATOM 2230 N N . ILE B 1 34 ? -5.074 15.094 27.766 1 98 34 ILE B N 1
ATOM 2231 C CA . ILE B 1 34 ? -5.469 15.617 26.453 1 98 34 ILE B CA 1
ATOM 2232 C C . ILE B 1 34 ? -6.805 16.344 26.578 1 98 34 ILE B C 1
ATOM 2234 O O . ILE B 1 34 ? -7.77 15.797 27.109 1 98 34 ILE B O 1
ATOM 2238 N N . THR B 1 35 ? -6.832 17.594 26.219 1 97.94 35 THR B N 1
ATOM 2239 C CA . THR B 1 35 ? -8.055 18.391 26.125 1 97.94 35 THR B CA 1
ATOM 2240 C C . THR B 1 35 ? -8.367 18.719 24.672 1 97.94 35 THR B C 1
ATOM 2242 O O . THR B 1 35 ? -7.508 19.234 23.953 1 97.94 35 THR B O 1
ATOM 2245 N N . VAL B 1 36 ? -9.648 18.469 24.219 1 98.25 36 VAL B N 1
ATOM 2246 C CA . VAL B 1 36 ? -10 18.672 22.812 1 98.25 36 VAL B CA 1
ATOM 2247 C C . VAL B 1 36 ? -11.172 19.656 22.719 1 98.25 36 VAL B C 1
ATOM 2249 O O . VAL B 1 36 ? -12.188 19.484 23.391 1 98.25 36 VAL B O 1
ATOM 2252 N N . ALA B 1 37 ? -10.977 20.703 21.984 1 97.69 37 ALA B N 1
ATOM 2253 C CA . ALA B 1 37 ? -12.078 21.594 21.641 1 97.69 37 ALA B CA 1
ATOM 2254 C C . ALA B 1 37 ? -12.797 21.125 20.375 1 97.69 37 ALA B C 1
ATOM 2256 O O . ALA B 1 37 ? -12.18 21.016 19.312 1 97.69 37 ALA B O 1
ATOM 2257 N N . GLU B 1 38 ? -14.078 20.891 20.391 1 96.62 38 GLU B N 1
ATOM 2258 C CA . GLU B 1 38 ? -14.922 20.422 19.312 1 96.62 38 GLU B CA 1
ATOM 2259 C C . GLU B 1 38 ? -16.344 20.969 19.438 1 96.62 38 GLU B C 1
ATOM 2261 O O . GLU B 1 38 ? -17.016 20.766 20.438 1 96.62 38 GLU B O 1
ATOM 2266 N N . PRO B 1 39 ? -16.734 21.703 18.391 1 92.94 39 PRO B N 1
ATOM 2267 C CA . PRO B 1 39 ? -18 22.406 18.5 1 92.94 39 PRO B CA 1
ATOM 2268 C C . PRO B 1 39 ? -19.203 21.469 18.469 1 92.94 39 PRO B C 1
ATOM 2270 O O . PRO B 1 39 ? -20.266 21.781 19.047 1 92.94 39 PRO B O 1
ATOM 2273 N N . MET B 1 40 ? -19.141 20.344 17.828 1 95.19 40 MET B N 1
ATOM 2274 C CA . MET B 1 40 ? -20.266 19.438 17.703 1 95.19 40 MET B CA 1
ATOM 2275 C C . MET B 1 40 ? -20.406 18.562 18.938 1 95.19 40 MET B C 1
ATOM 2277 O O . MET B 1 40 ? -19.5 17.797 19.281 1 95.19 40 MET B O 1
ATOM 2281 N N . VAL B 1 41 ? -21.578 18.594 19.5 1 96.69 41 VAL B N 1
ATOM 2282 C CA . VAL B 1 41 ? -21.828 17.906 20.766 1 96.69 41 VAL B CA 1
ATOM 2283 C C . VAL B 1 41 ? -21.641 16.406 20.562 1 96.69 41 VAL B C 1
ATOM 2285 O O . VAL B 1 41 ? -20.984 15.742 21.375 1 96.69 41 VAL B O 1
ATOM 2288 N N . ARG B 1 42 ? -22.234 15.867 19.484 1 97.12 42 ARG B N 1
ATOM 2289 C CA . ARG B 1 42 ? -22.141 14.43 19.234 1 97.12 42 ARG B CA 1
ATOM 2290 C C . ARG B 1 42 ? -20.703 13.984 19.109 1 97.12 42 ARG B C 1
ATOM 2292 O O . ARG B 1 42 ? -20.328 12.914 19.578 1 97.12 42 ARG B O 1
ATOM 2299 N N . ARG B 1 43 ? -19.906 14.789 18.5 1 96.88 43 ARG B N 1
ATOM 2300 C CA . ARG B 1 43 ? -18.484 14.477 18.297 1 96.88 43 ARG B CA 1
ATOM 2301 C C . ARG B 1 43 ? -17.719 14.578 19.609 1 96.88 43 ARG B C 1
ATOM 2303 O O . ARG B 1 43 ? -16.844 13.758 19.891 1 96.88 43 ARG B O 1
ATOM 2310 N N . ARG B 1 44 ? -18 15.57 20.438 1 97.12 44 ARG B N 1
ATOM 2311 C CA . ARG B 1 44 ? -17.391 15.68 21.766 1 97.12 44 ARG B CA 1
ATOM 2312 C C . ARG B 1 44 ? -17.688 14.445 22.609 1 97.12 44 ARG B C 1
ATOM 2314 O O . ARG B 1 44 ? -16.781 13.891 23.234 1 97.12 44 ARG B O 1
ATOM 2321 N N . GLU B 1 45 ? -18.922 14.023 22.562 1 97.69 45 GLU B N 1
ATOM 2322 C CA . GLU B 1 45 ? -19.328 12.852 23.312 1 97.69 45 GLU B CA 1
ATOM 2323 C C . GLU B 1 45 ? -18.625 11.594 22.828 1 97.69 45 GLU B C 1
ATOM 2325 O O . GLU B 1 45 ? -18.172 10.773 23.625 1 97.69 45 GLU B O 1
ATOM 2330 N N . TYR B 1 46 ? -18.516 11.508 21.578 1 97.62 46 TYR B N 1
ATOM 2331 C CA . TYR B 1 46 ? -17.844 10.359 21 1 97.62 46 TYR B CA 1
ATOM 2332 C C . TYR B 1 46 ? -16.391 10.305 21.422 1 97.62 46 TYR B C 1
ATOM 2334 O O . TYR B 1 46 ? -15.906 9.273 21.875 1 97.62 46 TYR B O 1
ATOM 2342 N N . LEU B 1 47 ? -15.648 11.391 21.312 1 97.69 47 LEU B N 1
ATOM 2343 C CA . LEU B 1 47 ? -14.227 11.445 21.656 1 97.69 47 LEU B CA 1
ATOM 2344 C C . LEU B 1 47 ? -14.023 11.195 23.141 1 97.69 47 LEU B C 1
ATOM 2346 O O . LEU B 1 47 ? -13.086 10.492 23.531 1 97.69 47 LEU B O 1
ATOM 2350 N N . GLY B 1 48 ? -14.875 11.828 23.953 1 97.56 48 GLY B N 1
ATOM 2351 C CA . GLY B 1 48 ? -14.805 11.625 25.391 1 97.56 48 GLY B CA 1
ATOM 2352 C C . GLY B 1 48 ? -15.055 10.188 25.812 1 97.56 48 GLY B C 1
ATOM 2353 O O . GLY B 1 48 ? -14.336 9.648 26.656 1 97.56 48 GLY B O 1
ATOM 2354 N N . SER B 1 49 ? -16.047 9.547 25.188 1 97.81 49 SER B N 1
ATOM 2355 C CA . SER B 1 49 ? -16.438 8.188 25.562 1 97.81 49 SER B CA 1
ATOM 2356 C C . SER B 1 49 ? -15.453 7.168 25 1 97.81 49 SER B C 1
ATOM 2358 O O . SER B 1 49 ? -15.133 6.172 25.656 1 97.81 49 SER B O 1
ATOM 2360 N N . THR B 1 50 ? -14.945 7.422 23.859 1 97.38 50 THR B N 1
ATOM 2361 C CA . THR B 1 50 ? -14.102 6.457 23.156 1 97.38 50 THR B CA 1
ATOM 2362 C C . THR B 1 50 ? -12.672 6.508 23.688 1 97.38 50 THR B C 1
ATOM 2364 O O . THR B 1 50 ? -12.031 5.469 23.875 1 97.38 50 THR B O 1
ATOM 2367 N N . TYR B 1 51 ? -12.195 7.691 23.938 1 97.69 51 TYR B N 1
ATOM 2368 C CA . TYR B 1 51 ? -10.773 7.828 24.234 1 97.69 51 TYR B CA 1
ATOM 2369 C C . TYR B 1 51 ? -10.562 8.336 25.656 1 97.69 51 TYR B C 1
ATOM 2371 O O . TYR B 1 51 ? -9.43 8.398 26.125 1 97.69 51 TYR B O 1
ATOM 2379 N N . GLN B 1 52 ? -11.609 8.781 26.328 1 98 52 GLN B N 1
ATOM 2380 C CA . GLN B 1 52 ? -11.578 9.258 27.719 1 98 52 GLN B CA 1
ATOM 2381 C C . GLN B 1 52 ? -10.805 10.57 27.828 1 98 52 GLN B C 1
ATOM 2383 O O . GLN B 1 52 ? -10.125 10.812 28.828 1 98 52 GLN B O 1
ATOM 2388 N N . VAL B 1 53 ? -10.797 11.32 26.781 1 98.12 53 VAL B N 1
ATOM 2389 C CA . VAL B 1 53 ? -10.172 12.641 26.797 1 98.12 53 VAL B CA 1
ATOM 2390 C C . VAL B 1 53 ? -11.172 13.68 27.297 1 98.12 53 VAL B C 1
ATOM 2392 O O . VAL B 1 53 ? -12.375 13.406 27.375 1 98.12 53 VAL B O 1
ATOM 2395 N N . LYS B 1 54 ? -10.656 14.812 27.719 1 97.44 54 LYS B N 1
ATOM 2396 C CA . LYS B 1 54 ? -11.508 15.938 28.094 1 97.44 54 LYS B CA 1
ATOM 2397 C C . LYS B 1 54 ? -11.953 16.719 26.859 1 97.44 54 LYS B C 1
ATOM 2399 O O . LYS B 1 54 ? -11.141 17.359 26.203 1 97.44 54 LYS B O 1
ATOM 2404 N N . ALA B 1 55 ? -13.219 16.672 26.578 1 97.19 55 ALA B N 1
ATOM 2405 C CA . ALA B 1 55 ? -13.758 17.406 25.438 1 97.19 55 ALA B CA 1
ATOM 2406 C C . ALA B 1 55 ? -14.453 18.688 25.891 1 97.19 55 ALA B C 1
ATOM 2408 O O . ALA B 1 55 ? -15.289 18.656 26.812 1 97.19 55 ALA B O 1
ATOM 2409 N N . VAL B 1 56 ? -14.07 19.781 25.391 1 96.62 56 VAL B N 1
ATOM 2410 C CA . VAL B 1 56 ? -14.617 21.078 25.781 1 96.62 56 VAL B CA 1
ATOM 2411 C C . VAL B 1 56 ? -15.219 21.781 24.578 1 96.62 56 VAL B C 1
ATOM 2413 O O . VAL B 1 56 ? -15.086 21.297 23.438 1 96.62 56 VAL B O 1
ATOM 2416 N N . GLU B 1 57 ? -15.805 22.906 24.75 1 93.81 57 GLU B N 1
ATOM 2417 C CA . GLU B 1 57 ? -16.578 23.562 23.703 1 93.81 57 GLU B CA 1
ATOM 2418 C C . GLU B 1 57 ? -15.734 24.547 22.922 1 93.81 57 GLU B C 1
ATOM 2420 O O . GLU B 1 57 ? -15.977 24.781 21.734 1 93.81 57 GLU B O 1
ATOM 2425 N N . THR B 1 58 ? -14.766 25.141 23.641 1 93.06 58 THR B N 1
ATOM 2426 C CA . THR B 1 58 ? -14.133 26.281 22.969 1 93.06 58 THR B CA 1
ATOM 2427 C C . THR B 1 58 ? -12.617 26.109 22.938 1 93.06 58 THR B C 1
ATOM 2429 O O . THR B 1 58 ? -12.047 25.453 23.812 1 93.06 58 THR B O 1
ATOM 2432 N N . ALA B 1 59 ? -12.008 26.797 21.953 1 95.12 59 ALA B N 1
ATOM 2433 C CA . ALA B 1 59 ? -10.555 26.828 21.812 1 95.12 59 ALA B CA 1
ATOM 2434 C C . ALA B 1 59 ? -9.906 27.547 23 1 95.12 59 ALA B C 1
ATOM 2436 O O . ALA B 1 59 ? -8.805 27.188 23.422 1 95.12 59 ALA B O 1
ATOM 2437 N N . ALA B 1 60 ? -10.547 28.5 23.547 1 93.88 60 ALA B N 1
ATOM 2438 C CA . ALA B 1 60 ? -10.031 29.266 24.672 1 93.88 60 ALA B CA 1
ATOM 2439 C C . ALA B 1 60 ? -9.758 28.359 25.875 1 93.88 60 ALA B C 1
ATOM 2441 O O . ALA B 1 60 ? -8.75 28.516 26.562 1 93.88 60 ALA B O 1
ATOM 2442 N N . GLU B 1 61 ? -10.656 27.453 26.109 1 94.06 61 GLU B N 1
ATOM 2443 C CA . GLU B 1 61 ? -10.5 26.531 27.219 1 94.06 61 GLU B CA 1
ATOM 2444 C C . GLU B 1 61 ? -9.281 25.641 27.031 1 94.06 61 GLU B C 1
ATOM 2446 O O . GLU B 1 61 ? -8.594 25.297 28 1 94.06 61 GLU B O 1
ATOM 2451 N N . VAL B 1 62 ? -9.055 25.219 25.797 1 96.06 62 VAL B N 1
ATOM 2452 C CA . VAL B 1 62 ? -7.895 24.391 25.469 1 96.06 62 VAL B CA 1
ATOM 2453 C C . VAL B 1 62 ? -6.613 25.172 25.75 1 96.06 62 VAL B C 1
ATOM 2455 O O . VAL B 1 62 ? -5.672 24.641 26.344 1 96.06 62 VAL B O 1
ATOM 2458 N N . ALA B 1 63 ? -6.566 26.422 25.312 1 93.62 63 ALA B N 1
ATOM 2459 C CA . ALA B 1 63 ? -5.379 27.266 25.484 1 93.62 63 ALA B CA 1
ATOM 2460 C C . ALA B 1 63 ? -5.062 27.484 26.953 1 93.62 63 ALA B C 1
ATOM 2462 O O . ALA B 1 63 ? -3.896 27.641 27.328 1 93.62 63 ALA B O 1
ATOM 2463 N N . GLU B 1 64 ? -6.086 27.422 27.812 1 91.12 64 GLU B N 1
ATOM 2464 C CA . GLU B 1 64 ? -5.914 27.609 29.25 1 91.12 64 GLU B CA 1
ATOM 2465 C C . GLU B 1 64 ? -5.324 26.375 29.906 1 91.12 64 GLU B C 1
ATOM 2467 O O . GLU B 1 64 ? -4.562 26.484 30.875 1 91.12 64 GLU B O 1
ATOM 2472 N N . LYS B 1 65 ? -5.539 25.25 29.344 1 90.12 65 LYS B N 1
ATOM 2473 C CA . LYS B 1 65 ? -5.285 24 30.047 1 90.12 65 LYS B CA 1
ATOM 2474 C C . LYS B 1 65 ? -4.082 23.266 29.469 1 90.12 65 LYS B C 1
ATOM 2476 O O . LYS B 1 65 ? -3.621 22.266 30.016 1 90.12 65 LYS B O 1
ATOM 2481 N N . SER B 1 66 ? -3.615 23.734 28.391 1 94 66 SER B N 1
ATOM 2482 C CA . SER B 1 66 ? -2.551 23.016 27.703 1 94 66 SER B CA 1
ATOM 2483 C C . SER B 1 66 ? -1.428 23.953 27.281 1 94 66 SER B C 1
ATOM 2485 O O . SER B 1 66 ? -1.661 25.141 27.047 1 94 66 SER B O 1
ATOM 2487 N N . ARG B 1 67 ? -0.279 23.375 27.234 1 92.88 67 ARG B N 1
ATOM 2488 C CA . ARG B 1 67 ? 0.86 24.188 26.797 1 92.88 67 ARG B CA 1
ATOM 2489 C C . ARG B 1 67 ? 1.282 23.812 25.375 1 92.88 67 ARG B C 1
ATOM 2491 O O . ARG B 1 67 ? 1.936 24.609 24.688 1 92.88 67 ARG B O 1
ATOM 2498 N N . VAL B 1 68 ? 1.022 22.625 24.922 1 97.56 68 VAL B N 1
ATOM 2499 C CA . VAL B 1 68 ? 1.154 22.219 23.531 1 97.56 68 VAL B CA 1
ATOM 2500 C C . VAL B 1 68 ? -0.224 22.172 22.875 1 97.56 68 VAL B C 1
ATOM 2502 O O . VAL B 1 68 ? -1.09 21.391 23.297 1 97.56 68 VAL B O 1
ATOM 2505 N N . ILE B 1 69 ? -0.434 23 21.922 1 98.12 69 ILE B N 1
ATOM 2506 C CA . ILE B 1 69 ? -1.74 23.094 21.281 1 98.12 69 ILE B CA 1
ATOM 2507 C C . ILE B 1 69 ? -1.625 22.719 19.812 1 98.12 69 ILE B C 1
ATOM 2509 O O . ILE B 1 69 ? -0.85 23.312 19.062 1 98.12 69 ILE B O 1
ATOM 2513 N N . ILE B 1 70 ? -2.371 21.719 19.406 1 98.5 70 ILE B N 1
ATOM 2514 C CA . ILE B 1 70 ? -2.447 21.312 18.016 1 98.5 70 ILE B CA 1
ATOM 2515 C C . ILE B 1 70 ? -3.674 21.938 17.359 1 98.5 70 ILE B C 1
ATOM 2517 O O . ILE B 1 70 ? -4.805 21.719 17.797 1 98.5 70 ILE B O 1
ATOM 2521 N N . LEU B 1 71 ? -3.414 22.719 16.375 1 97.88 71 LEU B N 1
ATOM 2522 C CA . LEU B 1 71 ? -4.473 23.344 15.586 1 97.88 71 LEU B CA 1
ATOM 2523 C C . LEU B 1 71 ? -4.895 22.422 14.438 1 97.88 71 LEU B C 1
ATOM 2525 O O . LEU B 1 71 ? -4.32 22.484 13.344 1 97.88 71 LEU B O 1
ATOM 2529 N N . ALA B 1 72 ? -5.949 21.656 14.672 1 96.81 72 ALA B N 1
ATOM 2530 C CA . ALA B 1 72 ? -6.43 20.656 13.727 1 96.81 72 ALA B CA 1
ATOM 2531 C C . ALA B 1 72 ? -7.742 21.094 13.078 1 96.81 72 ALA B C 1
ATOM 2533 O O . ALA B 1 72 ? -8.711 20.328 13.047 1 96.81 72 ALA B O 1
ATOM 2534 N N . VAL B 1 73 ? -7.793 22.312 12.578 1 94.44 73 VAL B N 1
ATOM 2535 C CA . VAL B 1 73 ? -8.984 22.875 11.938 1 94.44 73 VAL B CA 1
ATOM 2536 C C . VAL B 1 73 ? -8.695 23.141 10.461 1 94.44 73 VAL B C 1
ATOM 2538 O O . VAL B 1 73 ? -7.539 23.156 10.039 1 94.44 73 VAL B O 1
ATOM 2541 N N . LYS B 1 74 ? -9.742 23.312 9.742 1 90.31 74 LYS B N 1
ATOM 2542 C CA . LYS B 1 74 ? -9.617 23.656 8.328 1 90.31 74 LYS B CA 1
ATOM 2543 C C . LYS B 1 74 ? -9.008 25.047 8.156 1 90.31 74 LYS B C 1
ATOM 2545 O O . LYS B 1 74 ? -9.188 25.922 9.008 1 90.31 74 LYS B O 1
ATOM 2550 N N . PRO B 1 75 ? -8.352 25.234 7.004 1 93.25 75 PRO B N 1
ATOM 2551 C CA . PRO B 1 75 ? -7.684 26.516 6.773 1 93.25 75 PRO B CA 1
ATOM 2552 C C . PRO B 1 75 ? -8.648 27.703 6.844 1 93.25 75 PRO B C 1
ATOM 2554 O O . PRO B 1 75 ? -8.297 28.75 7.395 1 93.25 75 PRO B O 1
ATOM 2557 N N . GLN B 1 76 ? -9.852 27.516 6.457 1 89.69 76 GLN B N 1
ATOM 2558 C CA . GLN B 1 76 ? -10.805 28.609 6.328 1 89.69 76 GLN B CA 1
ATOM 2559 C C . GLN B 1 76 ? -11.211 29.156 7.699 1 89.69 76 GLN B C 1
ATOM 2561 O O . GLN B 1 76 ? -11.617 30.312 7.82 1 89.69 76 GLN B O 1
ATOM 2566 N N . ILE B 1 77 ? -11.07 28.375 8.734 1 92.38 77 ILE B N 1
ATOM 2567 C CA . ILE B 1 77 ? -11.547 28.828 10.039 1 92.38 77 ILE B CA 1
ATOM 2568 C C . ILE B 1 77 ? -10.359 29.031 10.984 1 92.38 77 ILE B C 1
ATOM 2570 O O . ILE B 1 77 ? -10.547 29.219 12.188 1 92.38 77 ILE B O 1
ATOM 2574 N N . MET B 1 78 ? -9.156 29.031 10.492 1 95.38 78 MET B N 1
ATOM 2575 C CA . MET B 1 78 ? -7.945 29.156 11.297 1 95.38 78 MET B CA 1
ATOM 2576 C C . MET B 1 78 ? -7.898 30.5 12.023 1 95.38 78 MET B C 1
ATOM 2578 O O . MET B 1 78 ? -7.664 30.547 13.227 1 95.38 78 MET B O 1
ATOM 2582 N N . GLU B 1 79 ? -8.156 31.578 11.312 1 96 79 GLU B N 1
ATOM 2583 C CA . GLU B 1 79 ? -8.016 32.906 11.898 1 96 79 GLU B CA 1
ATOM 2584 C C . GLU B 1 79 ? -8.977 33.094 13.07 1 96 79 GLU B C 1
ATOM 2586 O O . GLU B 1 79 ? -8.562 33.469 14.164 1 96 79 GLU B O 1
ATOM 2591 N N . PRO B 1 80 ? -10.289 32.812 12.898 1 95.56 80 PRO B N 1
ATOM 2592 C CA . PRO B 1 80 ? -11.195 32.938 14.039 1 95.56 80 PRO B CA 1
ATOM 2593 C C . PRO B 1 80 ? -10.789 32.094 15.234 1 95.56 80 PRO B C 1
ATOM 2595 O O . PRO B 1 80 ? -10.922 32.5 16.391 1 95.56 80 PRO B O 1
ATOM 2598 N N . VAL B 1 81 ? -10.32 30.922 15.023 1 95.25 81 VAL B N 1
ATOM 2599 C CA . VAL B 1 81 ? -9.906 30 16.078 1 95.25 81 VAL B CA 1
ATOM 2600 C C . VAL B 1 81 ? -8.695 30.578 16.812 1 95.25 81 VAL B C 1
ATOM 2602 O O . VAL B 1 81 ? -8.656 30.562 18.047 1 95.25 81 VAL B O 1
ATOM 2605 N N . LEU B 1 82 ? -7.719 31.062 16.094 1 96 82 LEU B N 1
ATOM 2606 C CA . LEU B 1 82 ? -6.523 31.656 16.688 1 96 82 LEU B CA 1
ATOM 2607 C C . LEU B 1 82 ? -6.879 32.875 17.531 1 96 82 LEU B C 1
ATOM 2609 O O . LEU B 1 82 ? -6.355 33.062 18.625 1 96 82 LEU B O 1
ATOM 2613 N N . ARG B 1 83 ? -7.711 33.656 17.016 1 95.88 83 ARG B N 1
ATOM 2614 C CA . ARG B 1 83 ? -8.109 34.875 17.734 1 95.88 83 ARG B CA 1
ATOM 2615 C C . ARG B 1 83 ? -8.781 34.531 19.062 1 95.88 83 ARG B C 1
ATOM 2617 O O . ARG B 1 83 ? -8.609 35.25 20.047 1 95.88 83 ARG B O 1
ATOM 2624 N N . GLN B 1 84 ? -9.492 33.438 19.062 1 93.69 84 GLN B N 1
ATOM 2625 C CA . GLN B 1 84 ? -10.125 32.969 20.297 1 93.69 84 GLN B CA 1
ATOM 2626 C C . GLN B 1 84 ? -9.086 32.594 21.328 1 93.69 84 GLN B C 1
ATOM 2628 O O . GLN B 1 84 ? -9.344 32.656 22.531 1 93.69 84 GLN B O 1
ATOM 2633 N N . CYS B 1 85 ? -7.938 32.188 20.891 1 93.56 85 CYS B N 1
ATOM 2634 C CA . CYS B 1 85 ? -6.91 31.656 21.781 1 93.56 85 CYS B CA 1
ATOM 2635 C C . CYS B 1 85 ? -5.957 32.75 22.234 1 93.56 85 CYS B C 1
ATOM 2637 O O . CYS B 1 85 ? -5.285 32.625 23.266 1 93.56 85 CYS B O 1
ATOM 2639 N N . CYS B 1 86 ? -5.871 33.875 21.547 1 91.19 86 CYS B N 1
ATOM 2640 C CA . CYS B 1 86 ? -4.828 34.875 21.672 1 91.19 86 CYS B CA 1
ATOM 2641 C C . CYS B 1 86 ? -4.691 35.344 23.109 1 91.19 86 CYS B C 1
ATOM 2643 O O . CYS B 1 86 ? -3.576 35.5 23.609 1 91.19 86 CYS B O 1
ATOM 2645 N N . ALA B 1 87 ? -5.832 35.562 23.766 1 90.38 87 ALA B N 1
ATOM 2646 C CA . ALA B 1 87 ? -5.82 36.125 25.109 1 90.38 87 ALA B CA 1
ATOM 2647 C C . ALA B 1 87 ? -5.18 35.156 26.109 1 90.38 87 ALA B C 1
ATOM 2649 O O . ALA B 1 87 ? -4.715 35.594 27.172 1 90.38 87 ALA B O 1
ATOM 2650 N N . HIS B 1 88 ? -5.117 33.938 25.781 1 93.06 88 HIS B N 1
ATOM 2651 C CA . HIS B 1 88 ? -4.645 32.938 26.719 1 93.06 88 HIS B CA 1
ATOM 2652 C C . HIS B 1 88 ? -3.254 32.438 26.328 1 93.06 88 HIS B C 1
ATOM 2654 O O . HIS B 1 88 ? -2.627 31.688 27.094 1 93.06 88 HIS B O 1
ATOM 2660 N N . LEU B 1 89 ? -2.756 32.781 25.188 1 93.69 89 LEU B N 1
ATOM 2661 C CA . LEU B 1 89 ? -1.464 32.312 24.719 1 93.69 89 LEU B CA 1
ATOM 2662 C C . LEU B 1 89 ? -0.323 33.094 25.359 1 93.69 89 LEU B C 1
ATOM 2664 O O . LEU B 1 89 ? -0.4 34.312 25.5 1 93.69 89 LEU B O 1
ATOM 2668 N N . THR B 1 90 ? 0.646 32.375 25.828 1 90.69 90 THR B N 1
ATOM 2669 C CA . THR B 1 90 ? 1.88 32.969 26.359 1 90.69 90 THR B CA 1
ATOM 2670 C C . THR B 1 90 ? 3.096 32.375 25.641 1 90.69 90 THR B C 1
ATOM 2672 O O . THR B 1 90 ? 2.953 31.562 24.734 1 90.69 90 THR B O 1
ATOM 2675 N N . ASP B 1 91 ? 4.32 32.781 26.094 1 88.81 91 ASP B N 1
ATOM 2676 C CA . ASP B 1 91 ? 5.559 32.312 25.469 1 88.81 91 ASP B CA 1
ATOM 2677 C C . ASP B 1 91 ? 5.84 30.859 25.828 1 88.81 91 ASP B C 1
ATOM 2679 O O . ASP B 1 91 ? 6.695 30.219 25.203 1 88.81 91 ASP B O 1
ATOM 2683 N N . ASP B 1 92 ? 5.035 30.375 26.688 1 89.69 92 ASP B N 1
ATOM 2684 C CA . ASP B 1 92 ? 5.238 28.984 27.109 1 89.69 92 ASP B CA 1
ATOM 2685 C C . ASP B 1 92 ? 4.453 28.016 26.219 1 89.69 92 ASP B C 1
ATOM 2687 O O . ASP B 1 92 ? 4.633 26.797 26.312 1 89.69 92 ASP B O 1
ATOM 2691 N N . HIS B 1 93 ? 3.65 28.609 25.375 1 95.06 93 HIS B N 1
ATOM 2692 C CA . HIS B 1 93 ? 2.82 27.75 24.531 1 95.06 93 HIS B CA 1
ATOM 2693 C C . HIS B 1 93 ? 3.559 27.359 23.25 1 95.06 93 HIS B C 1
ATOM 2695 O O . HIS B 1 93 ? 4.285 28.172 22.672 1 95.06 93 HIS B O 1
ATOM 2701 N N . LEU B 1 94 ? 3.482 26.141 22.875 1 97.81 94 LEU B N 1
ATOM 2702 C CA . LEU B 1 94 ? 3.85 25.641 21.562 1 97.81 94 LEU B CA 1
ATOM 2703 C C . LEU B 1 94 ? 2.609 25.422 20.703 1 97.81 94 LEU B C 1
ATOM 2705 O O . LEU B 1 94 ? 1.707 24.672 21.078 1 97.81 94 LEU B O 1
ATOM 2709 N N . LEU B 1 95 ? 2.527 26.109 19.562 1 98.19 95 LEU B N 1
ATOM 2710 C CA . LEU B 1 95 ? 1.443 25.922 18.609 1 98.19 95 LEU B CA 1
ATOM 2711 C C . LEU B 1 95 ? 1.885 25.016 17.469 1 98.19 95 LEU B C 1
ATOM 2713 O O . LEU B 1 95 ? 2.934 25.234 16.859 1 98.19 95 LEU B O 1
ATOM 2717 N N . ILE B 1 96 ? 1.139 23.953 17.219 1 98.62 96 ILE B N 1
ATOM 2718 C CA . ILE B 1 96 ? 1.376 23.047 16.094 1 98.62 96 ILE B CA 1
ATOM 2719 C C . ILE B 1 96 ? 0.189 23.094 15.141 1 98.62 96 ILE B C 1
ATOM 2721 O O . ILE B 1 96 ? -0.919 22.672 15.5 1 98.62 96 ILE B O 1
ATOM 2725 N N . SER B 1 97 ? 0.385 23.547 13.961 1 98.44 97 SER B N 1
ATOM 2726 C CA . SER B 1 97 ? -0.688 23.625 12.977 1 98.44 97 SER B CA 1
ATOM 2727 C C . SER B 1 97 ? -0.578 22.516 11.945 1 98.44 97 SER B C 1
ATOM 2729 O O . SER B 1 97 ? 0.508 22.25 11.43 1 98.44 97 SER B O 1
ATOM 2731 N N . ILE B 1 98 ? -1.7 21.891 11.633 1 97.75 98 ILE B N 1
ATOM 2732 C CA . ILE B 1 98 ? -1.699 20.875 10.586 1 97.75 98 ILE B CA 1
ATOM 2733 C C . ILE B 1 98 ? -2.594 21.312 9.43 1 97.75 98 ILE B C 1
ATOM 2735 O O . ILE B 1 98 ? -3.062 20.484 8.648 1 97.75 98 ILE B O 1
ATOM 2739 N N . ALA B 1 99 ? -2.92 22.641 9.359 1 95 99 ALA B N 1
ATOM 2740 C CA . ALA B 1 99 ? -3.789 23.172 8.312 1 95 99 ALA B CA 1
ATOM 2741 C C . ALA B 1 99 ? -3.037 23.312 6.992 1 95 99 ALA B C 1
ATOM 2743 O O . ALA B 1 99 ? -1.946 23.891 6.945 1 95 99 ALA B O 1
ATOM 2744 N N . ALA B 1 100 ? -3.676 22.812 5.93 1 93.38 100 ALA B N 1
ATOM 2745 C CA . ALA B 1 100 ? -3.078 22.875 4.598 1 93.38 100 ALA B CA 1
ATOM 2746 C C . ALA B 1 100 ? -2.971 24.328 4.113 1 93.38 100 ALA B C 1
ATOM 2748 O O . ALA B 1 100 ? -3.926 25.094 4.23 1 93.38 100 ALA B O 1
ATOM 2749 N N . GLY B 1 101 ? -1.792 24.703 3.691 1 94.69 101 GLY B N 1
ATOM 2750 C CA . GLY B 1 101 ? -1.612 25.938 2.941 1 94.69 101 GLY B CA 1
ATOM 2751 C C . GLY B 1 101 ? -1.408 27.156 3.828 1 94.69 101 GLY B C 1
ATOM 2752 O O . GLY B 1 101 ? -1.078 28.234 3.342 1 94.69 101 GLY B O 1
ATOM 2753 N N . ILE B 1 102 ? -1.599 27.062 5.156 1 96.56 102 ILE B N 1
ATOM 2754 C CA . ILE B 1 102 ? -1.448 28.203 6.059 1 96.56 102 ILE B CA 1
ATOM 2755 C C . ILE B 1 102 ? 0.012 28.344 6.484 1 96.56 102 ILE B C 1
ATOM 2757 O O . ILE B 1 102 ? 0.52 27.5 7.242 1 96.56 102 ILE B O 1
ATOM 2761 N N . PRO B 1 103 ? 0.67 29.344 6.102 1 97.38 103 PRO B N 1
ATOM 2762 C CA . PRO B 1 103 ? 2.096 29.453 6.418 1 97.38 103 PRO B CA 1
ATOM 2763 C C . PRO B 1 103 ? 2.346 29.875 7.863 1 97.38 103 PRO B C 1
ATOM 2765 O O . PRO B 1 103 ? 1.445 30.406 8.516 1 97.38 103 PRO B O 1
ATOM 2768 N N . LEU B 1 104 ? 3.545 29.672 8.305 1 97.69 104 LEU B N 1
ATOM 2769 C CA . LEU B 1 104 ? 3.973 30.078 9.641 1 97.69 104 LEU B CA 1
ATOM 2770 C C . LEU B 1 104 ? 3.758 31.578 9.852 1 97.69 104 LEU B C 1
ATOM 2772 O O . LEU B 1 104 ? 3.334 32 10.922 1 97.69 104 LEU B O 1
ATOM 2776 N N . SER B 1 105 ? 4.035 32.375 8.836 1 96.75 105 SER B N 1
ATOM 2777 C CA . SER B 1 105 ? 3.932 33.812 8.93 1 96.75 105 SER B CA 1
ATOM 2778 C C . SER B 1 105 ? 2.504 34.25 9.242 1 96.75 105 SER B C 1
ATOM 2780 O O . SER B 1 105 ? 2.291 35.219 9.969 1 96.75 105 SER B O 1
ATOM 2782 N N . PHE B 1 106 ? 1.555 33.562 8.68 1 96.69 106 PHE B N 1
ATOM 2783 C CA . PHE B 1 106 ? 0.156 33.875 8.953 1 96.69 106 PHE B CA 1
ATOM 2784 C C . PHE B 1 106 ? -0.173 33.656 10.422 1 96.69 106 PHE B C 1
ATOM 2786 O O . PHE B 1 106 ? -0.794 34.531 11.055 1 96.69 106 PHE B O 1
ATOM 2793 N N . ILE B 1 107 ? 0.213 32.5 10.969 1 97.12 107 ILE B N 1
ATOM 2794 C CA . ILE B 1 107 ? -0.064 32.156 12.359 1 97.12 107 ILE B CA 1
ATOM 2795 C C . ILE B 1 107 ? 0.647 33.156 13.281 1 97.12 107 ILE B C 1
ATOM 2797 O O . ILE B 1 107 ? 0.079 33.594 14.281 1 97.12 107 ILE B O 1
ATOM 2801 N N . GLU B 1 108 ? 1.838 33.531 12.898 1 95.69 108 GLU B N 1
ATOM 2802 C CA . GLU B 1 108 ? 2.588 34.531 13.656 1 95.69 108 GLU B CA 1
ATOM 2803 C C . GLU B 1 108 ? 1.85 35.875 13.688 1 95.69 108 GLU B C 1
ATOM 2805 O O . GLU B 1 108 ? 1.795 36.531 14.734 1 95.69 108 GLU B O 1
ATOM 2810 N N . GLN B 1 109 ? 1.382 36.219 12.609 1 95.31 109 GLN B N 1
ATOM 2811 C CA . GLN B 1 109 ? 0.691 37.5 12.484 1 95.31 109 GLN B CA 1
ATOM 2812 C C . GLN B 1 109 ? -0.548 37.531 13.375 1 95.31 109 GLN B C 1
ATOM 2814 O O . GLN B 1 109 ? -0.851 38.562 13.977 1 95.31 109 GLN B O 1
ATOM 2819 N N . VAL B 1 110 ? -1.238 36.469 13.469 1 95.88 110 VAL B N 1
ATOM 2820 C CA . VAL B 1 110 ? -2.504 36.438 14.195 1 95.88 110 VAL B CA 1
ATOM 2821 C C . VAL B 1 110 ? -2.244 36.156 15.672 1 95.88 110 VAL B C 1
ATOM 2823 O O . VAL B 1 110 ? -2.793 36.844 16.547 1 95.88 110 VAL B O 1
ATOM 2826 N N . ALA B 1 111 ? -1.385 35.219 16.016 1 94.31 111 ALA B N 1
ATOM 2827 C CA . ALA B 1 111 ? -1.193 34.719 17.375 1 94.31 111 ALA B CA 1
ATOM 2828 C C . ALA B 1 111 ? -0.12 35.531 18.109 1 94.31 111 ALA B C 1
ATOM 2830 O O . ALA B 1 111 ? -0.034 35.5 19.328 1 94.31 111 ALA B O 1
ATOM 2831 N N . GLY B 1 112 ? 0.698 36.25 17.328 1 91.75 112 GLY B N 1
ATOM 2832 C CA . GLY B 1 112 ? 1.793 37 17.891 1 91.75 112 GLY B CA 1
ATOM 2833 C C . GLY B 1 112 ? 3.156 36.562 17.406 1 91.75 112 GLY B C 1
ATOM 2834 O O . GLY B 1 112 ? 3.4 35.375 17.25 1 91.75 112 GLY B O 1
ATOM 2835 N N . ASP B 1 113 ? 4.129 37.375 17.297 1 88 113 ASP B N 1
ATOM 2836 C CA . ASP B 1 113 ? 5.406 37.125 16.625 1 88 113 ASP B CA 1
ATOM 2837 C C . ASP B 1 113 ? 6.379 36.406 17.547 1 88 113 ASP B C 1
ATOM 2839 O O . ASP B 1 113 ? 7.398 35.875 17.078 1 88 113 ASP B O 1
ATOM 2843 N N . LYS B 1 114 ? 6.094 36.281 18.75 1 90.75 114 LYS B N 1
ATOM 2844 C CA . LYS B 1 114 ? 7.023 35.625 19.672 1 90.75 114 LYS B CA 1
ATOM 2845 C C . LYS B 1 114 ? 6.613 34.188 19.953 1 90.75 114 LYS B C 1
ATOM 2847 O O . LYS B 1 114 ? 7.289 33.469 20.703 1 90.75 114 LYS B O 1
ATOM 2852 N N . ARG B 1 115 ? 5.586 33.812 19.266 1 94.19 115 ARG B N 1
ATOM 2853 C CA . ARG B 1 115 ? 5.051 32.469 19.547 1 94.19 115 ARG B CA 1
ATOM 2854 C C . ARG B 1 115 ? 5.93 31.406 18.922 1 94.19 115 ARG B C 1
ATOM 2856 O O . ARG B 1 115 ? 6.5 31.594 17.844 1 94.19 115 ARG B O 1
ATOM 2863 N N . ARG B 1 116 ? 6.105 30.281 19.672 1 97.81 116 ARG B N 1
ATOM 2864 C CA . ARG B 1 116 ? 6.723 29.078 19.125 1 97.81 116 ARG B CA 1
ATOM 2865 C C . ARG B 1 116 ? 5.723 28.266 18.297 1 97.81 116 ARG B C 1
ATOM 2867 O O . ARG B 1 116 ? 4.703 27.812 18.828 1 97.81 116 ARG B O 1
ATOM 2874 N N . ILE B 1 117 ? 5.996 28.141 17 1 98.31 117 ILE B N 1
ATOM 2875 C CA . ILE B 1 117 ? 5.023 27.547 16.078 1 98.31 117 ILE B CA 1
ATOM 2876 C C . ILE B 1 117 ? 5.707 26.484 15.219 1 98.31 117 ILE B C 1
ATOM 2878 O O . ILE B 1 117 ? 6.793 26.719 14.68 1 98.31 117 ILE B O 1
ATOM 2882 N N . VAL B 1 118 ? 5.121 25.328 15.125 1 98.75 118 VAL B N 1
ATOM 2883 C CA . VAL B 1 118 ? 5.5 24.281 14.18 1 98.75 118 VAL B CA 1
ATOM 2884 C C . VAL B 1 118 ? 4.363 24.047 13.188 1 98.75 118 VAL B C 1
ATOM 2886 O O . VAL B 1 118 ? 3.201 23.922 13.578 1 98.75 118 VAL B O 1
ATOM 2889 N N . ARG B 1 119 ? 4.668 24.062 11.938 1 98.56 119 ARG B N 1
ATOM 2890 C CA . ARG B 1 119 ? 3.746 23.672 10.875 1 98.56 119 ARG B CA 1
ATOM 2891 C C . ARG B 1 119 ? 3.99 22.234 10.438 1 98.56 119 ARG B C 1
ATOM 2893 O O . ARG B 1 119 ? 5.129 21.844 10.172 1 98.56 119 ARG B O 1
ATOM 2900 N N . VAL B 1 120 ? 2.949 21.406 10.438 1 98.75 120 VAL B N 1
ATOM 2901 C CA . VAL B 1 120 ? 3.057 20 10.055 1 98.75 120 VAL B CA 1
ATOM 2902 C C . VAL B 1 120 ? 2.025 19.688 8.977 1 98.75 120 VAL B C 1
ATOM 2904 O O . VAL B 1 120 ? 0.877 20.125 9.055 1 98.75 120 VAL B O 1
ATOM 2907 N N . MET B 1 121 ? 2.451 19 7.969 1 98.56 121 MET B N 1
ATOM 2908 C CA . MET B 1 121 ? 1.528 18.438 6.984 1 98.56 121 MET B CA 1
ATOM 2909 C C . MET B 1 121 ? 1.419 16.922 7.129 1 98.56 121 MET B C 1
ATOM 2911 O O . MET B 1 121 ? 2.25 16.188 6.602 1 98.56 121 MET B O 1
ATOM 2915 N N . PRO B 1 122 ? 0.403 16.469 7.777 1 98.31 122 PRO B N 1
ATOM 2916 C CA . PRO B 1 122 ? 0.146 15.039 7.863 1 98.31 122 PRO B CA 1
ATOM 2917 C C . PRO B 1 122 ? -0.776 14.531 6.754 1 98.31 122 PRO B C 1
ATOM 2919 O O . PRO B 1 122 ? -1.025 15.25 5.781 1 98.31 122 PRO B O 1
ATOM 2922 N N . ASN B 1 123 ? -1.14 13.234 6.828 1 97.94 123 ASN B N 1
ATOM 2923 C CA . ASN B 1 123 ? -2.133 12.688 5.91 1 97.94 123 ASN B CA 1
ATOM 2924 C C . ASN B 1 123 ? -2.984 11.609 6.574 1 97.94 123 ASN B C 1
ATOM 2926 O O . ASN B 1 123 ? -2.699 11.195 7.695 1 97.94 123 ASN B O 1
ATOM 2930 N N . THR B 1 124 ? -4.055 11.211 6 1 96.81 124 THR B N 1
ATOM 2931 C CA . THR B 1 124 ? -5.141 10.453 6.609 1 96.81 124 THR B CA 1
ATOM 2932 C C . THR B 1 124 ? -4.664 9.062 7.02 1 96.81 124 THR B C 1
ATOM 2934 O O . THR B 1 124 ? -5.203 8.461 7.953 1 96.81 124 THR B O 1
ATOM 2937 N N . PRO B 1 125 ? -3.67 8.484 6.418 1 98.44 125 PRO B N 1
ATOM 2938 C CA . PRO B 1 125 ? -3.217 7.172 6.883 1 98.44 125 PRO B CA 1
ATOM 2939 C C . PRO B 1 125 ? -2.764 7.188 8.344 1 98.44 125 PRO B C 1
ATOM 2941 O O . PRO B 1 125 ? -2.564 6.129 8.945 1 98.44 125 PRO B O 1
ATOM 2944 N N . ALA B 1 126 ? -2.602 8.391 8.914 1 97.94 126 ALA B N 1
ATOM 2945 C CA . ALA B 1 126 ? -2.367 8.508 10.352 1 97.94 126 ALA B CA 1
ATOM 2946 C C . ALA B 1 126 ? -3.441 7.777 11.148 1 97.94 126 ALA B C 1
ATOM 2948 O O . ALA B 1 126 ? -3.191 7.32 12.266 1 97.94 126 ALA B O 1
ATOM 2949 N N . LEU B 1 127 ? -4.586 7.602 10.562 1 95.88 127 LEU B N 1
ATOM 2950 C CA . LEU B 1 127 ? -5.723 6.945 11.203 1 95.88 127 LEU B CA 1
ATOM 2951 C C . LEU B 1 127 ? -5.41 5.484 11.5 1 95.88 127 LEU B C 1
ATOM 2953 O O . LEU B 1 127 ? -6.066 4.859 12.336 1 95.88 127 LEU B O 1
ATOM 2957 N N . VAL B 1 128 ? -4.453 4.918 10.789 1 96.69 128 VAL B N 1
ATOM 2958 C CA . VAL B 1 128 ? -4.047 3.537 11.023 1 96.69 128 VAL B CA 1
ATOM 2959 C C . VAL B 1 128 ? -2.568 3.49 11.391 1 96.69 128 VAL B C 1
ATOM 2961 O O . VAL B 1 128 ? -1.869 2.527 11.062 1 96.69 128 VAL B O 1
ATOM 2964 N N . LEU B 1 129 ? -2.09 4.613 11.914 1 96.25 129 LEU B N 1
ATOM 2965 C CA . LEU B 1 129 ? -0.744 4.746 12.461 1 96.25 129 LEU B CA 1
ATOM 2966 C C . LEU B 1 129 ? 0.308 4.559 11.375 1 96.25 129 LEU B C 1
ATOM 2968 O O . LEU B 1 129 ? 1.378 4 11.633 1 96.25 129 LEU B O 1
ATOM 2972 N N . ALA B 1 130 ? -0.018 4.879 10.156 1 98.12 130 ALA B N 1
ATOM 2973 C CA . ALA B 1 130 ? 0.901 4.777 9.023 1 98.12 130 ALA B CA 1
ATOM 2974 C C . ALA B 1 130 ? 0.94 6.078 8.227 1 98.12 130 ALA B C 1
ATOM 2976 O O . ALA B 1 130 ? 1.049 6.059 7 1 98.12 130 ALA B O 1
ATOM 2977 N N . GLY B 1 131 ? 0.8 7.145 8.93 1 98.5 131 GLY B N 1
ATOM 2978 C CA . GLY B 1 131 ? 0.805 8.461 8.312 1 98.5 131 GLY B CA 1
ATOM 2979 C C . GLY B 1 131 ? 2.168 8.859 7.781 1 98.5 131 GLY B C 1
ATOM 2980 O O . GLY B 1 131 ? 3.193 8.344 8.227 1 98.5 131 GLY B O 1
ATOM 2981 N N . ALA B 1 132 ? 2.172 9.711 6.777 1 98.75 132 ALA B N 1
ATOM 2982 C CA . ALA B 1 132 ? 3.338 10.445 6.289 1 98.75 132 ALA B CA 1
ATOM 2983 C C . ALA B 1 132 ? 3.213 11.938 6.59 1 98.75 132 ALA B C 1
ATOM 2985 O O . ALA B 1 132 ? 2.273 12.594 6.137 1 98.75 132 ALA B O 1
ATOM 2986 N N . SER B 1 133 ? 4.156 12.461 7.414 1 98.75 133 SER B N 1
ATOM 2987 C CA . SER B 1 133 ? 4.09 13.867 7.805 1 98.75 133 SER B CA 1
ATOM 2988 C C . SER B 1 133 ? 5.418 14.57 7.566 1 98.75 133 SER B C 1
ATOM 2990 O O . SER B 1 133 ? 6.477 13.938 7.582 1 98.75 133 SER B O 1
ATOM 2992 N N . ALA B 1 134 ? 5.375 15.781 7.301 1 98.88 134 ALA B N 1
ATOM 2993 C CA . ALA B 1 134 ? 6.527 16.688 7.27 1 98.88 134 ALA B CA 1
ATOM 2994 C C . ALA B 1 134 ? 6.273 17.938 8.109 1 98.88 134 ALA B C 1
ATOM 2996 O O . ALA B 1 134 ? 5.137 18.406 8.195 1 98.88 134 ALA B O 1
ATOM 2997 N N . MET B 1 135 ? 7.344 18.453 8.742 1 98.81 135 MET B N 1
ATOM 2998 C CA . MET B 1 135 ? 7.141 19.562 9.664 1 98.81 135 MET B CA 1
ATOM 2999 C C . MET B 1 135 ? 8.227 20.625 9.484 1 98.81 135 MET B C 1
ATOM 3001 O O . MET B 1 135 ? 9.32 20.328 9 1 98.81 135 MET B O 1
ATOM 3005 N N . SER B 1 136 ? 7.926 21.797 9.828 1 98.75 136 SER B N 1
ATOM 3006 C CA . SER B 1 136 ? 8.82 22.953 9.852 1 98.75 136 SER B CA 1
ATOM 3007 C C . SER B 1 136 ? 8.492 23.875 11.016 1 98.75 136 SER B C 1
ATOM 3009 O O . SER B 1 136 ? 7.324 24.094 11.344 1 98.75 136 SER B O 1
ATOM 3011 N N . GLY B 1 137 ? 9.523 24.422 11.664 1 98.5 137 GLY B N 1
ATOM 3012 C CA . GLY B 1 137 ? 9.344 25.359 12.758 1 98.5 137 GLY B CA 1
ATOM 3013 C C . GLY B 1 137 ? 9.68 26.797 12.375 1 98.5 137 GLY B C 1
ATOM 3014 O O . GLY B 1 137 ? 10.406 27.031 11.414 1 98.5 137 GLY B O 1
ATOM 3015 N N . ASN B 1 138 ? 9.031 27.734 13.094 1 97.69 138 ASN B N 1
ATOM 3016 C CA . ASN B 1 138 ? 9.398 29.141 12.859 1 97.69 138 ASN B CA 1
ATOM 3017 C C . ASN B 1 138 ? 10.703 29.5 13.562 1 97.69 138 ASN B C 1
ATOM 3019 O O . ASN B 1 138 ? 11.406 28.625 14.07 1 97.69 138 ASN B O 1
ATOM 3023 N N . GLU B 1 139 ? 11.055 30.734 13.516 1 96.38 139 GLU B N 1
ATOM 3024 C CA . GLU B 1 139 ? 12.344 31.172 14.016 1 96.38 139 GLU B CA 1
ATOM 3025 C C . GLU B 1 139 ? 12.406 31.109 15.539 1 96.38 139 GLU B C 1
ATOM 3027 O O . GLU B 1 139 ? 13.484 31.047 16.125 1 96.38 139 GLU B O 1
ATOM 3032 N N . ASN B 1 140 ? 11.289 31.062 16.219 1 96.62 140 ASN B N 1
ATOM 3033 C CA . ASN B 1 140 ? 11.219 31.109 17.672 1 96.62 140 ASN B CA 1
ATOM 3034 C C . ASN B 1 140 ? 11.297 29.703 18.281 1 96.62 140 ASN B C 1
ATOM 3036 O O . ASN B 1 140 ? 11.375 29.562 19.5 1 96.62 140 ASN B O 1
ATOM 3040 N N . ILE B 1 141 ? 11.297 28.703 17.484 1 96.69 141 ILE B N 1
ATOM 3041 C CA . ILE B 1 141 ? 11.188 27.328 17.953 1 96.69 141 ILE B CA 1
ATOM 3042 C C . ILE B 1 141 ? 12.469 26.938 18.688 1 96.69 141 ILE B C 1
ATOM 3044 O O . ILE B 1 141 ? 13.555 27.406 18.328 1 96.69 141 ILE B O 1
ATOM 3048 N N . ARG B 1 142 ? 12.258 26.109 19.656 1 96.12 142 ARG B N 1
ATOM 3049 C CA . ARG B 1 142 ? 13.359 25.453 20.359 1 96.12 142 ARG B CA 1
ATOM 3050 C C . ARG B 1 142 ? 13.484 24 19.906 1 96.12 142 ARG B C 1
ATOM 3052 O O . ARG B 1 142 ? 12.562 23.438 19.328 1 96.12 142 ARG B O 1
ATOM 3059 N N . GLN B 1 143 ? 14.664 23.453 20.156 1 96.31 143 GLN B N 1
ATOM 3060 C CA . GLN B 1 143 ? 14.898 22.062 19.812 1 96.31 143 GLN B CA 1
ATOM 3061 C C . GLN B 1 143 ? 13.875 21.141 20.484 1 96.31 143 GLN B C 1
ATOM 3063 O O . GLN B 1 143 ? 13.383 20.203 19.859 1 96.31 143 GLN B O 1
ATOM 3068 N N . GLU B 1 144 ? 13.625 21.406 21.688 1 96.31 144 GLU B N 1
ATOM 3069 C CA . GLU B 1 144 ? 12.664 20.594 22.438 1 96.31 144 GLU B CA 1
ATOM 3070 C C . GLU B 1 144 ? 11.281 20.641 21.797 1 96.31 144 GLU B C 1
ATOM 3072 O O . GLU B 1 144 ? 10.547 19.656 21.844 1 96.31 144 GLU B O 1
ATOM 3077 N N . ASP B 1 145 ? 10.922 21.766 21.266 1 97.44 145 ASP B N 1
ATOM 3078 C CA . ASP B 1 145 ? 9.641 21.906 20.594 1 97.44 145 ASP B CA 1
ATOM 3079 C C . ASP B 1 145 ? 9.539 20.984 19.375 1 97.44 145 ASP B C 1
ATOM 3081 O O . ASP B 1 145 ? 8.523 20.312 19.188 1 97.44 145 ASP B O 1
ATOM 3085 N N . MET B 1 146 ? 10.609 20.969 18.625 1 98 146 MET B N 1
ATOM 3086 C CA . MET B 1 146 ? 10.656 20.109 17.438 1 98 146 MET B CA 1
ATOM 3087 C C . MET B 1 146 ? 10.602 18.641 17.828 1 98 146 MET B C 1
ATOM 3089 O O . MET B 1 146 ? 9.992 17.828 17.125 1 98 146 MET B O 1
ATOM 3093 N N . GLU B 1 147 ? 11.234 18.312 18.844 1 97.75 147 GLU B N 1
ATOM 3094 C CA . GLU B 1 147 ? 11.227 16.938 19.344 1 97.75 147 GLU B CA 1
ATOM 3095 C C . GLU B 1 147 ? 9.82 16.516 19.766 1 97.75 147 GLU B C 1
ATOM 3097 O O . GLU B 1 147 ? 9.398 15.398 19.5 1 97.75 147 GLU B O 1
ATOM 3102 N N . ILE B 1 148 ? 9.141 17.422 20.438 1 97.12 148 ILE B N 1
ATOM 3103 C CA . ILE B 1 148 ? 7.777 17.141 20.875 1 97.12 148 ILE B CA 1
ATOM 3104 C C . ILE B 1 148 ? 6.891 16.891 19.656 1 97.12 148 ILE B C 1
ATOM 3106 O O . ILE B 1 148 ? 6.145 15.914 19.609 1 97.12 148 ILE B O 1
ATOM 3110 N N . ALA B 1 149 ? 6.98 17.781 18.672 1 98.25 149 ALA B N 1
ATOM 3111 C CA . ALA B 1 149 ? 6.203 17.625 17.453 1 98.25 149 ALA B CA 1
ATOM 3112 C C . ALA B 1 149 ? 6.543 16.297 16.75 1 98.25 149 ALA B C 1
ATOM 3114 O O . ALA B 1 149 ? 5.648 15.578 16.312 1 98.25 149 ALA B O 1
ATOM 3115 N N . GLN B 1 150 ? 7.816 16.016 16.688 1 98.19 150 GLN B N 1
ATOM 3116 C CA . GLN B 1 150 ? 8.281 14.781 16.094 1 98.19 150 GLN B CA 1
ATOM 3117 C C . GLN B 1 150 ? 7.68 13.57 16.797 1 98.19 150 GLN B C 1
ATOM 3119 O O . GLN B 1 150 ? 7.223 12.625 16.141 1 98.19 150 GLN B O 1
ATOM 3124 N N . GLN B 1 151 ? 7.688 13.578 18.047 1 97.62 151 GLN B N 1
ATOM 3125 C CA . GLN B 1 151 ? 7.164 12.461 18.812 1 97.62 151 GLN B CA 1
ATOM 3126 C C . GLN B 1 151 ? 5.664 12.281 18.594 1 97.62 151 GLN B C 1
ATOM 3128 O O . GLN B 1 151 ? 5.18 11.156 18.469 1 97.62 151 GLN B O 1
ATOM 3133 N N . ILE B 1 152 ? 4.984 13.383 18.562 1 98 152 ILE B N 1
ATOM 3134 C CA . ILE B 1 152 ? 3.539 13.344 18.375 1 98 152 ILE B CA 1
ATOM 3135 C C . ILE B 1 152 ? 3.215 12.703 17.031 1 98 152 ILE B C 1
ATOM 3137 O O . ILE B 1 152 ? 2.445 11.742 16.953 1 98 152 ILE B O 1
ATOM 3141 N N . PHE B 1 153 ? 3.865 13.109 15.992 1 98.44 153 PHE B N 1
ATOM 3142 C CA . PHE B 1 153 ? 3.48 12.648 14.664 1 98.44 153 PHE B CA 1
ATOM 3143 C C . PHE B 1 153 ? 4.141 11.312 14.336 1 98.44 153 PHE B C 1
ATOM 3145 O O . PHE B 1 153 ? 3.631 10.547 13.523 1 98.44 153 PHE B O 1
ATOM 3152 N N . ALA B 1 154 ? 5.262 11.047 15.008 1 97.19 154 ALA B N 1
ATOM 3153 C CA . ALA B 1 154 ? 5.863 9.719 14.875 1 97.19 154 ALA B CA 1
ATOM 3154 C C . ALA B 1 154 ? 4.98 8.648 15.508 1 97.19 154 ALA B C 1
ATOM 3156 O O . ALA B 1 154 ? 5.09 7.469 15.172 1 97.19 154 ALA B O 1
ATOM 3157 N N . SER B 1 155 ? 4.102 9.078 16.438 1 96.94 155 SER B N 1
ATOM 3158 C CA . SER B 1 155 ? 3.197 8.133 17.094 1 96.94 155 SER B CA 1
ATOM 3159 C C . SER B 1 155 ? 2.137 7.625 16.125 1 96.94 155 SER B C 1
ATOM 3161 O O . SER B 1 155 ? 1.511 6.59 16.359 1 96.94 155 SER B O 1
ATOM 3163 N N . VAL B 1 156 ? 1.932 8.297 15.023 1 98.06 156 VAL B N 1
ATOM 3164 C CA . VAL B 1 156 ? 0.884 7.895 14.094 1 98.06 156 VAL B CA 1
ATOM 3165 C C . VAL B 1 156 ? 1.486 7.656 12.711 1 98.06 156 VAL B C 1
ATOM 3167 O O . VAL B 1 156 ? 0.768 7.641 11.711 1 98.06 156 VAL B O 1
ATOM 3170 N N . GLY B 1 157 ? 2.715 7.461 12.562 1 98.06 157 GLY B N 1
ATOM 3171 C CA . GLY B 1 157 ? 3.408 7.234 11.297 1 98.06 157 GLY B CA 1
ATOM 3172 C C . GLY B 1 157 ? 4.832 7.754 11.305 1 98.06 157 GLY B C 1
ATOM 3173 O O . GLY B 1 157 ? 5.582 7.52 12.25 1 98.06 157 GLY B O 1
ATOM 3174 N N . THR B 1 158 ? 5.223 8.406 10.172 1 98.31 158 THR B N 1
ATOM 3175 C CA . THR B 1 158 ? 6.543 9.008 10.062 1 98.31 158 THR B CA 1
ATOM 3176 C C . THR B 1 158 ? 6.438 10.531 10.016 1 98.31 158 THR B C 1
ATOM 3178 O O . THR B 1 158 ? 5.383 11.078 9.688 1 98.31 158 THR B O 1
ATOM 3181 N N . CYS B 1 159 ? 7.496 11.164 10.375 1 98.56 159 CYS B N 1
ATOM 3182 C CA . CYS B 1 159 ? 7.547 12.617 10.328 1 98.56 159 CYS B CA 1
ATOM 3183 C C . CYS B 1 159 ? 8.961 13.109 10.039 1 98.56 159 CYS B C 1
ATOM 3185 O O . CYS B 1 159 ? 9.906 12.766 10.758 1 98.56 159 CYS B O 1
ATOM 3187 N N . ILE B 1 160 ? 9.086 13.875 9 1 98.56 160 ILE B N 1
ATOM 3188 C CA . ILE B 1 160 ? 10.406 14.391 8.656 1 98.56 160 ILE B CA 1
ATOM 3189 C C . ILE B 1 160 ? 10.406 15.914 8.734 1 98.56 160 ILE B C 1
ATOM 3191 O O . ILE B 1 160 ? 9.352 16.547 8.602 1 98.56 160 ILE B O 1
ATOM 3195 N N . GLU B 1 161 ? 11.562 16.5 9.023 1 98.56 161 GLU B N 1
ATOM 3196 C CA . GLU B 1 161 ? 11.711 17.953 9.031 1 98.56 161 GLU B CA 1
ATOM 3197 C C . GLU B 1 161 ? 12.148 18.469 7.664 1 98.56 161 GLU B C 1
ATOM 3199 O O . GLU B 1 161 ? 13.047 17.906 7.039 1 98.56 161 GLU B O 1
ATOM 3204 N N . VAL B 1 162 ? 11.5 19.469 7.172 1 98.62 162 VAL B N 1
ATOM 3205 C CA . VAL B 1 162 ? 11.844 20.109 5.91 1 98.62 162 VAL B CA 1
ATOM 3206 C C . VAL B 1 162 ? 11.734 21.641 6.059 1 98.62 162 VAL B C 1
ATOM 3208 O O . VAL B 1 162 ? 11.086 22.125 6.98 1 98.62 162 VAL B O 1
ATOM 3211 N N . PRO B 1 163 ? 12.398 22.375 5.164 1 98.38 163 PRO B N 1
ATOM 3212 C CA . PRO B 1 163 ? 12.109 23.812 5.121 1 98.38 163 PRO B CA 1
ATOM 3213 C C . PRO B 1 163 ? 10.648 24.109 4.805 1 98.38 163 PRO B C 1
ATOM 3215 O O . PRO B 1 163 ? 10.008 23.359 4.055 1 98.38 163 PRO B O 1
ATOM 3218 N N . GLU B 1 164 ? 10.102 25.219 5.348 1 98.25 164 GLU B N 1
ATOM 3219 C CA . GLU B 1 164 ? 8.68 25.516 5.211 1 98.25 164 GLU B CA 1
ATOM 3220 C C . GLU B 1 164 ? 8.281 25.641 3.744 1 98.25 164 GLU B C 1
ATOM 3222 O O . GLU B 1 164 ? 7.164 25.266 3.369 1 98.25 164 GLU B O 1
ATOM 3227 N N . ASN B 1 165 ? 9.195 26.156 2.896 1 97.75 165 ASN B N 1
ATOM 3228 C CA . ASN B 1 165 ? 8.852 26.406 1.502 1 97.75 165 ASN B CA 1
ATOM 3229 C C . ASN B 1 165 ? 8.586 25.109 0.746 1 97.75 165 ASN B C 1
ATOM 3231 O O . ASN B 1 165 ? 8.086 25.125 -0.378 1 97.75 165 ASN B O 1
ATOM 3235 N N . LEU B 1 166 ? 8.906 23.938 1.319 1 98.69 166 LEU B N 1
ATOM 3236 C CA . LEU B 1 166 ? 8.664 22.641 0.685 1 98.69 166 LEU B CA 1
ATOM 3237 C C . LEU B 1 166 ? 7.324 22.062 1.123 1 98.69 166 LEU B C 1
ATOM 3239 O O . LEU B 1 166 ? 6.867 21.062 0.568 1 98.69 166 LEU B O 1
ATOM 3243 N N . LEU B 1 167 ? 6.617 22.688 2.068 1 98.69 167 LEU B N 1
ATOM 3244 C CA . LEU B 1 167 ? 5.441 22.062 2.672 1 98.69 167 LEU B CA 1
ATOM 3245 C C . LEU B 1 167 ? 4.258 22.094 1.707 1 98.69 167 LEU B C 1
ATOM 3247 O O . LEU B 1 167 ? 3.367 21.234 1.795 1 98.69 167 LEU B O 1
ATOM 3251 N N . ASP B 1 168 ? 4.277 23.062 0.78 1 98.69 168 ASP B N 1
ATOM 3252 C CA . ASP B 1 168 ? 3.225 23 -0.229 1 98.69 168 ASP B CA 1
ATOM 3253 C C . ASP B 1 168 ? 3.393 21.781 -1.134 1 98.69 168 ASP B C 1
ATOM 3255 O O . ASP B 1 168 ? 2.41 21.141 -1.502 1 98.69 168 ASP B O 1
ATOM 3259 N N . ALA B 1 169 ? 4.641 21.531 -1.523 1 98.88 169 ALA B N 1
ATOM 3260 C CA . ALA B 1 169 ? 4.926 20.344 -2.32 1 98.88 169 ALA B CA 1
ATOM 3261 C C . ALA B 1 169 ? 4.594 19.078 -1.542 1 98.88 169 ALA B C 1
ATOM 3263 O O . ALA B 1 169 ? 4.086 18.109 -2.109 1 98.88 169 ALA B O 1
ATOM 3264 N N . VAL B 1 170 ? 4.84 19.047 -0.221 1 98.94 170 VAL B N 1
ATOM 3265 C CA . VAL B 1 170 ? 4.473 17.938 0.646 1 98.94 170 VAL B CA 1
ATOM 3266 C C . VAL B 1 170 ? 2.959 17.75 0.639 1 98.94 170 VAL B C 1
ATOM 3268 O O . VAL B 1 170 ? 2.467 16.625 0.553 1 98.94 170 VAL B O 1
ATOM 3271 N N . THR B 1 171 ? 2.268 18.828 0.749 1 98.62 171 THR B N 1
ATOM 3272 C CA . THR B 1 171 ? 0.809 18.797 0.721 1 98.62 171 THR B CA 1
ATOM 3273 C C . THR B 1 171 ? 0.311 18.156 -0.577 1 98.62 171 THR B C 1
ATOM 3275 O O . THR B 1 171 ? -0.581 17.312 -0.557 1 98.62 171 THR B O 1
ATOM 3278 N N . GLY B 1 172 ? 0.885 18.547 -1.688 1 98.81 172 GLY B N 1
ATOM 3279 C CA . GLY B 1 172 ? 0.502 17.984 -2.979 1 98.81 172 GLY B CA 1
ATOM 3280 C C . GLY B 1 172 ? 0.816 16.516 -3.111 1 98.81 172 GLY B C 1
ATOM 3281 O O . GLY B 1 172 ? 0.047 15.758 -3.711 1 98.81 172 GLY B O 1
ATOM 3282 N N . LEU B 1 173 ? 1.938 16.078 -2.578 1 98.88 173 LEU B N 1
ATOM 3283 C CA . LEU B 1 173 ? 2.393 14.703 -2.738 1 98.88 173 LEU B CA 1
ATOM 3284 C C . LEU B 1 173 ? 1.753 13.797 -1.692 1 98.88 173 LEU B C 1
ATOM 3286 O O . LEU B 1 173 ? 0.923 12.945 -2.025 1 98.88 173 LEU B O 1
ATOM 3290 N N . SER B 1 174 ? 2.068 14.023 -0.435 1 98.81 174 SER B N 1
ATOM 3291 C CA . SER B 1 174 ? 1.657 13.078 0.601 1 98.81 174 SER B CA 1
ATOM 3292 C C . SER B 1 174 ? 0.363 13.523 1.271 1 98.81 174 SER B C 1
ATOM 3294 O O . SER B 1 174 ? -0.433 12.695 1.715 1 98.81 174 SER B O 1
ATOM 3296 N N . GLY B 1 175 ? 0.156 14.828 1.376 1 98.38 175 GLY B N 1
ATOM 3297 C CA . GLY B 1 175 ? -1.104 15.297 1.927 1 98.38 175 GLY B CA 1
ATOM 3298 C C . GLY B 1 175 ? -2.309 14.883 1.107 1 98.38 175 GLY B C 1
ATOM 3299 O O . GLY B 1 175 ? -3.295 14.383 1.655 1 98.38 175 GLY B O 1
ATOM 3300 N N . SER B 1 176 ? -2.184 15.07 -0.179 1 98.62 176 SER B N 1
ATOM 3301 C CA . SER B 1 176 ? -3.262 14.742 -1.104 1 98.62 176 SER B CA 1
ATOM 3302 C C . SER B 1 176 ? -3.107 13.328 -1.651 1 98.62 176 SER B C 1
ATOM 3304 O O . SER B 1 176 ? -4.039 12.773 -2.24 1 98.62 176 SER B O 1
ATOM 3306 N N . GLY B 1 177 ? -1.975 12.734 -1.437 1 98.81 177 GLY B N 1
ATOM 3307 C CA . GLY B 1 177 ? -1.541 11.469 -2.01 1 98.81 177 GLY B CA 1
ATOM 3308 C C . GLY B 1 177 ? -2.537 10.352 -1.797 1 98.81 177 GLY B C 1
ATOM 3309 O O . GLY B 1 177 ? -2.822 9.578 -2.719 1 98.81 177 GLY B O 1
ATOM 3310 N N . PRO B 1 178 ? -3.07 10.203 -0.58 1 98.88 178 PRO B N 1
ATOM 3311 C CA . PRO B 1 178 ? -4.062 9.148 -0.358 1 98.88 178 PRO B CA 1
ATOM 3312 C C . PRO B 1 178 ? -5.215 9.203 -1.357 1 98.88 178 PRO B C 1
ATOM 3314 O O . PRO B 1 178 ? -5.699 8.156 -1.804 1 98.88 178 PRO B O 1
ATOM 3317 N N . GLY B 1 179 ? -5.656 10.406 -1.692 1 98.81 179 GLY B N 1
ATOM 3318 C CA . GLY B 1 179 ? -6.707 10.523 -2.693 1 98.81 179 GLY B CA 1
ATOM 3319 C C . GLY B 1 179 ? -6.332 9.906 -4.027 1 98.81 179 GLY B C 1
ATOM 3320 O O . GLY B 1 179 ? -7.16 9.258 -4.668 1 98.81 179 GLY B O 1
ATOM 3321 N N . TYR B 1 180 ? -5.055 10.094 -4.492 1 98.94 180 TYR B N 1
ATOM 3322 C CA . TYR B 1 180 ? -4.566 9.5 -5.734 1 98.94 180 TYR B CA 1
ATOM 3323 C C . TYR B 1 180 ? -4.531 7.98 -5.633 1 98.94 180 TYR B C 1
ATOM 3325 O O . TYR B 1 180 ? -4.918 7.281 -6.574 1 98.94 180 TYR B O 1
ATOM 3333 N N . VAL B 1 181 ? -4.09 7.516 -4.48 1 98.94 181 VAL B N 1
ATOM 3334 C CA . VAL B 1 181 ? -3.941 6.082 -4.25 1 98.94 181 VAL B CA 1
ATOM 3335 C C . VAL B 1 181 ? -5.309 5.406 -4.297 1 98.94 181 VAL B C 1
ATOM 3337 O O . VAL B 1 181 ? -5.469 4.352 -4.918 1 98.94 181 VAL B O 1
ATOM 3340 N N . PHE B 1 182 ? -6.332 5.977 -3.656 1 98.94 182 PHE B N 1
ATOM 3341 C CA . PHE B 1 182 ? -7.66 5.379 -3.645 1 98.94 182 PHE B CA 1
ATOM 3342 C C . PHE B 1 182 ? -8.289 5.43 -5.031 1 98.94 182 PHE B C 1
ATOM 3344 O O . PHE B 1 182 ? -9.039 4.527 -5.414 1 98.94 182 PHE B O 1
ATOM 3351 N N . THR B 1 183 ? -8.031 6.523 -5.793 1 98.88 183 THR B N 1
ATOM 3352 C CA . THR B 1 183 ? -8.492 6.586 -7.176 1 98.88 183 THR B CA 1
ATOM 3353 C C . THR B 1 183 ? -7.879 5.461 -8 1 98.88 183 THR B C 1
ATOM 3355 O O . THR B 1 183 ? -8.57 4.805 -8.781 1 98.88 183 THR B O 1
ATOM 3358 N N . PHE B 1 184 ? -6.586 5.254 -7.824 1 98.94 184 PHE B N 1
ATOM 3359 C CA . PHE B 1 184 ? -5.863 4.18 -8.492 1 98.94 184 PHE B CA 1
ATOM 3360 C C . PHE B 1 184 ? -6.418 2.818 -8.094 1 98.94 184 PHE B C 1
ATOM 3362 O O . PHE B 1 184 ? -6.609 1.946 -8.945 1 98.94 184 PHE B O 1
ATOM 3369 N N . LEU B 1 185 ? -6.68 2.592 -6.82 1 98.88 185 LEU B N 1
ATOM 3370 C CA . LEU B 1 185 ? -7.242 1.342 -6.316 1 98.88 185 LEU B CA 1
ATOM 3371 C C . LEU B 1 185 ? -8.609 1.07 -6.938 1 98.88 185 LEU B C 1
ATOM 3373 O O . LEU B 1 185 ? -8.898 -0.058 -7.34 1 98.88 185 LEU B O 1
ATOM 3377 N N . GLU B 1 186 ? -9.453 2.113 -7 1 98.81 186 GLU B N 1
ATOM 3378 C CA . GLU B 1 186 ? -10.758 1.962 -7.645 1 98.81 186 GLU B CA 1
ATOM 3379 C C . GLU B 1 186 ? -10.602 1.504 -9.094 1 98.81 186 GLU B C 1
ATOM 3381 O O . GLU B 1 186 ? -11.359 0.65 -9.562 1 98.81 186 GLU B O 1
ATOM 3386 N N . ALA B 1 187 ? -9.664 2.1 -9.758 1 98.88 187 ALA B N 1
ATOM 3387 C CA . ALA B 1 187 ? -9.422 1.755 -11.156 1 98.88 187 ALA B CA 1
ATOM 3388 C C . ALA B 1 187 ? -8.969 0.302 -11.289 1 98.88 187 ALA B C 1
ATOM 3390 O O . ALA B 1 187 ? -9.383 -0.397 -12.219 1 98.88 187 ALA B O 1
ATOM 3391 N N . LEU B 1 188 ? -8.086 -0.193 -10.422 1 98.94 188 LEU B N 1
ATOM 3392 C CA . LEU B 1 188 ? -7.664 -1.589 -10.422 1 98.94 188 LEU B CA 1
ATOM 3393 C C . LEU B 1 188 ? -8.852 -2.521 -10.227 1 98.94 188 LEU B C 1
ATOM 3395 O O . LEU B 1 188 ? -8.992 -3.514 -10.945 1 98.94 188 LEU B O 1
ATOM 3399 N N . ILE B 1 189 ? -9.695 -2.184 -9.203 1 98.88 189 ILE B N 1
ATOM 3400 C CA . ILE B 1 189 ? -10.867 -2.998 -8.906 1 98.88 189 ILE B CA 1
ATOM 3401 C C . ILE B 1 189 ? -11.766 -3.078 -10.141 1 98.88 189 ILE B C 1
ATOM 3403 O O . ILE B 1 189 ? -12.156 -4.168 -10.562 1 98.88 189 ILE B O 1
ATOM 3407 N N . ASP B 1 190 ? -12.055 -1.923 -10.742 1 98.88 190 ASP B N 1
ATOM 3408 C CA . ASP B 1 190 ? -12.891 -1.882 -11.938 1 98.88 190 ASP B CA 1
ATOM 3409 C C . ASP B 1 190 ? -12.242 -2.641 -13.094 1 98.88 190 ASP B C 1
ATOM 3411 O O . ASP B 1 190 ? -12.93 -3.256 -13.906 1 98.88 190 ASP B O 1
ATOM 3415 N N . GLY B 1 191 ? -10.906 -2.529 -13.195 1 98.88 191 GLY B N 1
ATOM 3416 C CA . GLY B 1 191 ? -10.195 -3.314 -14.188 1 98.88 191 GLY B CA 1
ATOM 3417 C C . GLY B 1 191 ? -10.367 -4.809 -14.008 1 98.88 191 GLY B C 1
ATOM 3418 O O . GLY B 1 191 ? -10.523 -5.547 -14.984 1 98.88 191 GLY B O 1
ATOM 3419 N N . GLY B 1 192 ? -10.289 -5.289 -12.75 1 98.88 192 GLY B N 1
ATOM 3420 C CA . GLY B 1 192 ? -10.578 -6.684 -12.469 1 98.88 192 GLY B CA 1
ATOM 3421 C C . GLY B 1 192 ? -11.977 -7.102 -12.875 1 98.88 192 GLY B C 1
ATOM 3422 O O . GLY B 1 192 ? -12.172 -8.156 -13.477 1 98.88 192 GLY B O 1
ATOM 3423 N N . VAL B 1 193 ? -12.969 -6.277 -12.555 1 98.88 193 VAL B N 1
ATOM 3424 C CA . VAL B 1 193 ? -14.352 -6.547 -12.922 1 98.88 193 VAL B CA 1
ATOM 3425 C C . VAL B 1 193 ? -14.484 -6.586 -14.438 1 98.88 193 VAL B C 1
ATOM 3427 O O . VAL B 1 193 ? -15.133 -7.48 -14.992 1 98.88 193 VAL B O 1
ATOM 3430 N N . LEU B 1 194 ? -13.914 -5.613 -15.109 1 98.81 194 LEU B N 1
ATOM 3431 C CA . LEU B 1 194 ? -13.914 -5.57 -16.562 1 98.81 194 LEU B CA 1
ATOM 3432 C C . LEU B 1 194 ? -13.352 -6.863 -17.156 1 98.81 194 LEU B C 1
ATOM 3434 O O . LEU B 1 194 ? -13.852 -7.363 -18.156 1 98.81 194 LEU B O 1
ATOM 3438 N N . ALA B 1 195 ? -12.352 -7.43 -16.5 1 98.69 195 ALA B N 1
ATOM 3439 C CA . ALA B 1 195 ? -11.672 -8.633 -16.969 1 98.69 195 ALA B CA 1
ATOM 3440 C C . ALA B 1 195 ? -12.477 -9.883 -16.641 1 98.69 195 ALA B C 1
ATOM 3442 O O . ALA B 1 195 ? -12.102 -10.992 -17.031 1 98.69 195 ALA B O 1
ATOM 3443 N N . GLY B 1 196 ? -13.57 -9.727 -15.859 1 98.5 196 GLY B N 1
ATOM 3444 C CA . GLY B 1 196 ? -14.484 -10.844 -15.672 1 98.5 196 GLY B CA 1
ATOM 3445 C C . GLY B 1 196 ? -14.57 -11.297 -14.227 1 98.5 196 GLY B C 1
ATOM 3446 O O . GLY B 1 196 ? -15.344 -12.203 -13.906 1 98.5 196 GLY B O 1
ATOM 3447 N N . LEU B 1 197 ? -13.883 -10.695 -13.328 1 98.88 197 LEU B N 1
ATOM 3448 C CA . LEU B 1 197 ? -13.922 -11.102 -11.922 1 98.88 197 LEU B CA 1
ATOM 3449 C C . LEU B 1 197 ? -15.164 -10.539 -11.234 1 98.88 197 LEU B C 1
ATOM 3451 O O . LEU B 1 197 ? -15.555 -9.398 -11.477 1 98.88 197 LEU B O 1
ATOM 3455 N N . PRO B 1 198 ? -15.781 -11.398 -10.352 1 98.69 198 PRO B N 1
ATOM 3456 C CA . PRO B 1 198 ? -16.766 -10.789 -9.453 1 98.69 198 PRO B CA 1
ATOM 3457 C C . PRO B 1 198 ? -16.172 -9.672 -8.594 1 98.69 198 PRO B C 1
ATOM 3459 O O . PRO B 1 198 ? -15.031 -9.773 -8.148 1 98.69 198 PRO B O 1
ATOM 3462 N N . ARG B 1 199 ? -16.984 -8.656 -8.336 1 98.12 199 ARG B N 1
ATOM 3463 C CA . ARG B 1 199 ? -16.484 -7.434 -7.703 1 98.12 199 ARG B CA 1
ATOM 3464 C C . ARG B 1 199 ? -15.859 -7.742 -6.348 1 98.12 199 ARG B C 1
ATOM 3466 O O . ARG B 1 199 ? -14.781 -7.234 -6.027 1 98.12 199 ARG B O 1
ATOM 3473 N N . PRO B 1 200 ? -16.453 -8.617 -5.453 1 98.19 200 PRO B N 1
ATOM 3474 C CA . PRO B 1 200 ? -15.805 -8.883 -4.16 1 98.19 200 PRO B CA 1
ATOM 3475 C C . PRO B 1 200 ? -14.422 -9.5 -4.305 1 98.19 200 PRO B C 1
ATOM 3477 O O . PRO B 1 200 ? -13.516 -9.188 -3.525 1 98.19 200 PRO B O 1
ATOM 3480 N N . ILE B 1 201 ? -14.211 -10.375 -5.309 1 98.56 201 ILE B N 1
ATOM 3481 C CA . ILE B 1 201 ? -12.922 -11 -5.57 1 98.56 201 ILE B CA 1
ATOM 3482 C C . ILE B 1 201 ? -11.938 -9.961 -6.09 1 98.56 201 ILE B C 1
ATOM 3484 O O . ILE B 1 201 ? -10.789 -9.898 -5.637 1 98.56 201 ILE B O 1
ATOM 3488 N N . ALA B 1 202 ? -12.422 -9.102 -7.031 1 98.81 202 ALA B N 1
ATOM 3489 C CA . ALA B 1 202 ? -11.586 -8.031 -7.57 1 98.81 202 ALA B CA 1
ATOM 3490 C C . ALA B 1 202 ? -11.117 -7.086 -6.461 1 98.81 202 ALA B C 1
ATOM 3492 O O . ALA B 1 202 ? -9.961 -6.672 -6.438 1 98.81 202 ALA B O 1
ATOM 3493 N N . GLU B 1 203 ? -12.047 -6.73 -5.559 1 98.62 203 GLU B N 1
ATOM 3494 C CA . GLU B 1 203 ? -11.734 -5.836 -4.449 1 98.62 203 GLU B CA 1
ATOM 3495 C C . GLU B 1 203 ? -10.68 -6.445 -3.527 1 98.62 203 GLU B C 1
ATOM 3497 O O . GLU B 1 203 ? -9.719 -5.773 -3.148 1 98.62 203 GLU B O 1
ATOM 3502 N N . GLN B 1 204 ? -10.859 -7.691 -3.184 1 98.38 204 GLN B N 1
ATOM 3503 C CA . GLN B 1 204 ? -9.93 -8.375 -2.289 1 98.38 204 GLN B CA 1
ATOM 3504 C C . GLN B 1 204 ? -8.539 -8.477 -2.914 1 98.38 204 GLN B C 1
ATOM 3506 O O . GLN B 1 204 ? -7.539 -8.148 -2.273 1 98.38 204 GLN B O 1
ATOM 3511 N N . LEU B 1 205 ? -8.453 -8.898 -4.145 1 98.81 205 LEU B N 1
ATOM 3512 C CA . LEU B 1 205 ? -7.18 -9.102 -4.824 1 98.81 205 LEU B CA 1
ATOM 3513 C C . LEU B 1 205 ? -6.48 -7.77 -5.074 1 98.81 205 LEU B C 1
ATOM 3515 O O . LEU B 1 205 ? -5.266 -7.656 -4.879 1 98.81 205 LEU B O 1
ATOM 3519 N N . ALA B 1 206 ? -7.254 -6.75 -5.512 1 98.88 206 ALA B N 1
ATOM 3520 C CA . ALA B 1 206 ? -6.668 -5.441 -5.801 1 98.88 206 ALA B CA 1
ATOM 3521 C C . ALA B 1 206 ? -6.109 -4.797 -4.535 1 98.88 206 ALA B C 1
ATOM 3523 O O . ALA B 1 206 ? -4.988 -4.281 -4.535 1 98.88 206 ALA B O 1
ATOM 3524 N N . THR B 1 207 ? -6.91 -4.812 -3.441 1 98.81 207 THR B N 1
ATOM 3525 C CA . THR B 1 207 ? -6.496 -4.191 -2.188 1 98.81 207 THR B CA 1
ATOM 3526 C C . THR B 1 207 ? -5.262 -4.887 -1.619 1 98.81 207 THR B C 1
ATOM 3528 O O . THR B 1 207 ? -4.312 -4.223 -1.193 1 98.81 207 THR B O 1
ATOM 3531 N N . GLN B 1 208 ? -5.238 -6.219 -1.631 1 98.81 208 GLN B N 1
ATOM 3532 C CA . GLN B 1 208 ? -4.102 -6.988 -1.14 1 98.81 208 GLN B CA 1
ATOM 3533 C C . GLN B 1 208 ? -2.857 -6.734 -1.987 1 98.81 208 GLN B C 1
ATOM 3535 O O . GLN B 1 208 ? -1.744 -6.672 -1.463 1 98.81 208 GLN B O 1
ATOM 3540 N N . THR B 1 209 ? -3.057 -6.645 -3.297 1 98.88 209 THR B N 1
ATOM 3541 C CA . THR B 1 209 ? -1.952 -6.391 -4.215 1 98.88 209 THR B CA 1
ATOM 3542 C C . THR B 1 209 ? -1.338 -5.02 -3.957 1 98.88 209 THR B C 1
ATOM 3544 O O . THR B 1 209 ? -0.114 -4.879 -3.916 1 98.88 209 THR B O 1
ATOM 3547 N N . LEU B 1 210 ? -2.211 -4 -3.828 1 98.88 210 LEU B N 1
ATOM 3548 C CA . LEU B 1 210 ? -1.737 -2.654 -3.521 1 98.88 210 LEU B CA 1
ATOM 3549 C C . LEU B 1 210 ? -0.96 -2.639 -2.209 1 98.88 210 LEU B C 1
ATOM 3551 O O . LEU B 1 210 ? 0.155 -2.117 -2.15 1 98.88 210 LEU B O 1
ATOM 3555 N N . TYR B 1 211 ? -1.493 -3.219 -1.17 1 98.81 211 TYR B N 1
ATOM 3556 C CA . TYR B 1 211 ? -0.88 -3.26 0.152 1 98.81 211 TYR B CA 1
ATOM 3557 C C . TYR B 1 211 ? 0.444 -4.012 0.117 1 98.81 211 TYR B C 1
ATOM 3559 O O . TYR B 1 211 ? 1.459 -3.521 0.617 1 98.81 211 TYR B O 1
ATOM 3567 N N . GLY B 1 212 ? 0.403 -5.176 -0.421 1 98.75 212 GLY B N 1
ATOM 3568 C CA . GLY B 1 212 ? 1.605 -5.992 -0.483 1 98.75 212 GLY B CA 1
ATOM 3569 C C . GLY B 1 212 ? 2.727 -5.344 -1.273 1 98.75 212 GLY B C 1
ATOM 3570 O O . GLY B 1 212 ? 3.895 -5.434 -0.893 1 98.75 212 GLY B O 1
ATOM 3571 N N . SER B 1 213 ? 2.408 -4.734 -2.438 1 98.81 213 SER B N 1
ATOM 3572 C CA . SER B 1 213 ? 3.418 -4.055 -3.244 1 98.81 213 SER B CA 1
ATOM 3573 C C . SER B 1 213 ? 4.039 -2.887 -2.484 1 98.81 213 SER B C 1
ATOM 3575 O O . SER B 1 213 ? 5.254 -2.688 -2.527 1 98.81 213 SER B O 1
ATOM 3577 N N . ALA B 1 214 ? 3.168 -2.133 -1.812 1 98.69 214 ALA B N 1
ATOM 3578 C CA . ALA B 1 214 ? 3.672 -1.023 -1.006 1 98.69 214 ALA B CA 1
ATOM 3579 C C . ALA B 1 214 ? 4.574 -1.525 0.118 1 98.69 214 ALA B C 1
ATOM 3581 O O . ALA B 1 214 ? 5.621 -0.937 0.391 1 98.69 214 ALA B O 1
ATOM 3582 N N . LYS B 1 215 ? 4.156 -2.566 0.793 1 98.25 215 LYS B N 1
ATOM 3583 C CA . LYS B 1 215 ? 4.938 -3.184 1.859 1 98.25 215 LYS B CA 1
ATOM 3584 C C . LYS B 1 215 ? 6.281 -3.682 1.337 1 98.25 215 LYS B C 1
ATOM 3586 O O . LYS B 1 215 ? 7.309 -3.527 2.002 1 98.25 215 LYS B O 1
ATOM 3591 N N . LEU B 1 216 ? 6.258 -4.297 0.168 1 98.12 216 LEU B N 1
ATOM 3592 C CA . LEU B 1 216 ? 7.48 -4.781 -0.462 1 98.12 216 LEU B CA 1
ATOM 3593 C C . LEU B 1 216 ? 8.469 -3.641 -0.682 1 98.12 216 LEU B C 1
ATOM 3595 O O . LEU B 1 216 ? 9.656 -3.77 -0.366 1 98.12 216 LEU B O 1
ATOM 3599 N N . ALA B 1 217 ? 7.988 -2.531 -1.229 1 98.12 217 ALA B N 1
ATOM 3600 C CA . ALA B 1 217 ? 8.836 -1.36 -1.441 1 98.12 217 ALA B CA 1
ATOM 3601 C C . ALA B 1 217 ? 9.391 -0.837 -0.119 1 98.12 217 ALA B C 1
ATOM 3603 O O . ALA B 1 217 ? 10.57 -0.5 -0.025 1 98.12 217 ALA B O 1
ATOM 3604 N N . MET B 1 218 ? 8.57 -0.785 0.89 1 97.06 218 MET B N 1
ATOM 3605 C CA . MET B 1 218 ? 8.945 -0.242 2.193 1 97.06 218 MET B CA 1
ATOM 3606 C C . MET B 1 218 ? 9.992 -1.123 2.871 1 97.06 218 MET B C 1
ATOM 3608 O O . MET B 1 218 ? 10.961 -0.618 3.438 1 97.06 218 MET B O 1
ATOM 3612 N N . GLU B 1 219 ? 9.852 -2.428 2.84 1 96.5 219 GLU B N 1
ATOM 3613 C CA . GLU B 1 219 ? 10.695 -3.34 3.607 1 96.5 219 GLU B CA 1
ATOM 3614 C C . GLU B 1 219 ? 12.016 -3.594 2.898 1 96.5 219 GLU B C 1
ATOM 3616 O O . GLU B 1 219 ? 13.055 -3.734 3.547 1 96.5 219 GLU B O 1
ATOM 3621 N N . THR B 1 220 ? 11.938 -3.703 1.594 1 95.56 220 THR B N 1
ATOM 3622 C CA . THR B 1 220 ? 13.156 -4.02 0.866 1 95.56 220 THR B CA 1
ATOM 3623 C C . THR B 1 220 ? 13.992 -2.764 0.633 1 95.56 220 THR B C 1
ATOM 3625 O O . THR B 1 220 ? 15.195 -2.848 0.388 1 95.56 220 THR B O 1
ATOM 3628 N N . ARG B 1 221 ? 13.414 -1.562 0.588 1 95.62 221 ARG B N 1
ATOM 3629 C CA . ARG B 1 221 ? 14.023 -0.268 0.306 1 95.62 221 ARG B CA 1
ATOM 3630 C C . ARG B 1 221 ? 14.633 -0.243 -1.093 1 95.62 221 ARG B C 1
ATOM 3632 O O . ARG B 1 221 ? 15.523 0.566 -1.375 1 95.62 221 ARG B O 1
ATOM 3639 N N . GLU B 1 222 ? 14.219 -1.212 -1.885 1 96.31 222 GLU B N 1
ATOM 3640 C CA . GLU B 1 222 ? 14.633 -1.189 -3.283 1 96.31 222 GLU B CA 1
ATOM 3641 C C . GLU B 1 222 ? 13.867 -0.131 -4.07 1 96.31 222 GLU B C 1
ATOM 3643 O O . GLU B 1 222 ? 12.688 0.1 -3.82 1 96.31 222 GLU B O 1
ATOM 3648 N N . PRO B 1 223 ? 14.578 0.507 -5.051 1 97.5 223 PRO B N 1
ATOM 3649 C CA . PRO B 1 223 ? 13.852 1.455 -5.902 1 97.5 223 PRO B CA 1
ATOM 3650 C C . PRO B 1 223 ? 12.68 0.812 -6.633 1 97.5 223 PRO B C 1
ATOM 3652 O O . PRO B 1 223 ? 12.766 -0.347 -7.051 1 97.5 223 PRO B O 1
ATOM 3655 N N . ALA B 1 224 ? 11.625 1.57 -6.836 1 97.5 224 ALA B N 1
ATOM 3656 C CA . ALA B 1 224 ? 10.414 1.1 -7.5 1 97.5 224 ALA B CA 1
ATOM 3657 C C . ALA B 1 224 ? 10.734 0.512 -8.875 1 97.5 224 ALA B C 1
ATOM 3659 O O . ALA B 1 224 ? 10.125 -0.475 -9.289 1 97.5 224 ALA B O 1
ATOM 3660 N N . ALA B 1 225 ? 11.641 1.152 -9.57 1 97.38 225 ALA B N 1
ATOM 3661 C CA . ALA B 1 225 ? 12.023 0.687 -10.906 1 97.38 225 ALA B CA 1
ATOM 3662 C C . ALA B 1 225 ? 12.602 -0.726 -10.844 1 97.38 225 ALA B C 1
ATOM 3664 O O . ALA B 1 225 ? 12.383 -1.53 -11.758 1 97.38 225 ALA B O 1
ATOM 3665 N N . VAL B 1 226 ? 13.398 -1.007 -9.852 1 97.62 226 VAL B N 1
ATOM 3666 C CA . VAL B 1 226 ? 14 -2.322 -9.672 1 97.62 226 VAL B CA 1
ATOM 3667 C C . VAL B 1 226 ? 12.914 -3.35 -9.352 1 97.62 226 VAL B C 1
ATOM 3669 O O . VAL B 1 226 ? 12.891 -4.438 -9.938 1 97.62 226 VAL B O 1
ATOM 3672 N N . LEU B 1 227 ? 12 -3.059 -8.445 1 97.88 227 LEU B N 1
ATOM 3673 C CA . LEU B 1 227 ? 10.906 -3.951 -8.078 1 97.88 227 LEU B CA 1
ATOM 3674 C C . LEU B 1 227 ? 10 -4.223 -9.273 1 97.88 227 LEU B C 1
ATOM 3676 O O . LEU B 1 227 ? 9.547 -5.352 -9.477 1 97.88 227 LEU B O 1
ATOM 3680 N N . LYS B 1 228 ? 9.719 -3.145 -10.047 1 97.88 228 LYS B N 1
ATOM 3681 C CA . LYS B 1 228 ? 8.953 -3.289 -11.289 1 97.88 228 LYS B CA 1
ATOM 3682 C C . LYS B 1 228 ? 9.617 -4.281 -12.234 1 97.88 228 LYS B C 1
ATOM 3684 O O . LYS B 1 228 ? 8.945 -5.129 -12.82 1 97.88 228 LYS B O 1
ATOM 3689 N N . GLY B 1 229 ? 10.922 -4.18 -12.359 1 96.38 229 GLY B N 1
ATOM 3690 C CA . GLY B 1 229 ? 11.68 -5.098 -13.195 1 96.38 229 GLY B CA 1
ATOM 3691 C C . GLY B 1 229 ? 11.562 -6.543 -12.75 1 96.38 229 GLY B C 1
ATOM 3692 O O . GLY B 1 229 ? 11.516 -7.457 -13.578 1 96.38 229 GLY B O 1
ATOM 3693 N N . LYS B 1 230 ? 11.484 -6.773 -11.508 1 93.56 230 LYS B N 1
ATOM 3694 C CA . LYS B 1 230 ? 11.453 -8.117 -10.938 1 93.56 230 LYS B CA 1
ATOM 3695 C C . LYS B 1 230 ? 10.125 -8.812 -11.227 1 93.56 230 LYS B C 1
ATOM 3697 O O . LYS B 1 230 ? 10.039 -10.039 -11.195 1 93.56 230 LYS B O 1
ATOM 3702 N N . VAL B 1 231 ? 9.086 -8.023 -11.562 1 95.12 231 VAL B N 1
ATOM 3703 C CA . VAL B 1 231 ? 7.781 -8.633 -11.82 1 95.12 231 VAL B CA 1
ATOM 3704 C C . VAL B 1 231 ? 7.461 -8.555 -13.305 1 95.12 231 VAL B C 1
ATOM 3706 O O . VAL B 1 231 ? 6.336 -8.844 -13.727 1 95.12 231 VAL B O 1
ATOM 3709 N N . THR B 1 232 ? 8.391 -8.156 -14.078 1 95.12 232 THR B N 1
ATOM 3710 C CA . THR B 1 232 ? 8.203 -8.031 -15.523 1 95.12 232 THR B CA 1
ATOM 3711 C C . THR B 1 232 ? 9.062 -9.047 -16.266 1 95.12 232 THR B C 1
ATOM 3713 O O . THR B 1 232 ? 10.289 -8.945 -16.281 1 95.12 232 THR B O 1
ATOM 3716 N N . SER B 1 233 ? 8.461 -10.023 -16.875 1 91.5 233 SER B N 1
ATOM 3717 C CA . SER B 1 233 ? 9.148 -11.031 -17.672 1 91.5 233 SER B CA 1
ATOM 3718 C C . SER B 1 233 ? 9.07 -10.711 -19.172 1 91.5 233 SER B C 1
ATOM 3720 O O . SER B 1 233 ? 8.172 -9.992 -19.609 1 91.5 233 SER B O 1
ATOM 3722 N N . PRO B 1 234 ? 10.062 -11.18 -19.984 1 92.75 234 PRO B N 1
ATOM 3723 C CA . PRO B 1 234 ? 10.039 -10.938 -21.422 1 92.75 234 PRO B CA 1
ATOM 3724 C C . PRO B 1 234 ? 8.758 -11.43 -22.078 1 92.75 234 PRO B C 1
ATOM 3726 O O . PRO B 1 234 ? 8.453 -12.617 -22.031 1 92.75 234 PRO B O 1
ATOM 3729 N N . GLY B 1 235 ? 8.016 -10.477 -22.688 1 93.56 235 GLY B N 1
ATOM 3730 C CA . GLY B 1 235 ? 6.789 -10.82 -23.406 1 93.56 235 GLY B CA 1
ATOM 3731 C C . GLY B 1 235 ? 5.668 -11.258 -22.484 1 93.56 235 GLY B C 1
ATOM 3732 O O . GLY B 1 235 ? 4.68 -11.844 -22.922 1 93.56 235 GLY B O 1
ATOM 3733 N N . GLY B 1 236 ? 5.766 -10.953 -21.203 1 95.19 236 GLY B N 1
ATOM 3734 C CA . GLY B 1 236 ? 4.812 -11.438 -20.219 1 95.19 236 GLY B CA 1
ATOM 3735 C C . GLY B 1 236 ? 3.59 -10.547 -20.094 1 95.19 236 GLY B C 1
ATOM 3736 O O . GLY B 1 236 ? 3.396 -9.625 -20.875 1 95.19 236 GLY B O 1
ATOM 3737 N N . THR B 1 237 ? 2.742 -10.891 -19.109 1 97.56 237 THR B N 1
ATOM 3738 C CA . THR B 1 237 ? 1.481 -10.188 -18.891 1 97.56 237 THR B CA 1
ATOM 3739 C C . THR B 1 237 ? 1.727 -8.805 -18.297 1 97.56 237 THR B C 1
ATOM 3741 O O . THR B 1 237 ? 1.109 -7.824 -18.734 1 97.56 237 THR B O 1
ATOM 3744 N N . THR B 1 238 ? 2.668 -8.672 -17.406 1 98.12 238 THR B N 1
ATOM 3745 C CA . THR B 1 238 ? 2.914 -7.422 -16.688 1 98.12 238 THR B CA 1
ATOM 3746 C C . THR B 1 238 ? 3.395 -6.34 -17.656 1 98.12 238 THR B C 1
ATOM 3748 O O . THR B 1 238 ? 2.912 -5.207 -17.609 1 98.12 238 THR B O 1
ATOM 3751 N N . ILE B 1 239 ? 4.398 -6.676 -18.531 1 98.38 239 ILE B N 1
ATOM 3752 C CA . ILE B 1 239 ? 4.938 -5.684 -19.453 1 98.38 239 ILE B CA 1
ATOM 3753 C C . ILE B 1 239 ? 3.855 -5.25 -20.438 1 98.38 239 ILE B C 1
ATOM 3755 O O . ILE B 1 239 ? 3.818 -4.09 -20.859 1 98.38 239 ILE B O 1
ATOM 3759 N N . THR B 1 240 ? 3 -6.168 -20.797 1 98.56 240 THR B N 1
ATOM 3760 C CA . THR B 1 240 ? 1.89 -5.832 -21.672 1 98.56 240 THR B CA 1
ATOM 3761 C C . THR B 1 240 ? 0.972 -4.805 -21.031 1 98.56 240 THR B C 1
ATOM 3763 O O . THR B 1 240 ? 0.55 -3.844 -21.672 1 98.56 240 THR B O 1
ATOM 3766 N N . GLY B 1 241 ? 0.626 -5.008 -19.75 1 98.81 241 GLY B N 1
ATOM 3767 C CA . GLY B 1 241 ? -0.15 -4.02 -19.016 1 98.81 241 GLY B CA 1
ATOM 3768 C C . GLY B 1 241 ? 0.563 -2.689 -18.875 1 98.81 241 GLY B C 1
ATOM 3769 O O . GLY B 1 241 ? -0.045 -1.631 -19.047 1 98.81 241 GLY B O 1
ATOM 3770 N N . ILE B 1 242 ? 1.834 -2.701 -18.562 1 98.88 242 ILE B N 1
ATOM 3771 C CA . ILE B 1 242 ? 2.625 -1.49 -18.375 1 98.88 242 ILE B CA 1
ATOM 3772 C C . ILE B 1 242 ? 2.674 -0.694 -19.672 1 98.88 242 ILE B C 1
ATOM 3774 O O . ILE B 1 242 ? 2.635 0.539 -19.656 1 98.88 242 ILE B O 1
ATOM 3778 N N . GLN B 1 243 ? 2.836 -1.386 -20.812 1 98.75 243 GLN B N 1
ATOM 3779 C CA . GLN B 1 243 ? 2.803 -0.71 -22.094 1 98.75 243 GLN B CA 1
ATOM 3780 C C . GLN B 1 243 ? 1.548 0.146 -22.25 1 98.75 243 GLN B C 1
ATOM 3782 O O . GLN B 1 243 ? 1.616 1.285 -22.703 1 98.75 243 GLN B O 1
ATOM 3787 N N . VAL B 1 244 ? 0.423 -0.408 -21.844 1 98.81 244 VAL B N 1
ATOM 3788 C CA . VAL B 1 244 ? -0.847 0.306 -21.922 1 98.81 244 VAL B CA 1
ATOM 3789 C C . VAL B 1 244 ? -0.815 1.525 -21.016 1 98.81 244 VAL B C 1
ATOM 3791 O O . VAL B 1 244 ? -1.291 2.602 -21.375 1 98.81 244 VAL B O 1
ATOM 3794 N N . LEU B 1 245 ? -0.293 1.381 -19.781 1 98.81 245 LEU B N 1
ATOM 3795 C CA . LEU B 1 245 ? -0.164 2.506 -18.859 1 98.81 245 LEU B CA 1
ATOM 3796 C C . LEU B 1 245 ? 0.656 3.629 -19.484 1 98.81 245 LEU B C 1
ATOM 3798 O O . LEU B 1 245 ? 0.311 4.805 -19.359 1 98.81 245 LEU B O 1
ATOM 3802 N N . GLU B 1 246 ? 1.767 3.217 -20.141 1 98.38 246 GLU B N 1
ATOM 3803 C CA . GLU B 1 246 ? 2.637 4.199 -20.781 1 98.38 246 GLU B CA 1
ATOM 3804 C C . GLU B 1 246 ? 1.935 4.879 -21.938 1 98.38 246 GLU B C 1
ATOM 3806 O O . GLU B 1 246 ? 2.029 6.098 -22.109 1 98.38 246 GLU B O 1
ATOM 3811 N N . GLU B 1 247 ? 1.266 4.145 -22.75 1 98.44 247 GLU B N 1
ATOM 3812 C CA . GLU B 1 247 ? 0.526 4.691 -23.875 1 98.44 247 GLU B CA 1
ATOM 3813 C C . GLU B 1 247 ? -0.567 5.648 -23.406 1 98.44 247 GLU B C 1
ATOM 3815 O O . GLU B 1 247 ? -0.874 6.629 -24.094 1 98.44 247 GLU B O 1
ATOM 3820 N N . GLY B 1 248 ? -1.12 5.391 -22.25 1 98.31 248 GLY B N 1
ATOM 3821 C CA . GLY B 1 248 ? -2.164 6.227 -21.688 1 98.31 248 GLY B CA 1
ATOM 3822 C C . GLY B 1 248 ? -1.622 7.383 -20.859 1 98.31 248 GLY B C 1
ATOM 3823 O O . GLY B 1 248 ? -2.389 8.133 -20.25 1 9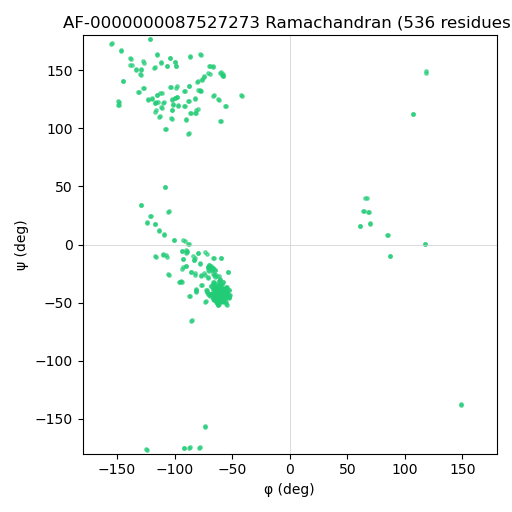8.31 248 GLY B O 1
ATOM 3824 N N . CYS B 1 249 ? -0.325 7.527 -20.734 1 98.06 249 CYS B N 1
ATOM 3825 C CA . CYS B 1 249 ? 0.373 8.633 -20.094 1 98.06 249 CYS B CA 1
ATOM 3826 C C . CYS B 1 249 ? 0.103 8.633 -18.594 1 98.06 249 CYS B C 1
ATOM 3828 O O . CYS B 1 249 ? -0.114 9.695 -18 1 98.06 249 CYS B O 1
ATOM 3830 N N . LEU B 1 250 ? 0.076 7.488 -18.016 1 98.56 250 LEU B N 1
ATOM 3831 C CA . LEU B 1 250 ? -0.199 7.387 -16.594 1 98.56 250 LEU B CA 1
ATOM 3832 C C . LEU B 1 250 ? 0.782 8.234 -15.781 1 98.56 250 LEU B C 1
ATOM 3834 O O . LEU B 1 250 ? 0.373 9.031 -14.938 1 98.56 250 LEU B O 1
ATOM 3838 N N . ARG B 1 251 ? 2.109 8.102 -16.062 1 98.12 251 ARG B N 1
ATOM 3839 C CA . ARG B 1 251 ? 3.133 8.766 -15.258 1 98.12 251 ARG B CA 1
ATOM 3840 C C . ARG B 1 251 ? 2.996 10.289 -15.352 1 98.12 251 ARG B C 1
ATOM 3842 O O . ARG B 1 251 ? 2.982 10.977 -14.336 1 98.12 251 ARG B O 1
ATOM 3849 N N . GLY B 1 252 ? 2.846 10.781 -16.562 1 98.56 252 GLY B N 1
ATOM 3850 C CA . GLY B 1 252 ? 2.684 12.219 -16.734 1 98.56 252 GLY B CA 1
ATOM 3851 C C . GLY B 1 252 ? 1.451 12.766 -16.047 1 98.56 252 GLY B C 1
ATOM 3852 O O . GLY B 1 252 ? 1.49 13.859 -15.461 1 98.56 252 GLY B O 1
ATOM 3853 N N . THR B 1 253 ? 0.351 12.062 -16.156 1 98.81 253 THR B N 1
ATOM 3854 C CA . THR B 1 253 ? -0.913 12.461 -15.547 1 98.81 253 THR B CA 1
ATOM 3855 C C . THR B 1 253 ? -0.777 12.555 -14.031 1 98.81 253 THR B C 1
ATOM 3857 O O . THR B 1 253 ? -1.236 13.523 -13.422 1 98.81 253 THR B O 1
ATOM 3860 N N . VAL B 1 254 ? -0.133 11.57 -13.406 1 98.94 254 VAL B N 1
ATOM 3861 C CA . VAL B 1 254 ? 0.047 11.547 -11.961 1 98.94 254 VAL B CA 1
ATOM 3862 C C . VAL B 1 254 ? 0.967 12.688 -11.531 1 98.94 254 VAL B C 1
ATOM 3864 O O . VAL B 1 254 ? 0.707 13.359 -10.531 1 98.94 254 VAL B O 1
ATOM 3867 N N . MET B 1 255 ? 2.072 12.906 -12.242 1 98.88 255 MET B N 1
ATOM 3868 C CA . MET B 1 255 ? 2.984 14 -11.945 1 98.88 255 MET B CA 1
ATOM 3869 C C . MET B 1 255 ? 2.254 15.344 -11.977 1 98.88 255 MET B C 1
ATOM 3871 O O . MET B 1 255 ? 2.412 16.156 -11.07 1 98.88 255 MET B O 1
ATOM 3875 N N . THR B 1 256 ? 1.442 15.562 -12.984 1 98.88 256 THR B N 1
ATOM 3876 C CA . THR B 1 256 ? 0.704 16.812 -13.133 1 98.88 256 THR B CA 1
ATOM 3877 C C . THR B 1 256 ? -0.305 16.984 -12 1 98.88 256 THR B C 1
ATOM 3879 O O . THR B 1 256 ? -0.551 18.094 -11.539 1 98.88 256 THR B O 1
ATOM 3882 N N . ALA B 1 257 ? -0.923 15.859 -11.57 1 98.94 257 ALA B N 1
ATOM 3883 C CA . ALA B 1 257 ? -1.854 15.906 -10.445 1 98.94 257 ALA B CA 1
ATOM 3884 C C . ALA B 1 257 ? -1.169 16.422 -9.188 1 98.94 257 ALA B C 1
ATOM 3886 O O . ALA B 1 257 ? -1.711 17.281 -8.484 1 98.94 257 ALA B O 1
ATOM 3887 N N . VAL B 1 258 ? 0.024 15.914 -8.867 1 98.94 258 VAL B N 1
ATOM 3888 C CA . VAL B 1 258 ? 0.782 16.359 -7.703 1 98.94 258 VAL B CA 1
ATOM 3889 C C . VAL B 1 258 ? 1.101 17.844 -7.828 1 98.94 258 VAL B C 1
ATOM 3891 O O . VAL B 1 258 ? 0.954 18.594 -6.867 1 98.94 258 VAL B O 1
ATOM 3894 N N . GLU B 1 259 ? 1.545 18.234 -8.992 1 98.81 259 GLU B N 1
ATOM 3895 C CA . GLU B 1 259 ? 1.878 19.641 -9.234 1 98.81 259 GLU B CA 1
ATOM 3896 C C . GLU B 1 259 ? 0.66 20.531 -9.047 1 98.81 259 GLU B C 1
ATOM 3898 O O . GLU B 1 259 ? 0.753 21.594 -8.414 1 98.81 259 GLU B O 1
ATOM 3903 N N . ALA B 1 260 ? -0.468 20.172 -9.609 1 98.88 260 ALA B N 1
ATOM 3904 C CA . ALA B 1 260 ? -1.692 20.953 -9.492 1 98.88 260 ALA B CA 1
ATOM 3905 C C . ALA B 1 260 ? -2.117 21.109 -8.039 1 98.88 260 ALA B C 1
ATOM 3907 O O . ALA B 1 260 ? -2.525 22.188 -7.613 1 98.88 260 ALA B O 1
ATOM 3908 N N . ALA B 1 261 ? -2.082 20.016 -7.316 1 98.81 261 ALA B N 1
ATOM 3909 C CA . ALA B 1 261 ? -2.418 20.062 -5.895 1 98.81 261 ALA B CA 1
ATOM 3910 C C . ALA B 1 261 ? -1.453 20.953 -5.129 1 98.81 261 ALA B C 1
ATOM 3912 O O . ALA B 1 261 ? -1.856 21.656 -4.199 1 98.81 261 ALA B O 1
ATOM 3913 N N . THR B 1 262 ? -0.168 20.875 -5.434 1 98.75 262 THR B N 1
ATOM 3914 C CA . THR B 1 262 ? 0.838 21.734 -4.828 1 98.75 262 THR B CA 1
ATOM 3915 C C . THR B 1 262 ? 0.506 23.203 -5.066 1 98.75 262 THR B C 1
ATOM 3917 O O . THR B 1 262 ? 0.561 24.016 -4.141 1 98.75 262 THR B O 1
ATOM 3920 N N . GLU B 1 263 ? 0.187 23.547 -6.312 1 98.56 263 GLU B N 1
ATOM 3921 C CA . GLU B 1 263 ? -0.159 24.922 -6.652 1 98.56 263 GLU B CA 1
ATOM 3922 C C . GLU B 1 263 ? -1.418 25.375 -5.918 1 98.56 263 GLU B C 1
ATOM 3924 O O . GLU B 1 263 ? -1.515 26.531 -5.488 1 98.56 263 GLU B O 1
ATOM 3929 N N . ARG B 1 264 ? -2.373 24.484 -5.816 1 97.88 264 ARG B N 1
ATOM 3930 C CA . ARG B 1 264 ? -3.58 24.812 -5.059 1 97.88 264 ARG B CA 1
ATOM 3931 C C . ARG B 1 264 ? -3.248 25.094 -3.598 1 97.88 264 ARG B C 1
ATOM 3933 O O . ARG B 1 264 ? -3.84 25.984 -2.984 1 97.88 264 ARG B O 1
ATOM 3940 N N . SER B 1 265 ? -2.348 24.312 -3.006 1 97.5 265 SER B N 1
ATOM 3941 C CA . SER B 1 265 ? -1.902 24.547 -1.635 1 97.5 265 SER B CA 1
ATOM 3942 C C . SER B 1 265 ? -1.306 25.938 -1.478 1 97.5 265 SER B C 1
ATOM 3944 O O . SER B 1 265 ? -1.6 26.641 -0.507 1 97.5 265 SER B O 1
ATOM 3946 N N . LYS B 1 266 ? -0.458 26.344 -2.418 1 96.88 266 LYS B N 1
ATOM 3947 C CA . LYS B 1 266 ? 0.115 27.688 -2.4 1 96.88 266 LYS B CA 1
ATOM 3948 C C . LYS B 1 266 ? -0.978 28.75 -2.436 1 96.88 266 LYS B C 1
ATOM 3950 O O . LYS B 1 266 ? -0.897 29.75 -1.725 1 96.88 266 LYS B O 1
ATOM 3955 N N . ALA B 1 267 ? -1.954 28.484 -3.25 1 96.06 267 ALA B N 1
ATOM 3956 C CA . ALA B 1 267 ? -3.049 29.438 -3.414 1 96.06 267 ALA B CA 1
ATOM 3957 C C . ALA B 1 267 ? -3.859 29.562 -2.129 1 96.06 267 ALA B C 1
ATOM 3959 O O . ALA B 1 267 ? -4.359 30.656 -1.811 1 96.06 267 ALA B O 1
ATOM 3960 N N . LEU B 1 268 ? -4.094 28.516 -1.411 1 91.5 268 LEU B N 1
ATOM 3961 C CA . LEU B 1 268 ? -4.832 28.516 -0.152 1 91.5 268 LEU B CA 1
ATOM 3962 C C . LEU B 1 268 ? -4.137 29.406 0.877 1 91.5 268 LEU B C 1
ATOM 3964 O O . LEU B 1 268 ? -4.785 29.953 1.775 1 91.5 268 LEU B O 1
ATOM 3968 N N . GLY B 1 269 ? -2.801 29.562 0.851 1 87.81 269 GLY B N 1
ATOM 3969 C CA . GLY B 1 269 ? -2.035 30.344 1.809 1 87.81 269 GLY B CA 1
ATOM 3970 C C . GLY B 1 269 ? -2.014 31.828 1.487 1 87.81 269 GLY B C 1
ATOM 3971 O O . GLY B 1 269 ? -1.52 32.625 2.279 1 87.81 269 GLY B O 1
ATOM 3972 N N . GLN B 1 270 ? -2.424 32.219 0.296 1 84.12 270 GLN B N 1
ATOM 3973 C CA . GLN B 1 270 ? -2.482 33.594 -0.101 1 84.12 270 GLN B CA 1
ATOM 3974 C C . GLN B 1 270 ? -3.822 34.219 0.28 1 84.12 270 GLN B C 1
ATOM 3976 O O . GLN B 1 270 ? -3.885 35.406 0.642 1 84.12 270 GLN B O 1
#

Solvent-accessible surface area (backbone atoms only — not comparable to full-atom values): 25439 Å² total; per-residue (Å²): 124,84,75,84,50,38,35,12,30,34,28,64,49,70,67,34,44,20,49,53,51,17,28,40,76,66,58,68,33,54,36,82,38,30,31,33,12,26,81,49,64,71,57,30,51,47,47,26,71,74,58,50,30,45,57,42,67,41,48,41,60,25,38,68,73,25,41,36,35,35,40,42,46,58,57,89,54,41,65,68,49,42,57,54,22,40,87,52,60,51,80,76,31,38,40,34,35,51,31,70,32,60,49,67,66,57,53,27,69,67,59,35,80,72,45,24,37,34,44,33,46,50,28,73,23,20,68,65,46,27,13,27,29,40,31,28,64,48,92,60,46,50,72,67,55,54,51,51,52,42,52,50,43,40,39,14,26,42,57,44,81,49,64,65,88,48,48,34,29,44,36,13,33,28,39,18,27,40,34,54,50,25,50,51,49,47,16,43,23,51,9,19,34,74,45,66,36,57,61,74,59,17,44,52,35,38,50,35,22,50,26,13,37,27,46,37,40,66,75,67,67,52,55,43,70,59,57,27,51,76,54,41,50,93,93,33,33,23,45,49,15,48,50,40,28,57,76,43,38,42,47,61,26,44,20,50,11,21,34,45,6,16,53,43,24,52,55,65,47,107,124,85,75,82,52,38,37,12,30,34,28,63,48,71,69,32,43,23,48,53,51,18,29,41,76,66,58,69,31,53,35,81,37,30,32,32,12,27,80,48,65,71,56,30,51,46,46,26,72,74,58,50,30,45,56,42,66,42,49,40,61,25,37,68,73,24,40,36,35,35,40,42,44,57,57,91,53,42,63,68,49,41,59,53,22,39,88,52,58,53,79,77,30,38,41,35,35,50,32,69,32,62,48,68,67,57,54,26,70,68,58,36,80,71,45,23,36,34,45,34,45,49,27,74,22,20,66,66,46,28,13,27,28,38,32,26,63,48,91,60,44,49,73,67,56,53,50,50,52,43,52,51,42,40,39,14,26,41,58,43,82,47,65,66,87,48,48,33,28,42,37,14,34,27,39,19,28,41,35,55,50,25,50,51,49,47,17,42,23,50,9,19,33,72,46,68,38,58,61,72,58,17,44,53,34,39,49,35,22,49,26,14,36,27,47,38,39,66,74,68,67,52,57,41,71,58,58,27,52,74,54,42,50,93,91,35,33,24,46,49,16,48,52,38,28,57,75,42,37,42,45,60,28,45,20,49,11,22,34,46,6,16,53,43,22,53,56,65,47,106

Organism: NCBI:txid1859131

Foldseek 3Di:
DPPAAQEEEEDLDLVVLLLLVLCCVVVVHAQASYEYADQDPVSQVCSCVPRVHHYDHALCVRLQRHQEYEYPDELVCVLVRLLSNQVSDDQSHEYEYQYFLAAPVNSCVRNHVLHKYKYKHWANQLNVLAIEMEMEIDPNHDPVSVVSVQSSNNSSHHYYYDHRVCVLLVCLPRHCVVVVVVVVLVVQLVVCVVVPDDSVVSNVVSVCVSVVLVVCCVVVVDDPVVVLVVPDDVVDDSVVVVVVCVVVVVVVVSVVSSVVSSVVSNVSND/DPPAAQEEEEDLDLVVLLLLVLCCVVVVHAQASYEYADQDPVSQVCSCVPRVHHYDHALCVRLQRHQEYEYPDELVCVLVRLLSNQVSDDQSHEYEYQYFLAAPVNSCVRNHVLHKYKYKHWANQLNVLAIEMEMEIDPNHDPVSVVSVQSSNNSSHHYYYDHRVCVLLVCLPRHCVVVVVVVVLVVQLVVCVVVPDDSVVSNVVSVCVSVVLVVCCVVVVDDPVVVLVVPDDVVDDSVVVVVVCVVVVVVVVSVVSSVVSSVVSNVSND

Secondary structure (DSSP, 8-state):
------EEEE--SHHHHHHHHHHHHHTSS-GGGEEEE-S-HHHHHHHHHHH--EEES-HHHHHHH-SEEEE-S-GGGHHHHHHHHHTT--TTPEEEE--TT--HHHHHHHH-TT-EEEEEE--GGGGGT-EEEEEEE-TT--HHHHHHHHHHHHTTEEEEE--GGGHHHHIIIIISHHHHHHHHHHHHHHHHHHTT--HHHHHHHHHHHHHHHHHHHHHH---HHHHHHHT--TT-HHHHHHHHHHHTTHHHHHHHHHHHHHHHHHHHT-/------EEEE--SHHHHHHHHHHHHTTSS-GGGEEEE-S-HHHHHHHHHHH--EEES-HHHHHHH-SEEEE-S-GGGHHHHHHHHHTT--TTPEEEE--TT--HHHHHHHH-TT-EEEEEE--GGGGGT-EEEEEEE-TT--HHHHHHHHHHHHTTEEEEE--GGGHHHHIIIIISHHHHHHHHHHHHHHHHHHTT--HHHHHHHHHHHHHHHHHHHHHH---HHHHHHHT--TT-HHHHHHHHHHHTTHHHHHHHHHHHHHHHHHHHT-

pLDDT: mean 96.3, std 5.29, range [35.81, 98.94]

Sequence (540 aa):
MKKTLYVGMIGGGQMGEALIRGMIESGLTKAENITVAEPMVRRREYLGSTYQVKAVETAAEVAEKSRVIILAVKPQIMEPVLRQCCAHLTDDHLLISIAAGIPLSFIEQVAGDKRRIVRVMPNTPALVLAGASAMSGNENIRQEDMEIAQQIFASVGTCIEVPENLLDAVTGLSGSGPGYVFTFLEALIDGGVLAGLPRPIAEQLATQTLYGSAKLAMETREPAAVLKGKVTSPGGTTITGIQVLEEGCLRGTVMTAVEAATERSKALGQMKKTLYVGMIGGGQMGEALIRGMIESGLTKAENITVAEPMVRRREYLGSTYQVKAVETAAEVAEKSRVIILAVKPQIMEPVLRQCCAHLTDDHLLISIAAGIPLSFIEQVAGDKRRIVRVMPNTPALVLAGASAMSGNENIRQEDMEIAQQIFASVGTCIEVPENLLDAVTGLSGSGPGYVFTFLEALIDGGVLAGLPRPIAEQLATQTLYGSAKLAMETREPAAVLKGKVTSPGGTTITGIQVLEEGCLRGTVMTAVEAATERSKALGQ